Protein AF-A0A7W9GBB5-F1 (afdb_monomer_lite)

Foldseek 3Di:
DQFFALPAWDDDPPDIAHANAWDLWAWDAAAAQKIKIWTWRHRPFQDQWWATFIKIWMFLHNPDPPRIDGIDGQGHDARKRKDLWAWDDLRFKIKTKIWIAHPDDDDLVPQDDLPRTWIKIWMFTADPSGDGPPGIDMDTCSVAEQDQDDPPPPCNRVNSRWHWARYYWDQAPQSKTWTDIQQWIWIDHVPDPDIHIDGAPAAPSSQFGRWEWDQDPVRKIKIWTQGQAPDPPHHTPQAIWMWIGHSPGHIHHTDFLQAPVRDGHGALRARWYKDFQDDFLTKIKIKFADCPPNSNDQDDIKMFMDSRRSNHGPFMDTCVVVDDQARADSVRHGQPAKHFGGHKYWDQGSVQWIKMKTKMWHPPDDDGSIYITIDIDIGHVVVSNVPPDDDGGD

Organism: NCBI:txid882448

pLDDT: mean 91.22, std 8.96, range [57.81, 98.94]

Sequence (394 aa):
MLFDGGNEAYVSGTYRVDYHSFRAPAVIRTKGNTVIAFAEGRVGDNDDYGNIDLIYKTSRDSGKPGTWSGIKAVATGWPDAVGNPTAVFDGQTVYLFFNRMAAGWKSVGDFDSWDDREVWLASSATDANGLPTGGWTLTEKTDTLKPHKDPSDPLNRRWFNDSIGPGAGIKMTDGTLVIPAKWRNIYKRPGDTDWHYQELTNTGVTKTDEATILQRFSGDLYRNDRARFANAGDPPLLKRLVATGTLDGGFSGYADHLEPDGRVLPDPDCQASTLRFAGSPNRILFLGPHPGGDSRSRAPMRVWMSYDDGVGWPYTRLLGDFPAPQPKGRDGRPNVNGVEGGYSSMLQTADNQVGAAIEWGEQNSSGSDKNMSIIFRRFHPTWVANGRPEPPPG

Secondary structure (DSSP, 8-state):
--B-TTTEEEEETTEEEEESEEEEEEEEE-STT-EEEEEEEESSSSSSSSSEEEEEEEESSTT-TT-BPPPEEEE-S-SSEEEEEEEEE-SSEEEEEEEEE-TT---TT---STTSSEEEEEEEEB-TTS-B-S--EEEE-HHHHS----TT-TTGGGGTS--B-SEE-EE-TTS-EEEEETTEEEEE-TT-SS-EEEE--STTGGGEEEEEEEE-TTS-EEEEEEE-BSSTTSPB--BEEEEEEETTTEEPPPEE-B-TTS-B-B-SS---EEEEE-SSS-EEEEEEE--TTSTT---SEEEEEESSTTS---EEEESTTSPPPPPBPTTSSB-TTEEEEEEEEEEE-TTS-EEEEEEEEESSS-GGGS-EEEEEEEE-HHHHHTTPPPPP--

Structure (mmCIF, N/CA/C/O backbone):
data_AF-A0A7W9GBB5-F1
#
_entry.id   AF-A0A7W9GBB5-F1
#
loop_
_atom_site.group_PDB
_atom_site.id
_atom_site.type_symbol
_atom_site.label_atom_id
_atom_site.label_alt_id
_atom_site.label_comp_id
_atom_site.label_asym_id
_atom_site.label_entity_id
_atom_site.label_seq_id
_atom_site.pdbx_PDB_ins_code
_atom_site.Cartn_x
_atom_site.Cartn_y
_atom_site.Cartn_z
_atom_site.occupancy
_atom_site.B_iso_or_equiv
_atom_site.auth_seq_id
_atom_site.auth_comp_id
_atom_site.auth_asym_id
_atom_site.auth_atom_id
_atom_site.pdbx_PDB_model_num
ATOM 1 N N . MET A 1 1 ? -16.278 11.283 -1.830 1.00 87.62 1 MET A N 1
ATOM 2 C CA . MET A 1 1 ? -14.832 11.559 -1.802 1.00 87.62 1 MET A CA 1
ATOM 3 C C . MET A 1 1 ? -14.247 10.983 -0.531 1.00 87.62 1 MET A C 1
ATOM 5 O O . MET A 1 1 ? -14.964 10.980 0.466 1.00 87.62 1 MET A O 1
ATOM 9 N N . LEU A 1 2 ? -13.021 10.459 -0.574 1.00 95.19 2 LEU A N 1
ATOM 10 C CA . LEU A 1 2 ? -12.311 10.034 0.632 1.00 95.19 2 LEU A CA 1
ATOM 11 C C . LEU A 1 2 ? -11.339 11.127 1.088 1.00 95.19 2 LEU A C 1
ATOM 13 O O . LEU A 1 2 ? -11.443 11.548 2.234 1.00 95.19 2 LEU A O 1
ATOM 17 N N . PHE A 1 3 ? -10.503 11.646 0.189 1.00 95.38 3 PHE A N 1
ATOM 18 C CA . PHE A 1 3 ? -9.692 12.851 0.396 1.00 95.38 3 PHE A CA 1
ATOM 19 C C . PHE A 1 3 ? -9.856 13.790 -0.808 1.00 95.38 3 PHE A C 1
ATOM 21 O O . PHE A 1 3 ? -9.669 13.343 -1.940 1.00 95.38 3 PHE A O 1
ATOM 28 N N . ASP A 1 4 ? -10.245 15.043 -0.571 1.00 92.56 4 ASP A N 1
ATOM 29 C CA . ASP A 1 4 ? -10.540 16.052 -1.603 1.00 92.56 4 ASP A CA 1
ATOM 30 C C . ASP A 1 4 ? -9.409 17.099 -1.700 1.00 92.56 4 ASP A C 1
ATOM 32 O O . ASP A 1 4 ? -9.309 18.012 -0.876 1.00 92.56 4 ASP A O 1
ATOM 36 N N . GLY A 1 5 ? -8.505 16.915 -2.670 1.00 91.94 5 GLY A N 1
ATOM 37 C CA . GLY A 1 5 ? -7.299 17.734 -2.847 1.00 91.94 5 GLY A CA 1
ATOM 38 C C . GLY A 1 5 ? -7.621 19.199 -3.138 1.00 91.94 5 GLY A C 1
ATOM 39 O O . GLY A 1 5 ? -8.467 19.498 -3.974 1.00 91.94 5 GLY A O 1
ATOM 40 N N . GLY A 1 6 ? -6.951 20.117 -2.439 1.00 89.88 6 GLY A N 1
ATOM 41 C CA . GLY A 1 6 ? -7.187 21.559 -2.541 1.00 89.88 6 GLY A CA 1
ATOM 42 C C . GLY A 1 6 ? -8.391 22.060 -1.738 1.00 89.88 6 GLY A C 1
ATOM 43 O O . GLY A 1 6 ? -8.593 23.269 -1.654 1.00 89.88 6 GLY A O 1
ATOM 44 N N . ASN A 1 7 ? -9.169 21.158 -1.128 1.00 89.88 7 ASN A N 1
ATOM 45 C CA . ASN A 1 7 ? -10.420 21.483 -0.437 1.00 89.88 7 ASN A CA 1
ATOM 46 C C . ASN A 1 7 ? -10.458 21.013 1.026 1.00 89.88 7 ASN A C 1
ATOM 48 O O . ASN A 1 7 ? -11.440 21.265 1.730 1.00 89.88 7 ASN A O 1
ATOM 52 N N . GLU A 1 8 ? -9.420 20.324 1.503 1.00 93.12 8 GLU A N 1
ATOM 53 C CA . GLU A 1 8 ? -9.359 19.793 2.861 1.00 93.12 8 GLU A CA 1
ATOM 54 C C . GLU A 1 8 ? -8.112 20.241 3.621 1.00 93.12 8 GLU A C 1
ATOM 56 O O . GLU A 1 8 ? -7.036 20.442 3.059 1.00 93.12 8 GLU A O 1
ATOM 61 N N . ALA A 1 9 ? -8.274 20.338 4.940 1.00 95.31 9 ALA A N 1
ATOM 62 C CA . ALA A 1 9 ? -7.221 20.722 5.860 1.00 95.31 9 ALA A CA 1
ATOM 63 C C . ALA A 1 9 ? -7.202 19.807 7.083 1.00 95.31 9 ALA A C 1
ATOM 65 O O . ALA A 1 9 ? -8.252 19.386 7.583 1.00 95.31 9 ALA A O 1
ATOM 66 N N . TYR A 1 10 ? -6.005 19.560 7.607 1.00 96.62 10 TYR A N 1
ATOM 67 C CA . TYR A 1 10 ? -5.843 19.089 8.975 1.00 96.62 10 TYR A CA 1
ATOM 68 C C . TYR A 1 10 ? -5.934 20.282 9.932 1.00 96.62 10 TYR A C 1
ATOM 70 O O . TYR A 1 10 ? -5.338 21.331 9.687 1.00 96.62 10 TYR A O 1
ATOM 78 N N . VAL A 1 11 ? -6.693 20.130 11.022 1.00 95.19 11 VAL A N 1
ATOM 79 C CA . VAL A 1 11 ? -6.883 21.175 12.036 1.00 95.19 11 VAL A CA 1
ATOM 80 C C . VAL A 1 11 ? -6.736 20.569 13.429 1.00 95.19 11 VAL A C 1
ATOM 82 O O . VAL A 1 11 ? -7.447 19.627 13.779 1.00 95.19 11 VAL A O 1
ATOM 85 N N . SER A 1 12 ? -5.846 21.140 14.239 1.00 91.62 12 SER A N 1
ATOM 86 C CA . SER A 1 12 ? -5.646 20.780 15.645 1.00 91.62 12 SER A CA 1
ATOM 87 C C . SER A 1 12 ? -5.445 22.040 16.486 1.00 91.62 12 SER A C 1
ATOM 89 O O . SER A 1 12 ? -4.359 22.616 16.530 1.00 91.62 12 SER A O 1
ATOM 91 N N . GLY A 1 13 ? -6.505 22.491 17.162 1.00 91.94 13 GLY A N 1
ATOM 92 C CA . GLY A 1 13 ? -6.491 23.774 17.867 1.00 91.94 13 GLY A CA 1
ATOM 93 C C . GLY A 1 13 ? -6.303 24.934 16.885 1.00 91.94 13 GLY A C 1
ATOM 94 O O . GLY A 1 13 ? -7.105 25.099 15.970 1.00 91.94 13 GLY A O 1
ATOM 95 N N . THR A 1 14 ? -5.246 25.727 17.069 1.00 91.81 14 THR A N 1
ATOM 96 C CA . THR A 1 14 ? -4.864 26.820 16.156 1.00 91.81 14 THR A CA 1
ATOM 97 C C . THR A 1 14 ? -3.963 26.368 15.004 1.00 91.81 14 THR A C 1
ATOM 99 O O . THR A 1 14 ? -3.724 27.146 14.085 1.00 91.81 14 THR A O 1
ATOM 102 N N . TYR A 1 15 ? -3.459 25.130 15.037 1.00 91.56 15 TYR A N 1
ATOM 103 C CA . TYR A 1 15 ? -2.641 24.574 13.966 1.00 91.56 15 TYR A CA 1
ATOM 104 C C . TYR A 1 15 ? -3.532 24.135 12.802 1.00 91.56 15 TYR A C 1
ATOM 106 O O . TYR A 1 15 ? -4.460 23.344 12.995 1.00 91.56 15 TYR A O 1
ATOM 114 N N . ARG A 1 16 ? -3.246 24.647 11.602 1.00 94.75 16 ARG A N 1
ATOM 115 C CA . ARG A 1 16 ? -3.950 24.319 10.361 1.00 94.75 16 ARG A CA 1
ATOM 116 C C . ARG A 1 16 ? -2.941 24.076 9.246 1.00 94.75 16 ARG A C 1
ATOM 118 O O . ARG A 1 16 ? -2.046 24.894 9.053 1.00 94.75 16 ARG A O 1
ATOM 125 N N . VAL A 1 17 ? -3.145 22.996 8.500 1.00 96.44 17 VAL A N 1
ATOM 126 C CA . VAL A 1 17 ? -2.416 22.697 7.263 1.00 96.44 17 VAL A CA 1
ATOM 127 C C . VAL A 1 17 ? -3.436 22.401 6.178 1.00 96.44 17 VAL A C 1
ATOM 129 O O . VAL A 1 17 ? -4.209 21.451 6.299 1.00 96.44 17 VAL A O 1
ATOM 132 N N . ASP A 1 18 ? -3.462 23.241 5.149 1.00 95.62 18 ASP A N 1
ATOM 133 C CA . ASP A 1 18 ? -4.237 23.022 3.932 1.00 95.62 18 ASP A CA 1
ATOM 134 C C . ASP A 1 18 ? -3.402 22.179 2.964 1.00 95.62 18 ASP A C 1
ATOM 136 O O . ASP A 1 18 ? -2.220 22.456 2.761 1.00 95.62 18 ASP A O 1
ATOM 140 N N . TYR A 1 19 ? -4.007 21.147 2.377 1.00 95.75 19 TYR A N 1
ATOM 141 C CA . TYR A 1 19 ? -3.297 20.255 1.463 1.00 95.75 19 TYR A CA 1
ATOM 142 C C . TYR A 1 19 ? -3.715 20.510 0.025 1.00 95.75 19 TYR A C 1
ATOM 144 O O . TYR A 1 19 ? -4.893 20.410 -0.333 1.00 95.75 19 TYR A O 1
ATOM 152 N N . HIS A 1 20 ? -2.726 20.773 -0.821 1.00 94.19 20 HIS A N 1
ATOM 153 C CA . HIS A 1 20 ? -2.922 20.822 -2.257 1.00 94.19 20 HIS A CA 1
ATOM 154 C C . HIS A 1 20 ? -3.369 19.460 -2.804 1.00 94.19 20 HIS A C 1
ATOM 156 O O . HIS A 1 20 ? -4.324 19.380 -3.575 1.00 94.19 20 HIS A O 1
ATOM 162 N N . SER A 1 21 ? -2.706 18.374 -2.411 1.00 95.81 21 SER A N 1
ATOM 163 C CA . SER A 1 21 ? -2.940 17.054 -2.999 1.00 95.81 21 SER A CA 1
ATOM 164 C C . SER A 1 21 ? -2.924 15.942 -1.963 1.00 95.81 21 SER A C 1
ATOM 166 O O . SER A 1 21 ? -2.194 15.994 -0.980 1.00 95.81 21 SER A O 1
ATOM 168 N N . PHE A 1 22 ? -3.680 14.884 -2.246 1.00 97.50 22 PHE A N 1
ATOM 169 C CA . PHE A 1 22 ? -3.628 13.621 -1.524 1.00 97.50 22 PHE A CA 1
ATOM 170 C C . PHE A 1 22 ? -3.249 12.487 -2.467 1.00 97.50 22 PHE A C 1
ATOM 172 O O . PHE A 1 22 ? -3.853 12.340 -3.533 1.00 97.50 22 PHE A O 1
ATOM 179 N N . ARG A 1 23 ? -2.247 11.692 -2.087 1.00 98.31 23 ARG A N 1
ATOM 180 C CA . ARG A 1 23 ? -1.669 10.636 -2.935 1.00 98.31 23 ARG A CA 1
ATOM 181 C C . ARG A 1 23 ? -1.279 9.395 -2.136 1.00 98.31 23 ARG A C 1
ATOM 183 O O . ARG A 1 23 ? -1.381 9.386 -0.911 1.00 98.31 23 ARG A O 1
ATOM 190 N N . ALA A 1 24 ? -0.879 8.343 -2.854 1.00 98.31 24 ALA A N 1
ATOM 191 C CA . ALA A 1 24 ? -0.388 7.079 -2.294 1.00 98.31 24 ALA A CA 1
ATOM 192 C C . ALA A 1 24 ? -1.329 6.478 -1.220 1.00 98.31 24 ALA A C 1
ATOM 194 O O . ALA A 1 24 ? -0.971 6.398 -0.045 1.00 98.31 24 ALA A O 1
ATOM 195 N N . PRO A 1 25 ? -2.562 6.076 -1.588 1.00 98.75 25 PRO A N 1
ATOM 196 C CA . PRO A 1 25 ? -3.528 5.550 -0.633 1.00 98.75 25 PRO A CA 1
ATOM 197 C C . PRO A 1 25 ? -3.079 4.227 -0.004 1.00 98.75 25 PRO A C 1
ATOM 199 O O . PRO A 1 25 ? -2.593 3.328 -0.688 1.00 98.75 25 PRO A O 1
ATOM 202 N N . ALA A 1 26 ? -3.396 4.059 1.277 1.00 98.94 26 ALA A N 1
ATOM 203 C CA . ALA A 1 26 ? -3.329 2.786 1.986 1.00 98.94 26 ALA A CA 1
ATOM 204 C C . ALA A 1 26 ? -4.602 2.580 2.807 1.00 98.94 26 ALA A C 1
ATOM 206 O O . ALA A 1 26 ? -4.991 3.456 3.575 1.00 98.94 26 ALA A O 1
ATOM 207 N N . VAL A 1 27 ? -5.274 1.436 2.664 1.00 98.88 27 VAL A N 1
ATOM 208 C CA . VAL A 1 27 ? -6.495 1.139 3.425 1.00 98.88 27 VAL A CA 1
ATOM 209 C C . VAL A 1 27 ? -6.410 -0.206 4.123 1.00 98.88 27 VAL A C 1
ATOM 211 O O . VAL A 1 27 ? -6.011 -1.207 3.538 1.00 98.88 27 VAL A O 1
ATOM 214 N N . ILE A 1 28 ? -6.850 -0.236 5.378 1.00 98.75 28 ILE A N 1
ATOM 215 C CA . ILE A 1 28 ? -6.995 -1.466 6.159 1.00 98.75 28 ILE A CA 1
ATOM 216 C C . ILE A 1 28 ? -8.333 -1.477 6.890 1.00 98.75 28 ILE A C 1
ATOM 218 O O . ILE A 1 28 ? -8.885 -0.437 7.262 1.00 98.75 28 ILE A O 1
ATOM 222 N N . ARG A 1 29 ? -8.848 -2.683 7.125 1.00 98.25 29 ARG A N 1
ATOM 223 C CA . ARG A 1 29 ? -9.946 -2.914 8.064 1.00 98.25 29 ARG A CA 1
ATOM 224 C C . ARG A 1 29 ? -9.362 -3.355 9.399 1.00 98.25 29 ARG A C 1
ATOM 226 O O . ARG A 1 29 ? -8.477 -4.206 9.428 1.00 98.25 29 ARG A O 1
ATOM 233 N N . THR A 1 30 ? -9.891 -2.814 10.490 1.00 98.00 30 THR A N 1
ATOM 234 C CA . THR A 1 30 ? -9.560 -3.265 11.844 1.00 98.00 30 THR A CA 1
ATOM 235 C C . THR A 1 30 ? -10.703 -4.116 12.411 1.00 98.00 30 THR A C 1
ATOM 237 O O . THR A 1 30 ? -11.090 -5.120 11.805 1.00 98.00 30 THR A O 1
ATOM 240 N N . LYS A 1 31 ? -11.256 -3.765 13.577 1.00 96.19 31 LYS A N 1
ATOM 241 C CA . LYS A 1 31 ? -12.326 -4.527 14.233 1.00 96.19 31 LYS A CA 1
ATOM 242 C C . LYS A 1 31 ? -13.695 -4.107 13.701 1.00 96.19 31 LYS A C 1
ATOM 244 O O . LYS A 1 31 ? -13.956 -2.926 13.478 1.00 96.19 31 LYS A O 1
ATOM 249 N N . GLY A 1 32 ? -14.581 -5.088 13.527 1.00 94.38 32 GLY A N 1
ATOM 250 C CA . GLY A 1 32 ? -15.936 -4.860 13.026 1.00 94.38 32 GLY A CA 1
ATOM 251 C C . GLY A 1 32 ? -15.935 -4.061 11.721 1.00 94.38 32 GLY A C 1
ATOM 252 O O . GLY A 1 32 ? -15.189 -4.372 10.792 1.00 94.38 32 GLY A O 1
ATOM 253 N N . ASN A 1 33 ? -16.745 -3.006 11.687 1.00 96.69 33 ASN A N 1
ATOM 254 C CA . ASN A 1 33 ? -16.943 -2.150 10.517 1.00 96.69 33 ASN A CA 1
ATOM 255 C C . ASN A 1 33 ? -15.895 -1.029 10.385 1.00 96.69 33 ASN A C 1
ATOM 257 O O . ASN A 1 33 ? -16.047 -0.157 9.526 1.00 96.69 33 ASN A O 1
ATOM 261 N N . THR A 1 34 ? -14.860 -1.010 11.230 1.00 98.50 34 THR A N 1
ATOM 262 C CA . THR A 1 34 ? -13.877 0.073 11.231 1.00 98.50 34 THR A CA 1
ATOM 263 C C . THR A 1 34 ? -12.894 -0.060 10.073 1.00 98.50 34 THR A C 1
ATOM 265 O O . THR A 1 34 ? -12.211 -1.073 9.916 1.00 98.50 34 THR A O 1
ATOM 268 N N . VAL A 1 35 ? -12.807 1.002 9.278 1.00 98.75 35 VAL A N 1
ATOM 269 C CA . VAL A 1 35 ? -11.852 1.178 8.185 1.00 98.75 35 VAL A CA 1
ATOM 270 C C . VAL A 1 35 ? -10.962 2.371 8.496 1.00 98.75 35 VAL A C 1
ATOM 272 O O . VAL A 1 35 ? -11.447 3.417 8.935 1.00 98.75 35 VAL A O 1
ATOM 275 N N . ILE A 1 36 ? -9.668 2.221 8.230 1.00 98.81 36 ILE A N 1
ATOM 276 C CA . ILE A 1 36 ? -8.685 3.298 8.301 1.00 98.81 36 ILE A CA 1
ATOM 277 C C . ILE A 1 36 ? -8.106 3.490 6.905 1.00 98.81 36 ILE A C 1
ATOM 279 O O . ILE A 1 36 ? -7.684 2.523 6.272 1.00 98.81 36 ILE A O 1
ATOM 283 N N . ALA A 1 37 ? -8.111 4.732 6.435 1.00 98.88 37 ALA A N 1
ATOM 284 C CA . ALA A 1 37 ? -7.509 5.128 5.176 1.00 98.88 37 ALA A CA 1
ATOM 285 C C . ALA A 1 37 ? -6.396 6.134 5.436 1.00 98.88 37 ALA A C 1
ATOM 287 O O . ALA A 1 37 ? -6.662 7.194 5.996 1.00 98.88 37 ALA A O 1
ATOM 288 N N . PHE A 1 38 ? -5.184 5.800 5.021 1.00 98.94 38 PHE A N 1
ATOM 289 C CA . PHE A 1 38 ? -3.997 6.637 5.077 1.00 98.94 38 PHE A CA 1
ATOM 290 C C . PHE A 1 38 ? -3.709 7.234 3.702 1.00 98.94 38 PHE A C 1
ATOM 292 O O . PHE A 1 38 ? -4.071 6.648 2.676 1.00 98.94 38 PHE A O 1
ATOM 299 N N . ALA A 1 39 ? -3.054 8.387 3.700 1.00 98.81 39 ALA A N 1
ATOM 300 C CA . ALA A 1 39 ? -2.593 9.057 2.496 1.00 98.81 39 ALA A CA 1
ATOM 301 C C . ALA A 1 39 ? -1.402 9.962 2.816 1.00 98.81 39 ALA A C 1
ATOM 303 O O . ALA A 1 39 ? -1.232 10.413 3.952 1.00 98.81 39 ALA A O 1
ATOM 304 N N . GLU A 1 40 ? -0.631 10.270 1.784 1.00 98.69 40 GLU A N 1
ATOM 305 C CA . GLU A 1 40 ? 0.237 11.441 1.769 1.00 98.69 40 GLU A CA 1
ATOM 306 C C . GLU A 1 40 ? -0.622 12.697 1.632 1.00 98.69 40 GLU A C 1
ATOM 308 O O . GLU A 1 40 ? -1.410 12.798 0.691 1.00 98.69 40 GLU A O 1
ATOM 313 N N . GLY A 1 41 ? -0.474 13.643 2.555 1.00 98.25 41 GLY A N 1
ATOM 314 C CA . GLY A 1 41 ? -0.999 15.000 2.454 1.00 98.25 41 GLY A CA 1
ATOM 315 C C . GLY A 1 41 ? 0.095 15.928 1.942 1.00 98.25 41 GLY A C 1
ATOM 316 O O . GLY A 1 41 ? 0.949 16.367 2.706 1.00 98.25 41 GLY A O 1
ATOM 317 N N . ARG A 1 42 ? 0.075 16.227 0.645 1.00 97.25 42 ARG A N 1
ATOM 318 C CA . ARG A 1 42 ? 1.071 17.074 -0.020 1.00 97.25 42 ARG A CA 1
ATOM 319 C C . ARG A 1 42 ? 0.632 18.531 0.072 1.00 97.25 42 ARG A C 1
ATOM 321 O O . ARG A 1 42 ? -0.442 18.893 -0.417 1.00 97.25 42 ARG A O 1
ATOM 328 N N . VAL A 1 43 ? 1.425 19.350 0.764 1.00 95.62 43 VAL A N 1
ATOM 329 C CA . VAL A 1 43 ? 1.010 20.698 1.186 1.00 95.62 43 VAL A CA 1
ATOM 330 C C . VAL A 1 43 ? 0.996 21.677 0.015 1.00 95.62 43 VAL A C 1
ATOM 332 O O . VAL A 1 43 ? -0.012 22.344 -0.206 1.00 95.62 43 VAL A O 1
ATOM 335 N N . GLY A 1 44 ? 2.098 21.766 -0.734 1.00 93.25 44 GLY A N 1
ATOM 336 C CA . GLY A 1 44 ? 2.282 22.792 -1.767 1.00 93.25 44 GLY A CA 1
ATOM 337 C C . GLY A 1 44 ? 1.732 22.417 -3.143 1.00 93.25 44 GLY A C 1
ATOM 338 O O . GLY A 1 44 ? 1.129 23.256 -3.809 1.00 93.25 44 GLY A O 1
ATOM 339 N N . ASP A 1 45 ? 1.927 21.166 -3.552 1.00 93.56 45 ASP A N 1
ATOM 340 C CA . ASP A 1 45 ? 1.698 20.698 -4.919 1.00 93.56 45 ASP A CA 1
ATOM 341 C C . ASP A 1 45 ? 1.449 19.172 -4.952 1.00 93.56 45 ASP A C 1
ATOM 343 O O . ASP A 1 45 ? 1.054 18.570 -3.948 1.00 93.56 45 ASP A O 1
ATOM 347 N N . ASN A 1 46 ? 1.583 18.534 -6.120 1.00 93.19 46 ASN A N 1
ATOM 348 C CA . ASN A 1 46 ? 1.477 17.082 -6.276 1.00 93.19 46 ASN A CA 1
ATOM 349 C C . ASN A 1 46 ? 2.814 16.343 -6.447 1.00 93.19 46 ASN A C 1
ATOM 351 O O . ASN A 1 46 ? 2.761 15.166 -6.806 1.00 93.19 46 ASN A O 1
ATOM 355 N N . ASP A 1 47 ? 3.964 16.959 -6.173 1.00 93.56 47 ASP A N 1
ATOM 356 C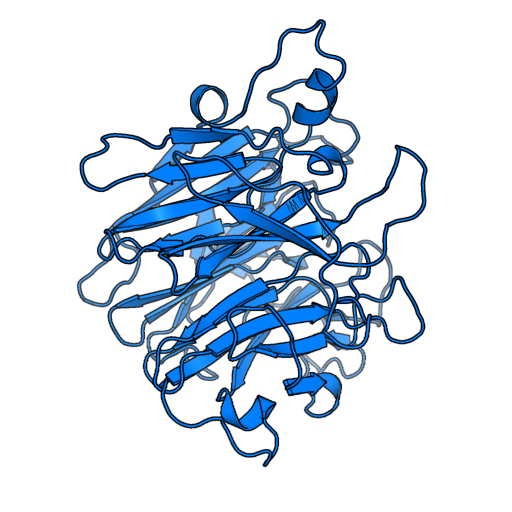 CA . ASP A 1 47 ? 5.289 16.352 -6.356 1.00 93.56 47 ASP A CA 1
ATOM 357 C C . ASP A 1 47 ? 5.626 15.334 -5.257 1.00 93.56 47 ASP A C 1
ATOM 359 O O . ASP A 1 47 ? 5.035 15.322 -4.180 1.00 93.56 47 ASP A O 1
ATOM 363 N N . ASP A 1 48 ? 6.552 14.412 -5.542 1.00 92.06 48 ASP A N 1
ATOM 364 C CA . ASP A 1 48 ? 6.969 13.335 -4.622 1.00 92.06 48 ASP A CA 1
ATOM 365 C C . ASP A 1 48 ? 7.985 13.812 -3.550 1.00 92.06 48 ASP A C 1
ATOM 367 O O . ASP A 1 48 ? 8.596 12.996 -2.860 1.00 92.06 48 ASP A O 1
ATOM 371 N N . TYR A 1 49 ? 8.190 15.126 -3.426 1.00 92.06 49 TYR A N 1
ATOM 372 C CA . TYR A 1 49 ? 9.127 15.783 -2.511 1.00 92.06 49 TYR A CA 1
ATOM 373 C C . TYR A 1 49 ? 8.513 17.058 -1.911 1.00 92.06 49 TYR A C 1
ATOM 375 O O . TYR A 1 49 ? 7.373 17.412 -2.195 1.00 92.06 49 TYR A O 1
ATOM 383 N N . GLY A 1 50 ? 9.277 17.766 -1.076 1.00 92.25 50 GLY A N 1
ATOM 384 C CA . GLY A 1 50 ? 8.792 18.939 -0.350 1.00 92.25 50 GLY A CA 1
ATOM 385 C C . GLY A 1 50 ? 8.052 18.552 0.928 1.00 92.25 50 GLY A C 1
ATOM 386 O O . GLY A 1 50 ? 8.291 17.485 1.482 1.00 92.25 50 GLY A O 1
ATOM 387 N N . ASN A 1 51 ? 7.179 19.436 1.411 1.00 95.31 51 ASN A N 1
ATOM 388 C CA . ASN A 1 51 ? 6.430 19.209 2.645 1.00 95.31 51 ASN A CA 1
ATOM 389 C C . ASN A 1 51 ? 5.253 18.250 2.389 1.00 95.31 51 ASN A C 1
ATOM 391 O O . ASN A 1 51 ? 4.248 18.636 1.774 1.00 95.31 51 ASN A O 1
ATOM 395 N N . ILE A 1 52 ? 5.403 17.009 2.856 1.00 97.44 52 ILE A N 1
ATOM 396 C CA . ILE A 1 52 ? 4.403 15.948 2.750 1.00 97.44 52 ILE A CA 1
ATOM 397 C C . ILE A 1 52 ? 4.172 15.355 4.136 1.00 97.44 52 ILE A C 1
ATOM 399 O O . ILE A 1 52 ? 5.047 14.699 4.700 1.00 97.44 52 ILE A O 1
ATOM 403 N N . ASP A 1 53 ? 2.959 15.539 4.646 1.00 97.94 53 ASP A N 1
ATOM 404 C CA . ASP A 1 53 ? 2.517 14.925 5.891 1.00 97.94 53 ASP A CA 1
ATOM 405 C C . ASP A 1 53 ? 1.973 13.515 5.642 1.00 97.94 53 ASP A C 1
ATOM 407 O O . ASP A 1 53 ? 1.374 13.220 4.603 1.00 97.94 53 ASP A O 1
ATOM 411 N N . LEU A 1 54 ? 2.059 12.664 6.662 1.00 98.38 54 LEU A N 1
ATOM 412 C CA . LEU A 1 54 ? 1.378 11.378 6.684 1.00 98.38 54 LEU A CA 1
ATOM 413 C C . LEU A 1 54 ? 0.092 11.476 7.507 1.00 98.38 54 LEU A C 1
ATOM 415 O O . LEU A 1 54 ? 0.120 11.692 8.724 1.00 98.38 54 LEU A O 1
ATOM 419 N N . ILE A 1 55 ? -1.049 11.289 6.847 1.00 98.56 55 ILE A N 1
ATOM 420 C CA . ILE A 1 55 ? -2.376 11.533 7.422 1.00 98.56 55 ILE A CA 1
ATOM 421 C C . ILE A 1 55 ? -3.309 10.332 7.278 1.00 98.56 55 ILE A C 1
ATOM 423 O O . ILE A 1 55 ? -3.030 9.377 6.554 1.00 98.56 55 ILE A O 1
ATOM 427 N N . TYR A 1 56 ? -4.452 10.380 7.965 1.00 98.75 56 TYR A N 1
ATOM 428 C CA . TYR A 1 56 ? -5.486 9.362 7.846 1.00 98.75 56 TYR A CA 1
ATOM 429 C C . TYR A 1 56 ? -6.905 9.863 8.135 1.00 98.75 56 TYR A C 1
ATOM 431 O O . TYR A 1 56 ? -7.127 10.867 8.812 1.00 98.75 56 TYR A O 1
ATOM 439 N N . LYS A 1 57 ? -7.889 9.098 7.659 1.00 98.69 57 LYS A N 1
ATOM 440 C CA . LYS A 1 57 ? -9.306 9.178 8.027 1.00 98.69 57 LYS A CA 1
ATOM 441 C C . LYS A 1 57 ? -9.804 7.819 8.491 1.00 98.69 57 LYS A C 1
ATOM 443 O O . LYS A 1 57 ? -9.275 6.774 8.118 1.00 98.69 57 LYS A O 1
ATOM 448 N N . THR A 1 58 ? -10.860 7.829 9.295 1.00 98.31 58 THR A N 1
ATOM 449 C CA . THR A 1 58 ? -11.494 6.610 9.810 1.00 98.31 58 THR A CA 1
ATOM 450 C C . THR A 1 58 ? -12.975 6.587 9.472 1.00 98.31 58 THR A C 1
ATOM 452 O O . THR A 1 58 ? -13.633 7.615 9.603 1.00 98.31 58 THR A O 1
ATOM 455 N N . SER A 1 59 ? -13.513 5.425 9.117 1.00 98.25 59 SER A N 1
ATOM 456 C CA . SER A 1 59 ? -14.955 5.163 9.038 1.00 98.25 59 SER A CA 1
ATOM 457 C C . SER A 1 59 ? -15.305 4.029 9.996 1.00 98.25 59 SER A C 1
ATOM 459 O O . SER A 1 59 ? -14.544 3.075 10.111 1.00 98.25 59 SER A O 1
ATOM 461 N N . ARG A 1 60 ? -16.450 4.122 10.679 1.00 97.00 60 ARG A N 1
ATOM 462 C CA . ARG A 1 60 ? -17.002 3.046 11.530 1.00 97.00 60 ARG A CA 1
ATOM 463 C C . ARG A 1 60 ? -18.131 2.262 10.849 1.00 97.00 60 ARG A C 1
ATOM 465 O O . ARG A 1 60 ? -18.816 1.485 11.504 1.00 97.00 60 ARG A O 1
ATOM 472 N N . ASP A 1 61 ? -18.355 2.489 9.558 1.00 96.75 61 ASP A N 1
ATOM 473 C CA . ASP A 1 61 ? -19.443 1.870 8.796 1.00 96.75 61 ASP A CA 1
ATOM 474 C C . ASP A 1 61 ? -18.947 1.405 7.420 1.00 96.75 61 ASP A C 1
ATOM 476 O O . ASP A 1 61 ? -19.468 1.773 6.365 1.00 96.75 61 ASP A O 1
ATOM 480 N N . SER A 1 62 ? -17.866 0.618 7.432 1.00 97.19 62 SER A N 1
ATOM 481 C CA . SER A 1 62 ? -17.320 -0.071 6.257 1.00 97.19 62 SER A CA 1
ATOM 482 C C . SER A 1 62 ? -16.964 0.859 5.086 1.00 97.19 62 SER A C 1
ATOM 484 O O . SER A 1 62 ? -17.025 0.454 3.922 1.00 97.19 62 SER A O 1
ATOM 486 N N . GLY A 1 63 ? -16.606 2.115 5.379 1.00 96.44 63 GLY A N 1
ATOM 487 C CA . GLY A 1 63 ? -16.234 3.117 4.378 1.00 96.44 63 GLY A CA 1
ATOM 488 C C . GLY A 1 63 ? -17.404 3.633 3.534 1.00 96.44 63 GLY A C 1
ATOM 489 O O . GLY A 1 63 ? -17.184 4.137 2.430 1.00 96.44 63 GLY A O 1
ATOM 490 N N . LYS A 1 64 ? -18.652 3.501 4.007 1.00 95.81 64 LYS A N 1
ATOM 491 C CA . LYS A 1 64 ? -19.831 4.033 3.306 1.00 95.81 64 LYS A CA 1
ATOM 492 C C . LYS A 1 64 ? -19.746 5.555 3.095 1.00 95.81 64 LYS A C 1
ATOM 494 O O . LYS A 1 64 ? -19.131 6.257 3.908 1.00 95.81 64 LYS A O 1
ATOM 499 N N . PRO A 1 65 ? -20.374 6.095 2.034 1.00 90.38 65 PRO A N 1
ATOM 500 C CA . PRO A 1 65 ? -20.422 7.538 1.799 1.00 90.38 65 PRO A CA 1
ATOM 501 C C . PRO A 1 65 ? -20.921 8.312 3.028 1.00 90.38 65 PRO A C 1
ATOM 503 O O . PRO A 1 65 ? -21.878 7.895 3.672 1.00 90.38 65 PRO A O 1
ATOM 506 N N . GLY A 1 66 ? -20.266 9.429 3.359 1.00 90.62 66 GLY A N 1
ATOM 507 C CA . GLY A 1 66 ? -20.648 10.289 4.490 1.00 90.62 66 GLY A CA 1
ATOM 508 C C . GLY A 1 66 ? -20.239 9.790 5.882 1.00 90.62 66 GLY A C 1
ATOM 509 O O . GLY A 1 66 ? -20.551 10.449 6.865 1.00 90.62 66 GLY A O 1
ATOM 510 N N . THR A 1 67 ? -19.531 8.659 5.988 1.00 95.44 67 THR A N 1
ATOM 511 C CA . THR A 1 67 ? -19.177 8.046 7.290 1.00 95.44 67 THR A CA 1
ATOM 512 C C . THR A 1 67 ? -17.723 8.263 7.713 1.00 95.44 67 THR A C 1
ATOM 514 O O . THR A 1 67 ? -17.303 7.796 8.773 1.00 95.44 67 THR A O 1
ATOM 517 N N . TRP A 1 68 ? -16.938 8.936 6.874 1.00 97.62 68 TRP A N 1
ATOM 518 C CA . TRP A 1 68 ? -15.532 9.223 7.132 1.00 97.62 68 TRP A CA 1
ATOM 519 C C . TRP A 1 68 ? -15.381 10.385 8.112 1.00 97.62 68 TRP A C 1
ATOM 521 O O . TRP A 1 68 ? -16.102 11.377 8.032 1.00 97.62 68 TRP A O 1
ATOM 531 N N . SER A 1 69 ? -14.419 10.273 9.025 1.00 97.44 69 SER A N 1
ATOM 532 C CA . SER A 1 69 ? -14.006 11.377 9.889 1.00 97.44 69 SER A CA 1
ATOM 533 C C . SER A 1 69 ? -13.353 12.513 9.093 1.00 97.44 69 SER A C 1
ATOM 535 O O . SER A 1 69 ? -12.967 12.339 7.936 1.00 97.44 69 SER A O 1
ATOM 537 N N . GLY A 1 70 ? -13.127 13.651 9.756 1.00 96.69 70 GLY A N 1
ATOM 538 C CA . GLY A 1 70 ? -12.121 14.618 9.306 1.00 96.69 70 GLY A CA 1
ATOM 539 C C . GLY A 1 70 ? -10.707 14.020 9.300 1.00 96.69 70 GLY A C 1
ATOM 540 O O . GLY A 1 70 ? -10.488 12.925 9.842 1.00 96.69 70 GLY A O 1
ATOM 541 N N . ILE A 1 71 ? -9.770 14.741 8.677 1.00 98.00 71 ILE A N 1
ATOM 542 C CA . ILE A 1 71 ? -8.350 14.372 8.617 1.00 98.00 71 ILE A CA 1
ATOM 543 C C . ILE A 1 71 ? -7.759 14.320 10.031 1.00 98.00 71 ILE A C 1
ATOM 545 O O . ILE A 1 71 ? -8.021 15.181 10.870 1.00 98.00 71 ILE A O 1
ATOM 549 N N . LYS A 1 72 ? -6.942 13.299 10.274 1.00 97.38 72 LYS A N 1
ATOM 550 C CA . LYS A 1 72 ? -6.100 13.114 11.456 1.00 97.38 72 LYS A CA 1
ATOM 551 C C . LYS A 1 72 ? -4.658 12.906 10.994 1.00 97.38 72 LYS A C 1
ATOM 553 O O . LYS A 1 72 ? -4.444 12.459 9.870 1.00 97.38 72 LYS A O 1
ATOM 558 N N . ALA A 1 73 ? -3.684 13.169 11.856 1.00 95.88 73 ALA A N 1
ATOM 559 C CA . ALA A 1 73 ? -2.274 13.040 11.502 1.00 95.88 73 ALA A CA 1
ATOM 560 C C . ALA A 1 73 ? -1.615 11.799 12.119 1.00 95.88 73 ALA A C 1
ATOM 562 O O . ALA A 1 73 ? -1.932 11.407 13.247 1.00 95.88 73 ALA A O 1
ATOM 563 N N . VAL A 1 74 ? -0.690 11.200 11.369 1.00 97.50 74 VAL A N 1
ATOM 564 C CA . VAL A 1 74 ? 0.292 10.229 11.869 1.00 97.50 74 VAL A CA 1
ATOM 565 C C . VAL A 1 74 ? 1.613 10.934 12.152 1.00 97.50 74 VAL A C 1
ATOM 567 O O . VAL A 1 74 ? 2.099 10.889 13.278 1.00 97.50 74 VAL A O 1
ATOM 570 N N . ALA A 1 75 ? 2.158 11.606 11.140 1.00 95.31 75 ALA A N 1
ATOM 571 C CA . ALA A 1 75 ? 3.389 12.381 11.211 1.00 95.31 75 ALA A CA 1
ATOM 572 C C . ALA A 1 75 ? 3.166 13.680 10.431 1.00 95.31 75 ALA A C 1
ATOM 574 O O . ALA A 1 75 ? 2.831 13.644 9.250 1.00 95.31 75 ALA A O 1
ATOM 575 N N . THR A 1 76 ? 3.266 14.810 11.127 1.00 90.94 76 THR A N 1
ATOM 576 C CA . THR A 1 76 ? 3.000 16.153 10.597 1.00 90.94 76 THR A CA 1
ATOM 577 C C . THR A 1 76 ? 3.888 17.176 11.296 1.00 90.94 76 THR A C 1
ATOM 579 O O . THR A 1 76 ? 4.388 16.914 12.394 1.00 90.94 76 THR A O 1
ATOM 582 N N . GLY A 1 77 ? 4.070 18.345 10.681 1.00 80.69 77 GLY A N 1
ATOM 583 C CA . GLY A 1 77 ? 4.813 19.461 11.269 1.00 80.69 77 GLY A CA 1
ATOM 584 C C . GLY A 1 77 ? 6.313 19.429 10.989 1.00 80.69 77 GLY A C 1
ATOM 585 O O . GLY A 1 77 ? 7.054 20.233 11.556 1.00 80.69 77 GLY A O 1
ATOM 586 N N . TRP A 1 78 ? 6.758 18.533 10.109 1.00 85.94 78 TRP A N 1
ATOM 587 C CA . TRP A 1 78 ? 8.112 18.527 9.564 1.00 85.94 78 TRP A CA 1
ATOM 588 C C . TRP A 1 78 ? 8.108 19.159 8.166 1.00 85.94 78 TRP A C 1
ATOM 590 O O . TRP A 1 78 ? 7.133 19.004 7.441 1.00 85.94 78 TRP A O 1
ATOM 600 N N . PRO A 1 79 ? 9.180 19.851 7.744 1.00 89.00 79 PRO A N 1
ATOM 601 C CA . PRO A 1 79 ? 9.329 20.309 6.357 1.00 89.00 79 PRO A CA 1
ATOM 602 C C . PRO A 1 79 ? 9.709 19.174 5.381 1.00 89.00 79 PRO A C 1
ATOM 604 O O . PRO A 1 79 ? 10.098 19.440 4.245 1.00 89.00 79 PRO A O 1
ATOM 607 N N . ASP A 1 80 ? 9.641 17.931 5.850 1.00 93.38 80 ASP A N 1
ATOM 608 C CA . ASP A 1 80 ? 10.108 16.716 5.196 1.00 93.38 80 ASP A CA 1
ATOM 609 C C . ASP A 1 80 ? 9.045 16.130 4.264 1.00 93.38 80 ASP A C 1
ATOM 611 O O . ASP A 1 80 ? 7.856 16.435 4.377 1.00 93.38 80 ASP A O 1
ATOM 615 N N . ALA A 1 81 ? 9.472 15.211 3.400 1.00 95.00 81 ALA A N 1
ATOM 616 C CA . ALA A 1 81 ? 8.559 14.352 2.666 1.00 95.00 81 ALA A CA 1
ATOM 617 C C . ALA A 1 81 ? 8.366 13.033 3.427 1.00 95.00 81 ALA A C 1
ATOM 619 O O . ALA A 1 81 ? 9.289 12.217 3.517 1.00 95.00 81 ALA A O 1
ATOM 620 N N . VAL A 1 82 ? 7.165 12.815 3.968 1.00 96.38 82 VAL A N 1
ATOM 621 C CA . VAL A 1 82 ? 6.784 11.589 4.677 1.00 96.38 82 VAL A CA 1
ATOM 622 C C . VAL A 1 82 ? 5.709 10.855 3.883 1.00 96.38 82 VAL A C 1
ATOM 624 O O . VAL A 1 82 ? 4.576 11.317 3.776 1.00 96.38 82 VAL A O 1
ATOM 627 N N . GLY A 1 83 ? 6.049 9.696 3.321 1.00 96.31 83 GLY A N 1
ATOM 628 C CA . GLY A 1 83 ? 5.181 9.028 2.351 1.00 96.31 83 GLY A CA 1
ATOM 629 C C . GLY A 1 83 ? 5.342 7.522 2.273 1.00 96.31 83 GLY A C 1
ATOM 630 O O . GLY A 1 83 ? 5.926 6.892 3.150 1.00 96.31 83 GLY A O 1
ATOM 631 N N . ASN A 1 84 ? 4.799 6.923 1.218 1.00 98.12 84 ASN A N 1
ATOM 632 C CA . ASN A 1 84 ? 4.754 5.473 1.035 1.00 98.12 84 ASN A CA 1
ATOM 633 C C . ASN A 1 84 ? 4.034 4.695 2.172 1.00 98.12 84 ASN A C 1
ATOM 635 O O . ASN A 1 84 ? 4.564 3.695 2.675 1.00 98.12 84 ASN A O 1
ATOM 639 N N . PRO A 1 85 ? 2.822 5.101 2.603 1.00 98.81 85 PRO A N 1
ATOM 640 C CA . PRO A 1 85 ? 2.131 4.415 3.689 1.00 98.81 85 PRO A CA 1
ATOM 641 C C . PRO A 1 85 ? 1.859 2.948 3.351 1.00 98.81 85 PRO A C 1
ATOM 643 O O . PRO A 1 85 ? 1.261 2.632 2.323 1.00 98.81 85 PRO A O 1
ATOM 646 N N . THR A 1 86 ? 2.261 2.044 4.243 1.00 98.94 86 THR A N 1
ATOM 647 C CA . THR A 1 86 ? 2.005 0.605 4.114 1.00 98.94 86 THR A CA 1
ATOM 648 C C . THR A 1 86 ? 1.539 0.035 5.442 1.00 98.94 86 THR A C 1
ATOM 650 O O . THR A 1 86 ? 2.324 -0.154 6.373 1.00 98.94 86 THR A O 1
ATOM 653 N N . ALA A 1 87 ? 0.232 -0.197 5.544 1.00 98.81 87 ALA A N 1
ATOM 654 C CA . ALA A 1 87 ? -0.418 -0.515 6.811 1.00 98.81 87 ALA A CA 1
ATOM 655 C C . ALA A 1 87 ? -0.670 -2.017 6.992 1.00 98.81 87 ALA A C 1
ATOM 657 O O . ALA A 1 87 ? -0.995 -2.726 6.040 1.00 98.81 87 ALA A O 1
ATOM 658 N N . VAL A 1 88 ? -0.605 -2.492 8.236 1.00 98.88 88 VAL A N 1
ATOM 659 C CA . VAL A 1 88 ? -1.084 -3.818 8.647 1.00 98.88 88 VAL A CA 1
ATOM 660 C C . VAL A 1 88 ? -1.696 -3.740 10.047 1.00 98.88 88 VAL A C 1
ATOM 662 O O . VAL A 1 88 ? -1.297 -2.924 10.877 1.00 98.88 88 VAL A O 1
ATOM 665 N N . PHE A 1 89 ? -2.684 -4.590 10.318 1.00 98.62 89 PHE A N 1
ATOM 666 C CA . PHE A 1 89 ? -3.328 -4.697 11.624 1.00 98.62 89 PHE A CA 1
ATOM 667 C C . PHE A 1 89 ? -3.147 -6.104 12.187 1.00 98.62 89 PHE A C 1
ATOM 669 O O . PHE A 1 89 ? -3.505 -7.085 11.534 1.00 98.62 89 PHE A O 1
ATOM 676 N N . ASP A 1 90 ? -2.626 -6.209 13.408 1.00 97.38 90 ASP A N 1
ATOM 677 C CA . ASP A 1 90 ? -2.371 -7.509 14.042 1.00 97.38 90 ASP A CA 1
ATOM 678 C C . ASP A 1 90 ? -3.587 -8.069 14.812 1.00 97.38 90 ASP A C 1
ATOM 680 O O . ASP A 1 90 ? -3.596 -9.241 15.199 1.00 97.38 90 ASP A O 1
ATOM 684 N N . GLY A 1 91 ? -4.642 -7.264 14.988 1.00 96.56 91 GLY A N 1
ATOM 685 C CA . GLY A 1 91 ? -5.807 -7.559 15.831 1.00 96.56 91 GLY A CA 1
ATOM 686 C C . GLY A 1 91 ? -5.959 -6.617 17.033 1.00 96.56 91 GLY A C 1
ATOM 687 O O . GLY A 1 91 ? -7.057 -6.492 17.583 1.00 96.56 91 GLY A O 1
ATOM 688 N N . GLN A 1 92 ? -4.891 -5.921 17.414 1.00 96.50 92 GLN A N 1
ATOM 689 C CA . GLN A 1 92 ? -4.820 -4.990 18.540 1.00 96.50 92 GLN A CA 1
ATOM 690 C C . GLN A 1 92 ? -4.089 -3.691 18.183 1.00 96.50 92 GLN A C 1
ATOM 692 O O . GLN A 1 92 ? -4.555 -2.617 18.564 1.00 96.50 92 GLN A O 1
ATOM 697 N N . THR A 1 93 ? -3.010 -3.774 17.414 1.00 98.12 93 THR A N 1
ATOM 698 C CA . THR A 1 93 ? -2.131 -2.671 17.030 1.00 98.12 93 THR A CA 1
ATOM 699 C C . THR A 1 93 ? -2.182 -2.463 15.525 1.00 98.12 93 THR A C 1
ATOM 701 O O . THR A 1 93 ? -2.128 -3.413 14.738 1.00 98.12 93 THR A O 1
ATOM 704 N N . VAL A 1 94 ? -2.287 -1.201 15.115 1.00 98.75 94 VAL A N 1
ATOM 705 C CA . VAL A 1 94 ? -2.040 -0.795 13.733 1.00 98.75 94 VAL A CA 1
ATOM 706 C C . VAL A 1 94 ? -0.566 -0.451 13.604 1.00 98.75 94 VAL A C 1
ATOM 708 O O . VAL A 1 94 ? -0.063 0.399 14.338 1.00 98.75 94 VAL A O 1
ATOM 711 N N . TYR A 1 95 ? 0.097 -1.096 12.654 1.00 98.88 95 TYR A N 1
ATOM 712 C CA . TYR A 1 95 ? 1.448 -0.769 12.226 1.00 98.88 95 TYR A CA 1
ATOM 713 C C . TYR A 1 95 ? 1.377 -0.113 10.852 1.00 98.88 95 TYR A C 1
ATOM 715 O O . TYR A 1 95 ? 0.665 -0.590 9.967 1.00 98.88 95 TYR A O 1
ATOM 723 N N . LEU A 1 96 ? 2.105 0.981 10.677 1.00 98.88 96 LEU A N 1
ATOM 724 C CA . LEU A 1 96 ? 2.188 1.724 9.431 1.00 98.88 96 LEU A CA 1
ATOM 725 C C . LEU A 1 96 ? 3.656 1.999 9.137 1.00 98.88 96 LEU A C 1
ATOM 727 O O . LEU A 1 96 ? 4.280 2.831 9.792 1.00 98.88 96 LEU A O 1
ATOM 731 N N . PHE A 1 97 ? 4.199 1.287 8.158 1.00 98.88 97 PHE A N 1
ATOM 732 C CA . PHE A 1 97 ? 5.520 1.596 7.633 1.00 98.88 97 PHE A CA 1
ATOM 733 C C . PHE A 1 97 ? 5.426 2.721 6.613 1.00 98.88 97 PHE A C 1
ATOM 735 O O . PHE A 1 97 ? 4.428 2.830 5.897 1.00 98.88 97 PHE A O 1
ATOM 742 N N . PHE A 1 98 ? 6.461 3.546 6.560 1.00 98.62 98 PHE A N 1
ATOM 743 C CA . PHE A 1 98 ? 6.556 4.669 5.639 1.00 98.62 98 PHE A CA 1
ATOM 744 C C . PHE A 1 98 ? 8.024 5.016 5.379 1.00 98.62 98 PHE A C 1
ATOM 746 O O . PHE A 1 98 ? 8.922 4.588 6.110 1.00 98.62 98 PHE A O 1
ATOM 753 N N . ASN A 1 99 ? 8.266 5.786 4.325 1.00 97.50 99 ASN A N 1
ATOM 754 C CA . ASN A 1 99 ? 9.563 6.386 4.061 1.00 97.50 99 ASN A CA 1
ATOM 755 C C . ASN A 1 99 ? 9.563 7.850 4.498 1.00 97.50 99 ASN A C 1
ATOM 757 O O . ASN A 1 99 ? 8.556 8.546 4.349 1.00 97.50 99 ASN A O 1
ATOM 761 N N . ARG A 1 100 ? 10.707 8.317 4.996 1.00 95.81 100 ARG A N 1
ATOM 762 C CA . ARG A 1 100 ? 10.961 9.734 5.268 1.00 95.81 100 ARG A CA 1
ATOM 763 C C . ARG A 1 100 ? 12.151 10.194 4.438 1.00 95.81 100 ARG A C 1
ATOM 765 O O . ARG A 1 100 ? 13.124 9.464 4.281 1.00 95.81 100 ARG A O 1
ATOM 772 N N . MET A 1 101 ? 12.046 11.407 3.921 1.00 93.25 101 MET A N 1
ATOM 773 C CA . MET A 1 101 ? 13.112 12.117 3.233 1.00 93.25 101 MET A CA 1
ATOM 774 C C . MET A 1 101 ? 13.169 13.536 3.800 1.00 93.25 101 MET A C 1
ATOM 776 O O . MET A 1 101 ? 12.143 14.215 3.855 1.00 93.25 101 MET A O 1
ATOM 780 N N . ALA A 1 102 ? 14.351 13.976 4.232 1.00 91.50 102 ALA A N 1
ATOM 781 C CA . ALA A 1 102 ? 14.529 15.295 4.837 1.00 91.50 102 ALA A CA 1
ATOM 782 C C . ALA A 1 102 ? 14.129 16.445 3.888 1.00 91.50 102 ALA A C 1
ATOM 784 O O . ALA A 1 102 ? 14.092 16.299 2.667 1.00 91.50 102 ALA A O 1
ATOM 785 N N . ALA A 1 103 ? 13.844 17.623 4.430 1.00 88.81 103 ALA A N 1
ATOM 786 C CA . ALA A 1 103 ? 13.609 18.805 3.607 1.00 88.81 103 ALA A CA 1
ATOM 787 C C . ALA A 1 103 ? 14.798 19.139 2.681 1.00 88.81 103 ALA A C 1
ATOM 789 O O . ALA A 1 103 ? 15.961 18.983 3.048 1.00 88.81 103 ALA A O 1
ATOM 790 N N . GLY A 1 104 ? 14.503 19.695 1.501 1.00 83.69 104 GLY A N 1
ATOM 791 C CA . GLY A 1 104 ? 15.506 20.246 0.576 1.00 83.69 104 GLY A CA 1
ATOM 792 C C . GLY A 1 104 ? 15.810 19.385 -0.652 1.00 83.69 104 GLY A C 1
ATOM 793 O O . GLY A 1 104 ? 16.361 19.904 -1.625 1.00 83.69 104 GLY A O 1
ATOM 794 N N . TRP A 1 105 ? 15.391 18.119 -0.658 1.00 84.31 105 TRP A N 1
ATOM 795 C CA . TRP A 1 105 ? 15.460 17.269 -1.845 1.00 84.31 105 TRP A CA 1
ATOM 796 C C . TRP A 1 105 ? 14.486 17.733 -2.930 1.00 84.31 105 TRP A C 1
ATOM 798 O O . TRP A 1 105 ? 13.361 18.149 -2.647 1.00 84.31 105 TRP A O 1
ATOM 808 N N . LYS A 1 106 ? 14.934 17.646 -4.186 1.00 75.75 106 LYS A N 1
ATOM 809 C CA . LYS A 1 106 ? 14.179 18.078 -5.376 1.00 75.75 106 LYS A CA 1
ATOM 810 C C . LYS A 1 106 ? 13.773 16.923 -6.290 1.00 75.75 106 LYS A C 1
ATOM 812 O O . LYS A 1 106 ? 13.102 17.143 -7.290 1.00 75.75 106 LYS A O 1
ATOM 817 N N . SER A 1 107 ? 14.220 15.708 -5.983 1.00 77.62 107 SER A N 1
ATOM 818 C CA . SER A 1 107 ? 13.902 14.491 -6.723 1.00 77.62 107 SER A CA 1
ATOM 819 C C . SER A 1 107 ? 14.336 13.270 -5.918 1.00 77.62 107 SER A C 1
ATOM 821 O O . SER A 1 107 ? 15.425 13.249 -5.350 1.00 77.62 107 SER A O 1
ATOM 823 N N . VAL A 1 108 ? 13.531 12.205 -5.955 1.00 69.75 108 VAL A N 1
ATOM 824 C CA . VAL A 1 108 ? 13.889 10.885 -5.397 1.00 69.75 108 VAL A CA 1
ATOM 825 C C . VAL A 1 108 ? 15.037 10.192 -6.154 1.00 69.75 108 VAL A C 1
ATOM 827 O O . VAL A 1 108 ? 15.483 9.113 -5.769 1.00 69.75 108 VAL A O 1
ATOM 830 N N . GLY A 1 109 ? 15.470 10.755 -7.286 1.00 72.38 109 GLY A N 1
ATOM 831 C CA . GLY A 1 109 ? 16.608 10.271 -8.071 1.00 72.38 109 GLY A CA 1
ATOM 832 C C . GLY A 1 109 ? 17.953 10.871 -7.662 1.00 72.38 109 GLY A C 1
ATOM 833 O O . GLY A 1 109 ? 18.977 10.369 -8.119 1.00 72.38 109 GLY A O 1
ATOM 834 N N . ASP A 1 110 ? 17.948 11.905 -6.818 1.00 79.44 110 ASP A N 1
ATOM 835 C CA . ASP A 1 110 ? 19.150 12.675 -6.481 1.00 79.44 110 ASP A CA 1
ATOM 836 C C . ASP A 1 110 ? 19.881 12.133 -5.243 1.00 79.44 110 ASP A C 1
ATOM 838 O O . ASP A 1 110 ? 20.954 12.632 -4.921 1.00 79.44 110 ASP A O 1
ATOM 842 N N . PHE A 1 111 ? 19.332 11.108 -4.578 1.00 86.31 111 PHE A N 1
ATOM 843 C CA . PHE A 1 111 ? 19.935 10.505 -3.389 1.00 86.31 111 PHE A CA 1
ATOM 844 C C . PHE A 1 111 ? 21.352 10.002 -3.661 1.00 86.31 111 PHE A C 1
ATOM 846 O O . PHE A 1 111 ? 21.598 9.241 -4.609 1.00 86.31 111 PHE A O 1
ATOM 853 N N . ASP A 1 112 ? 22.277 10.393 -2.795 1.00 86.25 112 ASP A N 1
ATOM 854 C CA . ASP A 1 112 ? 23.694 10.058 -2.876 1.00 86.25 112 ASP A CA 1
ATOM 855 C C . ASP A 1 112 ? 24.228 9.371 -1.612 1.00 86.25 112 ASP A C 1
ATOM 857 O O . ASP A 1 112 ? 25.362 8.879 -1.636 1.00 86.25 112 ASP A O 1
ATOM 861 N N . SER A 1 113 ? 23.384 9.213 -0.587 1.00 89.25 113 SER A N 1
ATOM 862 C CA . SER A 1 113 ? 23.639 8.425 0.614 1.00 89.25 113 SER A CA 1
ATOM 863 C C . SER A 1 113 ? 22.600 7.319 0.842 1.00 89.25 113 SER A C 1
ATOM 865 O O . SER A 1 113 ? 21.462 7.344 0.365 1.00 89.25 113 SER A O 1
ATOM 867 N N . TRP A 1 114 ? 23.008 6.295 1.595 1.00 91.00 114 TRP A N 1
ATOM 868 C CA . TRP A 1 114 ? 22.164 5.152 1.945 1.00 91.00 114 TRP A CA 1
ATOM 869 C C . TRP A 1 114 ? 21.011 5.527 2.885 1.00 91.00 114 TRP A C 1
ATOM 871 O O . TRP A 1 114 ? 19.969 4.880 2.844 1.00 91.00 114 TRP A O 1
ATOM 881 N N . ASP A 1 115 ? 21.148 6.573 3.685 1.00 90.94 115 ASP A N 1
ATOM 882 C CA . ASP A 1 115 ? 20.167 7.038 4.665 1.00 90.94 115 ASP A CA 1
ATOM 883 C C . ASP A 1 115 ? 19.288 8.202 4.173 1.00 90.94 115 ASP A C 1
ATOM 885 O O . ASP A 1 115 ? 18.361 8.583 4.875 1.00 90.94 115 ASP A O 1
ATOM 889 N N . ASP A 1 116 ? 19.462 8.701 2.942 1.00 92.56 116 ASP A N 1
ATOM 890 C CA . ASP A 1 116 ? 18.662 9.831 2.424 1.00 92.56 116 ASP A CA 1
ATOM 891 C C . ASP A 1 116 ? 17.155 9.536 2.324 1.00 92.56 116 ASP A C 1
ATOM 893 O O . ASP A 1 116 ? 16.313 10.435 2.438 1.00 92.56 116 ASP A O 1
ATOM 897 N N . ARG A 1 117 ? 16.808 8.262 2.097 1.00 93.88 117 ARG A N 1
ATOM 898 C CA . ARG A 1 117 ? 15.431 7.756 2.139 1.00 93.88 117 ARG A CA 1
ATOM 899 C C . ARG A 1 117 ? 15.303 6.712 3.237 1.00 93.88 117 ARG A C 1
ATOM 901 O O . ARG A 1 117 ? 15.536 5.517 3.020 1.00 93.88 117 ARG A O 1
ATOM 908 N N . GLU A 1 118 ? 14.940 7.203 4.411 1.00 96.06 118 GLU A N 1
ATOM 909 C CA . GLU A 1 118 ? 14.842 6.464 5.665 1.00 96.06 118 GLU A CA 1
ATOM 910 C C . GLU A 1 118 ? 13.626 5.526 5.674 1.00 96.06 118 GLU A C 1
ATOM 912 O O . GLU A 1 118 ? 12.636 5.728 4.955 1.00 96.06 118 GLU A O 1
ATOM 917 N N . VAL A 1 119 ? 13.679 4.507 6.533 1.00 98.31 119 VAL A N 1
ATOM 918 C CA . VAL A 1 119 ? 12.567 3.588 6.811 1.00 98.31 119 VAL A CA 1
ATOM 919 C C . VAL A 1 119 ? 12.049 3.862 8.210 1.00 98.31 119 VAL A C 1
ATOM 921 O O . VAL A 1 119 ? 12.801 3.781 9.175 1.00 98.31 119 VAL A O 1
ATOM 924 N N . TRP A 1 120 ? 10.753 4.123 8.337 1.00 98.56 120 TRP A N 1
ATOM 925 C CA . TRP A 1 120 ? 10.118 4.397 9.621 1.00 98.56 120 TRP A CA 1
ATOM 926 C C . TRP A 1 120 ? 8.908 3.504 9.860 1.00 98.56 120 TRP A C 1
ATOM 928 O O . TRP A 1 120 ? 8.245 3.033 8.933 1.00 98.56 120 TRP A O 1
ATOM 938 N N . LEU A 1 121 ? 8.610 3.306 11.140 1.00 98.81 121 LEU A N 1
ATOM 939 C CA . LEU A 1 121 ? 7.435 2.611 11.636 1.00 98.81 121 LEU A CA 1
ATOM 940 C C . LEU A 1 121 ? 6.637 3.543 12.547 1.00 98.81 121 LEU A C 1
ATOM 942 O O . LEU A 1 121 ? 7.141 3.994 13.572 1.00 98.81 121 LEU A O 1
ATOM 946 N N . ALA A 1 122 ? 5.370 3.768 12.215 1.00 98.69 122 ALA A N 1
ATOM 947 C CA . ALA A 1 122 ? 4.372 4.282 13.139 1.00 98.69 122 ALA A CA 1
ATOM 948 C C . ALA A 1 122 ? 3.562 3.118 13.723 1.00 98.69 122 ALA A C 1
ATOM 950 O O . ALA A 1 122 ? 3.134 2.216 12.999 1.00 98.69 122 ALA A O 1
ATOM 951 N N . SER A 1 123 ? 3.309 3.142 15.028 1.00 98.44 123 SER A N 1
ATOM 952 C CA . SER A 1 123 ? 2.433 2.168 15.685 1.00 98.44 123 SER A CA 1
ATOM 953 C C . SER A 1 123 ? 1.417 2.842 16.599 1.00 98.44 123 SER A C 1
ATOM 955 O O . SER A 1 123 ? 1.707 3.862 17.226 1.00 98.44 123 SER A O 1
ATOM 957 N N . SER A 1 124 ? 0.207 2.289 16.646 1.00 98.56 124 SER A N 1
ATOM 958 C CA . SER A 1 124 ? -0.855 2.761 17.534 1.00 98.56 124 SER A CA 1
ATOM 959 C C . SER A 1 124 ? -1.723 1.597 18.000 1.00 98.56 124 SER A C 1
ATOM 961 O O . SER A 1 124 ? -2.219 0.805 17.190 1.00 98.56 124 SER A O 1
ATOM 963 N N . ALA A 1 125 ? -1.914 1.493 19.316 1.00 98.06 125 ALA A N 1
ATOM 964 C CA . ALA A 1 125 ? -2.876 0.569 19.903 1.00 98.06 125 ALA A CA 1
ATOM 965 C C . ALA A 1 125 ? -4.301 0.989 19.531 1.00 98.06 125 ALA A C 1
ATOM 967 O O . ALA A 1 125 ? -4.593 2.177 19.370 1.00 98.06 125 ALA A O 1
ATOM 968 N N . THR A 1 126 ? -5.209 0.021 19.430 1.00 97.94 126 THR A N 1
ATOM 969 C CA . THR A 1 126 ? -6.607 0.294 19.088 1.00 97.94 126 THR A CA 1
ATOM 970 C C . THR A 1 126 ? -7.570 0.115 20.252 1.00 97.94 126 THR A C 1
ATOM 972 O O . THR A 1 126 ? -7.381 -0.746 21.111 1.00 97.94 126 THR A O 1
ATOM 975 N N . ASP A 1 127 ? -8.653 0.895 20.247 1.00 96.69 127 ASP A N 1
ATOM 976 C CA . ASP A 1 127 ? -9.770 0.702 21.169 1.00 96.69 127 ASP A CA 1
ATOM 977 C C . ASP A 1 127 ? -10.540 -0.612 20.891 1.00 96.69 127 ASP A C 1
ATOM 979 O O . ASP A 1 127 ? -10.213 -1.427 20.013 1.00 96.69 127 ASP A O 1
ATOM 983 N N . ALA A 1 128 ? -11.615 -0.833 21.652 1.00 95.75 128 ALA A N 1
ATOM 984 C CA . ALA A 1 128 ? -12.500 -1.982 21.464 1.00 95.75 128 ALA A CA 1
ATOM 985 C C . ALA A 1 128 ? -13.130 -2.039 20.056 1.00 95.75 128 ALA A C 1
ATOM 987 O O . ALA A 1 128 ? -13.429 -3.126 19.566 1.00 95.75 128 ALA A O 1
ATOM 988 N N . ASN A 1 129 ? -13.270 -0.893 19.383 1.00 95.12 129 ASN A N 1
ATOM 989 C CA . ASN A 1 129 ? -13.832 -0.770 18.039 1.00 95.12 129 ASN A CA 1
ATOM 990 C C . ASN A 1 129 ? -12.759 -0.778 16.939 1.00 95.12 129 ASN A C 1
ATOM 992 O O . ASN A 1 129 ? -13.097 -0.666 15.761 1.00 95.12 129 ASN A O 1
ATOM 996 N N . GLY A 1 130 ? -11.476 -0.917 17.284 1.00 96.06 130 GLY A N 1
ATOM 997 C CA . GLY A 1 130 ? -10.383 -0.959 16.319 1.00 96.06 130 GLY A CA 1
ATOM 998 C C . GLY A 1 130 ? -9.914 0.415 15.829 1.00 96.06 130 GLY A C 1
ATOM 999 O O . GLY A 1 130 ? -9.265 0.484 14.787 1.00 96.06 130 GLY A O 1
ATOM 1000 N N . LEU A 1 131 ? -10.236 1.509 16.523 1.00 97.19 131 LEU A N 1
ATOM 1001 C CA . LEU A 1 131 ? -9.691 2.829 16.199 1.00 97.19 131 LEU A CA 1
ATOM 1002 C C . LEU A 1 131 ? -8.345 3.069 16.883 1.00 97.19 131 LEU A C 1
ATOM 1004 O O . LEU A 1 131 ? -8.243 2.739 18.061 1.00 97.19 131 LEU A O 1
ATOM 1008 N N . PRO A 1 132 ? -7.367 3.712 16.216 1.00 96.75 132 PRO A N 1
ATOM 1009 C CA . PRO A 1 132 ? -6.122 4.149 16.849 1.00 96.75 132 PRO A CA 1
ATOM 1010 C C . PRO A 1 132 ? -6.383 5.024 18.084 1.00 96.75 132 PRO A C 1
ATOM 1012 O O . PRO A 1 132 ? -7.251 5.902 18.058 1.00 96.75 132 PRO A O 1
ATOM 1015 N N . THR A 1 133 ? -5.627 4.794 19.156 1.00 93.19 133 THR A N 1
ATOM 1016 C CA . THR A 1 133 ? -5.731 5.494 20.446 1.00 93.19 133 THR A CA 1
ATOM 1017 C C . THR A 1 133 ? -4.363 5.957 20.928 1.00 93.19 133 THR A C 1
ATOM 1019 O O . THR A 1 133 ? -3.348 5.355 20.600 1.00 93.19 133 THR A O 1
ATOM 1022 N N . GLY A 1 134 ? -4.325 7.036 21.717 1.00 81.50 134 GLY A N 1
ATOM 1023 C CA . GLY A 1 134 ? -3.085 7.490 22.362 1.00 81.50 134 GLY A CA 1
ATOM 1024 C C . GLY A 1 134 ? -2.052 8.138 21.431 1.00 81.50 134 GLY A C 1
ATOM 1025 O O . GLY A 1 134 ? -0.943 8.410 21.874 1.00 81.50 134 GLY A O 1
ATOM 1026 N N . GLY A 1 135 ? -2.408 8.413 20.171 1.00 90.69 135 GLY A N 1
ATOM 1027 C CA . GLY A 1 135 ? -1.483 8.943 19.165 1.00 90.69 135 GLY A CA 1
ATOM 1028 C C . GLY A 1 135 ? -0.688 7.843 18.458 1.00 90.69 135 GLY A C 1
ATOM 1029 O O . GLY A 1 135 ? -1.085 6.676 18.465 1.00 90.69 135 GLY A O 1
ATOM 1030 N N . TRP A 1 136 ? 0.410 8.238 17.815 1.00 97.69 136 TRP A N 1
ATOM 1031 C CA . TRP A 1 136 ? 1.297 7.346 17.070 1.00 97.69 136 TRP A CA 1
ATOM 1032 C C . TRP A 1 136 ? 2.701 7.387 17.662 1.00 97.69 136 TRP A C 1
ATOM 1034 O O . TRP A 1 136 ? 3.276 8.459 17.837 1.00 97.69 136 TRP A O 1
ATOM 1044 N N . THR A 1 137 ? 3.264 6.216 17.943 1.00 97.94 137 THR A N 1
ATOM 1045 C CA . THR A 1 137 ? 4.680 6.077 18.283 1.00 97.94 137 THR A CA 1
ATOM 1046 C C . THR A 1 137 ? 5.467 5.886 16.999 1.00 97.94 137 THR A C 1
ATOM 1048 O O . THR A 1 137 ? 5.234 4.907 16.289 1.00 97.94 137 THR A O 1
ATOM 1051 N N . LEU A 1 138 ? 6.379 6.816 16.709 1.00 98.00 138 LEU A N 1
ATOM 1052 C CA . LEU A 1 138 ? 7.265 6.764 15.549 1.00 98.00 138 LEU A CA 1
ATOM 1053 C C . LEU A 1 138 ? 8.611 6.154 15.952 1.00 98.00 138 LEU A C 1
ATOM 1055 O O . LEU A 1 138 ? 9.166 6.488 16.998 1.00 98.00 138 LEU A O 1
ATOM 1059 N N . THR A 1 139 ? 9.137 5.253 15.133 1.00 98.06 139 THR A N 1
ATOM 1060 C CA . THR A 1 139 ? 10.447 4.627 15.328 1.00 98.06 139 THR A CA 1
ATOM 1061 C C . THR A 1 139 ? 11.166 4.557 13.993 1.00 98.06 139 THR A C 1
ATOM 1063 O O . THR A 1 139 ? 10.633 4.009 13.029 1.00 98.06 139 THR A O 1
ATOM 1066 N N . GLU A 1 140 ? 12.368 5.112 13.950 1.00 97.88 140 GLU A N 1
ATOM 1067 C CA . GLU A 1 140 ? 13.269 5.024 12.807 1.00 97.88 140 GLU A CA 1
ATOM 1068 C C . GLU A 1 140 ? 13.881 3.615 12.770 1.00 97.88 140 GLU A C 1
ATOM 1070 O O . GLU A 1 140 ? 14.216 3.031 13.805 1.00 97.88 140 GLU A O 1
ATOM 1075 N N . LYS A 1 141 ? 13.894 3.000 11.590 1.00 98.12 141 LYS A N 1
ATOM 1076 C CA . LYS A 1 141 ? 14.192 1.577 11.388 1.00 98.12 141 LYS A CA 1
ATOM 1077 C C . LYS A 1 141 ? 15.189 1.348 10.254 1.00 98.12 141 LYS A C 1
ATOM 1079 O O . LYS A 1 141 ? 15.362 0.200 9.844 1.00 98.12 141 LYS A O 1
ATOM 1084 N N . THR A 1 142 ? 15.848 2.388 9.745 1.00 97.31 142 THR A N 1
ATOM 1085 C CA . THR A 1 142 ? 16.723 2.278 8.569 1.00 97.31 142 THR A CA 1
ATOM 1086 C C . THR A 1 142 ? 17.856 1.287 8.837 1.00 97.31 142 THR A C 1
ATOM 1088 O O . THR A 1 142 ? 17.968 0.296 8.119 1.00 97.31 142 THR A O 1
ATOM 1091 N N . ASP A 1 143 ? 18.568 1.436 9.956 1.00 96.44 143 ASP A N 1
ATOM 1092 C CA . ASP A 1 143 ? 19.688 0.565 10.370 1.00 96.44 143 ASP A CA 1
ATOM 1093 C C . ASP A 1 143 ? 19.337 -0.915 10.541 1.00 96.44 143 ASP A C 1
ATOM 1095 O O . ASP A 1 143 ? 20.203 -1.783 10.434 1.00 96.44 143 ASP A O 1
ATOM 1099 N N . THR A 1 144 ? 18.071 -1.228 10.813 1.00 97.00 144 THR A N 1
ATOM 1100 C CA . THR A 1 144 ? 17.643 -2.602 11.119 1.00 97.00 144 THR A CA 1
ATOM 1101 C C . THR A 1 144 ? 16.861 -3.253 9.986 1.00 97.00 144 THR A C 1
ATOM 1103 O O . THR A 1 144 ? 16.885 -4.477 9.857 1.00 97.00 144 THR A O 1
ATOM 1106 N N . LEU A 1 145 ? 16.178 -2.462 9.151 1.00 97.69 145 LEU A N 1
ATOM 1107 C CA . LEU A 1 145 ? 15.233 -2.954 8.146 1.00 97.69 145 LEU A CA 1
ATOM 1108 C C . LEU A 1 145 ? 15.547 -2.518 6.715 1.00 97.69 145 LEU A C 1
ATOM 1110 O O . LEU A 1 145 ? 14.805 -2.910 5.813 1.00 97.69 145 LEU A O 1
ATOM 1114 N N . LYS A 1 146 ? 16.601 -1.736 6.469 1.00 95.50 146 LYS A N 1
ATOM 1115 C CA . LYS A 1 146 ? 17.097 -1.424 5.123 1.00 95.50 146 LYS A CA 1
ATOM 1116 C C . LYS A 1 146 ? 18.439 -2.137 4.914 1.00 95.50 146 LYS A C 1
ATOM 1118 O O . LYS A 1 146 ? 19.348 -1.957 5.716 1.00 95.50 146 LYS A O 1
ATOM 1123 N N . PRO A 1 147 ? 18.604 -2.967 3.871 1.00 92.31 147 PRO A N 1
ATOM 1124 C CA . PRO A 1 147 ? 19.893 -3.590 3.592 1.00 92.31 147 PRO A CA 1
ATOM 1125 C C . PRO A 1 147 ? 20.979 -2.537 3.351 1.00 92.31 147 PRO A C 1
ATOM 1127 O O . PRO A 1 147 ? 20.838 -1.687 2.472 1.00 92.31 147 PRO A O 1
ATOM 1130 N N . HIS A 1 148 ? 22.063 -2.606 4.122 1.00 88.81 148 HIS A N 1
ATOM 1131 C CA . HIS A 1 148 ? 23.273 -1.815 3.909 1.00 88.81 148 HIS A CA 1
ATOM 1132 C C . HIS A 1 148 ? 24.313 -2.723 3.254 1.00 88.81 148 HIS A C 1
ATOM 1134 O O . HIS A 1 148 ? 24.756 -3.708 3.850 1.00 88.81 148 HIS A O 1
ATOM 1140 N N . LYS A 1 149 ? 24.627 -2.458 1.985 1.00 83.31 149 LYS A N 1
ATOM 1141 C CA . LYS A 1 149 ? 25.564 -3.280 1.219 1.00 83.31 149 LYS A CA 1
ATOM 1142 C C . LYS A 1 149 ? 26.980 -2.743 1.341 1.00 83.31 149 LYS A C 1
ATOM 1144 O O . LYS A 1 149 ? 27.196 -1.561 1.595 1.00 83.31 149 LYS A O 1
ATOM 1149 N N . ASP A 1 150 ? 27.939 -3.641 1.140 1.00 79.62 150 ASP A N 1
ATOM 1150 C CA . ASP A 1 150 ? 29.344 -3.271 1.013 1.00 79.62 150 ASP A CA 1
ATOM 1151 C C . ASP A 1 150 ? 29.487 -2.184 -0.075 1.00 79.62 150 ASP A C 1
ATOM 1153 O O . ASP A 1 150 ? 28.874 -2.317 -1.138 1.00 79.62 150 ASP A O 1
ATOM 1157 N N . PRO A 1 151 ? 30.276 -1.117 0.141 1.00 81.00 151 PRO A N 1
ATOM 1158 C CA . PRO A 1 151 ? 30.513 -0.088 -0.872 1.00 81.00 151 PRO A CA 1
ATOM 1159 C C . PRO A 1 151 ? 31.013 -0.611 -2.230 1.00 81.00 151 PRO A C 1
ATOM 1161 O O . PRO A 1 151 ? 30.832 0.067 -3.240 1.00 81.00 151 PRO A O 1
ATOM 1164 N N . SER A 1 152 ? 31.628 -1.796 -2.268 1.00 82.19 152 SER A N 1
ATOM 1165 C CA . SER A 1 152 ? 32.062 -2.492 -3.485 1.00 82.19 152 SER A CA 1
ATOM 1166 C C . SER A 1 152 ? 30.947 -3.255 -4.211 1.00 82.19 152 SER A C 1
ATOM 1168 O O . SER A 1 152 ? 31.141 -3.644 -5.365 1.00 82.19 152 SER A O 1
ATOM 1170 N N . ASP A 1 153 ? 29.776 -3.448 -3.591 1.00 82.81 153 ASP A N 1
ATOM 1171 C CA . ASP A 1 153 ? 28.616 -4.052 -4.245 1.00 82.81 153 ASP A CA 1
ATOM 1172 C C . ASP A 1 153 ? 28.109 -3.104 -5.352 1.00 82.81 153 ASP A C 1
ATOM 1174 O O . ASP A 1 153 ? 27.693 -1.973 -5.066 1.00 82.81 153 ASP A O 1
ATOM 1178 N N . PRO A 1 154 ? 28.082 -3.538 -6.628 1.00 77.62 154 PRO A N 1
ATOM 1179 C CA . PRO A 1 154 ? 27.601 -2.711 -7.734 1.00 77.62 154 PRO A CA 1
ATOM 1180 C C . PRO A 1 154 ? 26.122 -2.309 -7.598 1.00 77.62 154 PRO A C 1
ATOM 1182 O O . PRO A 1 154 ? 25.654 -1.415 -8.311 1.00 77.62 154 PRO A O 1
ATOM 1185 N N . LEU A 1 155 ? 25.367 -2.952 -6.703 1.00 77.88 155 LEU A N 1
ATOM 1186 C CA . LEU A 1 155 ? 23.986 -2.617 -6.378 1.00 77.88 155 LEU A CA 1
ATOM 1187 C C . LEU A 1 155 ? 23.851 -1.686 -5.166 1.00 77.88 155 LEU A C 1
ATOM 1189 O O . LEU A 1 155 ? 22.742 -1.199 -4.949 1.00 77.88 155 LEU A O 1
ATOM 1193 N N . ASN A 1 156 ? 24.922 -1.382 -4.418 1.00 82.81 156 ASN A N 1
ATOM 1194 C CA . ASN A 1 156 ? 24.844 -0.589 -3.182 1.00 82.81 156 ASN A CA 1
ATOM 1195 C C . ASN A 1 156 ? 24.137 0.756 -3.402 1.00 82.81 156 ASN A C 1
ATOM 1197 O O . ASN A 1 156 ? 23.162 1.079 -2.728 1.00 82.81 156 ASN A O 1
ATOM 1201 N N . ARG A 1 157 ? 24.526 1.488 -4.454 1.00 83.50 157 ARG A N 1
ATOM 1202 C CA . ARG A 1 157 ? 23.894 2.772 -4.812 1.00 83.50 157 ARG A CA 1
ATOM 1203 C C . ARG A 1 157 ? 22.400 2.664 -5.110 1.00 83.50 157 ARG A C 1
ATOM 1205 O O . ARG A 1 157 ? 21.678 3.648 -5.009 1.00 83.50 157 ARG A O 1
ATOM 1212 N N . ARG A 1 158 ? 21.903 1.485 -5.496 1.00 84.06 158 ARG A N 1
ATOM 1213 C CA . ARG A 1 158 ? 20.475 1.303 -5.784 1.00 84.06 158 ARG A CA 1
ATOM 1214 C C . ARG A 1 158 ? 19.616 1.199 -4.522 1.00 84.06 158 ARG A C 1
ATOM 1216 O O . ARG A 1 158 ? 18.394 1.302 -4.648 1.00 84.06 158 ARG A O 1
ATOM 1223 N N . TRP A 1 159 ? 20.239 1.022 -3.356 1.00 88.62 159 TRP A N 1
ATOM 1224 C CA . TRP A 1 159 ? 19.592 1.097 -2.048 1.00 88.62 159 TRP A CA 1
ATOM 1225 C C . TRP A 1 159 ? 19.481 2.525 -1.512 1.00 88.62 159 TRP A C 1
ATOM 1227 O O . TRP A 1 159 ? 18.747 2.724 -0.555 1.00 88.62 159 TRP A O 1
ATOM 1237 N N . PHE A 1 160 ? 20.125 3.526 -2.124 1.00 89.50 160 PHE A N 1
ATOM 1238 C CA . PHE A 1 160 ? 19.985 4.926 -1.689 1.00 89.50 160 PHE A CA 1
ATOM 1239 C C . PHE A 1 160 ? 18.515 5.352 -1.764 1.00 89.50 160 PHE A C 1
ATOM 1241 O O . PHE A 1 160 ? 17.923 5.790 -0.779 1.00 89.50 160 PHE A O 1
ATOM 1248 N N . ASN A 1 161 ? 17.869 5.026 -2.886 1.00 89.12 161 ASN A N 1
ATOM 1249 C CA . ASN A 1 161 ? 16.419 5.068 -3.004 1.00 89.12 161 ASN A CA 1
ATOM 1250 C C . ASN A 1 161 ? 15.773 3.774 -2.461 1.00 89.12 161 ASN A C 1
ATOM 1252 O O . ASN A 1 161 ? 16.105 2.675 -2.917 1.00 89.12 161 ASN A O 1
ATOM 1256 N N . ASP A 1 162 ? 14.795 3.901 -1.565 1.00 93.25 162 ASP A N 1
ATOM 1257 C CA . ASP A 1 162 ? 13.999 2.794 -1.015 1.00 93.25 162 ASP A CA 1
ATOM 1258 C C . ASP A 1 162 ? 12.496 3.058 -1.166 1.00 93.25 162 ASP A C 1
ATOM 1260 O O . ASP A 1 162 ? 12.074 4.193 -1.361 1.00 93.25 162 ASP A O 1
ATOM 1264 N N . SER A 1 163 ? 11.667 2.019 -1.112 1.00 94.94 163 SER A N 1
ATOM 1265 C CA . SER A 1 163 ? 10.207 2.161 -1.159 1.00 94.94 163 SER A CA 1
ATOM 1266 C C . SER A 1 163 ? 9.533 1.040 -0.379 1.00 94.94 163 SER A C 1
ATOM 1268 O O . SER A 1 163 ? 9.699 -0.138 -0.701 1.00 94.94 163 SER A O 1
ATOM 1270 N N . ILE A 1 164 ? 8.756 1.399 0.644 1.00 97.94 164 ILE A N 1
ATOM 1271 C CA . ILE A 1 164 ? 7.860 0.462 1.332 1.00 97.94 164 ILE A CA 1
ATOM 1272 C C . ILE A 1 164 ? 6.494 0.483 0.637 1.00 97.94 164 ILE A C 1
ATOM 1274 O O . ILE A 1 164 ? 5.969 1.561 0.362 1.00 97.94 164 ILE A O 1
ATOM 1278 N N . GLY A 1 165 ? 5.939 -0.691 0.316 1.00 98.12 165 GLY A N 1
ATOM 1279 C CA . GLY A 1 165 ? 4.688 -0.835 -0.439 1.00 98.12 165 GLY A CA 1
ATOM 1280 C C . GLY A 1 165 ? 4.658 0.063 -1.686 1.00 98.12 165 GLY A C 1
ATOM 1281 O O . GLY A 1 165 ? 5.447 -0.200 -2.599 1.00 98.12 165 GLY A O 1
ATOM 1282 N N . PRO A 1 166 ? 3.809 1.118 -1.734 1.00 98.44 166 PRO A N 1
ATOM 1283 C CA . PRO A 1 166 ? 2.807 1.507 -0.731 1.00 98.44 166 PRO A CA 1
ATOM 1284 C C . PRO A 1 166 ? 1.502 0.708 -0.836 1.00 98.44 166 PRO A C 1
ATOM 1286 O O . PRO A 1 166 ? 1.235 0.038 -1.836 1.00 98.44 166 PRO A O 1
ATOM 1289 N N . GLY A 1 167 ? 0.659 0.803 0.195 1.00 98.69 167 GLY A N 1
ATOM 1290 C CA . GLY A 1 167 ? -0.651 0.158 0.252 1.00 98.69 167 GLY A CA 1
ATOM 1291 C C . GLY A 1 167 ? -0.852 -0.614 1.552 1.00 98.69 167 GLY A C 1
ATOM 1292 O O . GLY A 1 167 ? -1.047 -0.028 2.615 1.00 98.69 167 GLY A O 1
ATOM 1293 N N . ALA A 1 168 ? -0.850 -1.942 1.483 1.00 98.56 168 ALA A N 1
ATOM 1294 C CA . ALA A 1 168 ? -1.106 -2.785 2.646 1.00 98.56 168 ALA A CA 1
ATOM 1295 C C . ALA A 1 168 ? -0.104 -3.937 2.743 1.00 98.56 168 ALA A C 1
ATOM 1297 O O . ALA A 1 168 ? 0.287 -4.532 1.738 1.00 98.56 168 ALA A O 1
ATOM 1298 N N . GLY A 1 169 ? 0.280 -4.251 3.977 1.00 98.75 169 GLY A N 1
ATOM 1299 C CA . GLY A 1 169 ? 0.816 -5.556 4.329 1.00 98.75 169 GLY A CA 1
ATOM 1300 C C . GLY A 1 169 ? -0.304 -6.548 4.635 1.00 98.75 169 GLY A C 1
ATOM 1301 O O . GLY A 1 169 ? -1.493 -6.233 4.557 1.00 98.75 169 GLY A O 1
ATOM 1302 N N . ILE A 1 170 ? 0.079 -7.756 5.030 1.00 98.69 170 ILE A N 1
ATOM 1303 C CA . ILE A 1 170 ? -0.851 -8.837 5.357 1.00 98.69 170 ILE A CA 1
ATOM 1304 C C . ILE A 1 170 ? -0.559 -9.417 6.735 1.00 98.69 170 ILE A C 1
ATOM 1306 O O . ILE A 1 170 ? 0.581 -9.431 7.194 1.00 98.69 170 ILE A O 1
ATOM 1310 N N . LYS A 1 171 ? -1.604 -9.954 7.362 1.00 98.25 171 LYS A N 1
ATOM 1311 C CA . LYS A 1 171 ? -1.480 -10.933 8.438 1.00 98.25 171 LYS A CA 1
ATOM 1312 C C . LYS A 1 171 ? -1.773 -12.308 7.849 1.00 98.25 171 LYS A C 1
ATOM 1314 O O . LYS A 1 171 ? -2.874 -12.536 7.349 1.00 98.25 171 LYS A O 1
ATOM 1319 N N . MET A 1 172 ? -0.787 -13.189 7.887 1.00 97.94 172 MET A N 1
ATOM 1320 C CA . MET A 1 172 ? -0.898 -14.573 7.444 1.00 97.94 172 MET A CA 1
ATOM 1321 C C . MET A 1 172 ? -1.757 -15.398 8.412 1.00 97.94 172 MET A C 1
ATOM 1323 O O . MET A 1 172 ? -2.013 -14.999 9.552 1.00 97.94 172 MET A O 1
ATOM 1327 N N . THR A 1 173 ? -2.198 -16.572 7.961 1.00 96.00 173 THR A N 1
ATOM 1328 C CA . THR A 1 173 ? -3.013 -17.514 8.749 1.00 96.00 173 THR A CA 1
ATOM 1329 C C . THR A 1 173 ? -2.345 -17.983 10.041 1.00 96.00 173 THR A C 1
ATOM 1331 O O . THR A 1 173 ? -3.041 -18.253 11.014 1.00 96.00 173 THR A O 1
ATOM 1334 N N . ASP A 1 174 ? -1.014 -18.070 10.065 1.00 96.88 174 ASP A N 1
ATOM 1335 C CA . ASP A 1 174 ? -0.218 -18.427 11.247 1.00 96.88 174 ASP A CA 1
ATOM 1336 C C . ASP A 1 174 ? -0.019 -17.245 12.219 1.00 96.88 174 ASP A C 1
ATOM 1338 O O . ASP A 1 174 ? 0.533 -17.414 13.301 1.00 96.88 174 ASP A O 1
ATOM 1342 N N . GLY A 1 175 ? -0.491 -16.049 11.853 1.00 98.25 175 GLY A N 1
ATOM 1343 C CA . GLY A 1 175 ? -0.344 -14.819 12.623 1.00 98.25 175 GLY A CA 1
ATOM 1344 C C . GLY A 1 175 ? 0.863 -13.962 12.242 1.00 98.25 175 GLY A C 1
ATOM 1345 O O . GLY A 1 175 ? 0.963 -12.848 12.758 1.00 98.25 175 GLY A O 1
ATOM 1346 N N . THR A 1 176 ? 1.730 -14.422 11.338 1.00 98.75 176 THR A N 1
ATOM 1347 C CA . THR A 1 176 ? 2.880 -13.654 10.849 1.00 98.75 176 THR A CA 1
ATOM 1348 C C . THR A 1 176 ? 2.415 -12.408 10.098 1.00 98.75 176 THR A C 1
ATOM 1350 O O . THR A 1 176 ? 1.547 -12.473 9.227 1.00 98.75 176 THR A O 1
ATOM 1353 N N . LEU A 1 177 ? 2.991 -11.253 10.424 1.00 98.88 177 LEU A N 1
ATOM 1354 C CA . LEU A 1 177 ? 2.778 -10.008 9.689 1.00 98.88 177 LEU A CA 1
ATOM 1355 C C . LEU A 1 177 ? 3.839 -9.878 8.605 1.00 98.88 177 LEU A C 1
ATOM 1357 O O . LEU A 1 177 ? 5.015 -10.097 8.888 1.00 98.88 177 LEU A O 1
ATOM 1361 N N . VAL A 1 178 ? 3.448 -9.486 7.393 1.00 98.94 178 VAL A N 1
ATOM 1362 C CA . VAL A 1 178 ? 4.376 -9.280 6.274 1.00 98.94 178 VAL A CA 1
ATOM 1363 C C . VAL A 1 178 ? 4.054 -7.981 5.547 1.00 98.94 178 VAL A C 1
ATOM 1365 O O . VAL A 1 178 ? 2.910 -7.730 5.171 1.00 98.94 178 VAL A O 1
ATOM 1368 N N . ILE A 1 179 ? 5.077 -7.165 5.333 1.00 98.88 179 ILE A N 1
ATOM 1369 C CA . ILE A 1 179 ? 5.040 -5.876 4.652 1.00 98.88 179 ILE A CA 1
ATOM 1370 C C . ILE A 1 179 ? 5.896 -5.989 3.382 1.00 98.88 179 ILE A C 1
ATOM 1372 O O . ILE A 1 179 ? 7.094 -6.286 3.478 1.00 98.88 179 ILE A O 1
ATOM 1376 N N . PRO A 1 180 ? 5.322 -5.765 2.189 1.00 98.75 180 PRO A N 1
ATOM 1377 C CA . PRO A 1 180 ? 6.103 -5.730 0.965 1.00 98.75 180 PRO A CA 1
ATOM 1378 C C . PRO A 1 180 ? 6.930 -4.445 0.915 1.00 98.75 180 PRO A C 1
ATOM 1380 O O . PRO A 1 180 ? 6.429 -3.355 1.182 1.00 98.75 180 PRO A O 1
ATOM 1383 N N . ALA A 1 181 ? 8.194 -4.569 0.537 1.00 98.38 181 ALA A N 1
ATOM 1384 C CA . ALA A 1 181 ? 9.066 -3.440 0.258 1.00 98.38 181 ALA A CA 1
ATOM 1385 C C . ALA A 1 181 ? 9.917 -3.738 -0.977 1.00 98.38 181 ALA A C 1
ATOM 1387 O O . ALA A 1 181 ? 10.008 -4.886 -1.440 1.00 98.38 181 ALA A O 1
ATOM 1388 N N . LYS A 1 182 ? 10.566 -2.701 -1.502 1.00 96.12 182 LYS A N 1
ATOM 1389 C CA . LYS A 1 182 ? 11.546 -2.828 -2.573 1.00 96.12 182 LYS A CA 1
ATOM 1390 C C . LYS A 1 182 ? 12.575 -3.894 -2.192 1.00 96.12 182 LYS A C 1
ATOM 1392 O O . LYS A 1 182 ? 13.265 -3.788 -1.175 1.00 96.12 182 LYS A O 1
ATOM 1397 N N . TRP A 1 183 ? 12.597 -4.956 -2.997 1.00 95.88 183 TRP A N 1
ATOM 1398 C CA . TRP A 1 183 ? 13.552 -6.073 -2.955 1.00 95.88 183 TRP A CA 1
ATOM 1399 C C . TRP A 1 183 ? 13.660 -6.812 -1.617 1.00 95.88 183 TRP A C 1
ATOM 1401 O O . TRP A 1 183 ? 14.644 -7.503 -1.363 1.00 95.88 183 TRP A O 1
ATOM 1411 N N . ARG A 1 184 ? 12.652 -6.696 -0.748 1.00 97.44 184 ARG A N 1
ATOM 1412 C CA . ARG A 1 184 ? 12.591 -7.443 0.512 1.00 97.44 184 ARG A CA 1
ATOM 1413 C C . ARG A 1 184 ? 11.165 -7.608 1.010 1.00 97.44 184 ARG A C 1
ATOM 1415 O O . ARG A 1 184 ? 10.265 -6.866 0.614 1.00 97.44 184 ARG A O 1
ATOM 1422 N N . ASN A 1 185 ? 10.971 -8.559 1.908 1.00 98.62 185 ASN A N 1
ATOM 1423 C CA . ASN A 1 185 ? 9.790 -8.636 2.759 1.00 98.62 185 ASN A CA 1
ATOM 1424 C C . ASN A 1 185 ? 10.208 -8.233 4.171 1.00 98.62 185 ASN A C 1
ATOM 1426 O O . ASN A 1 185 ? 11.128 -8.837 4.713 1.00 98.62 185 ASN A O 1
ATOM 1430 N N . ILE A 1 186 ? 9.548 -7.247 4.773 1.00 98.81 186 ILE A N 1
ATOM 1431 C CA . ILE A 1 186 ? 9.689 -6.966 6.208 1.00 98.81 186 ILE A CA 1
ATOM 1432 C C . ILE A 1 186 ? 8.628 -7.794 6.930 1.00 98.81 186 ILE A C 1
ATOM 1434 O O . ILE A 1 186 ? 7.479 -7.816 6.496 1.00 98.81 186 ILE A O 1
ATOM 1438 N N . TYR A 1 187 ? 8.975 -8.502 7.998 1.00 98.88 187 TYR A N 1
ATOM 1439 C CA . TYR A 1 187 ? 8.040 -9.400 8.667 1.00 98.88 187 TYR A CA 1
ATOM 1440 C C . TYR A 1 187 ? 8.226 -9.441 10.182 1.00 98.88 187 TYR A C 1
ATOM 1442 O O . TYR A 1 187 ? 9.275 -9.077 10.710 1.00 98.88 187 TYR A O 1
ATOM 1450 N N . LYS A 1 188 ? 7.180 -9.892 10.873 1.00 98.75 188 LYS A N 1
ATOM 1451 C CA . LYS A 1 188 ? 7.185 -10.151 12.313 1.00 98.75 188 LYS A CA 1
ATOM 1452 C C . LYS A 1 188 ? 6.345 -11.386 12.607 1.00 98.75 188 LYS A C 1
ATOM 1454 O O . LYS A 1 188 ? 5.147 -11.395 12.310 1.00 98.75 188 LYS A O 1
ATOM 1459 N N . ARG A 1 189 ? 6.958 -12.430 13.160 1.00 98.50 189 ARG A N 1
ATOM 1460 C CA . ARG A 1 189 ? 6.274 -13.670 13.545 1.00 98.50 189 ARG A CA 1
ATOM 1461 C C . ARG A 1 189 ? 5.649 -13.541 14.937 1.00 98.50 189 ARG A C 1
ATOM 1463 O O . ARG A 1 189 ? 6.069 -12.697 15.736 1.00 98.50 189 ARG A O 1
ATOM 1470 N N . PRO A 1 190 ? 4.647 -14.373 15.270 1.00 98.00 190 PRO A N 1
ATOM 1471 C CA . PRO A 1 190 ? 4.157 -14.468 16.639 1.00 98.00 190 PRO A CA 1
ATOM 1472 C C . PRO A 1 190 ? 5.297 -14.797 17.613 1.00 98.00 190 PRO A C 1
ATOM 1474 O O . PRO A 1 190 ? 5.980 -15.803 17.454 1.00 98.00 190 PRO A O 1
ATOM 1477 N N . GLY A 1 191 ? 5.480 -13.956 18.631 1.00 96.44 191 GLY A N 1
ATOM 1478 C CA . GLY A 1 191 ? 6.541 -14.105 19.633 1.00 96.44 191 GLY A CA 1
ATOM 1479 C C . GLY A 1 191 ? 7.803 -13.280 19.366 1.00 96.44 191 GLY A C 1
ATOM 1480 O O . GLY A 1 191 ? 8.568 -13.068 20.305 1.00 96.44 191 GLY A O 1
ATOM 1481 N N . ASP A 1 192 ? 7.989 -12.748 18.153 1.00 97.94 192 ASP A N 1
ATOM 1482 C CA . ASP A 1 192 ? 9.113 -11.856 17.860 1.00 97.94 192 ASP A CA 1
ATOM 1483 C C . ASP A 1 192 ? 8.976 -10.542 18.646 1.00 97.94 192 ASP A C 1
ATOM 1485 O O . ASP A 1 192 ? 7.896 -9.939 18.741 1.00 97.94 192 ASP A O 1
ATOM 1489 N N . THR A 1 193 ? 10.089 -10.062 19.198 1.00 96.00 193 THR A N 1
ATOM 1490 C CA . THR A 1 193 ? 10.137 -8.784 19.921 1.00 96.00 193 THR A CA 1
ATOM 1491 C C . THR A 1 193 ? 10.236 -7.591 18.973 1.00 96.00 193 THR A C 1
ATOM 1493 O O . THR A 1 193 ? 9.676 -6.535 19.274 1.00 96.00 193 THR A O 1
ATOM 1496 N N . ASP A 1 194 ? 10.853 -7.765 17.803 1.00 97.31 194 ASP A N 1
ATOM 1497 C CA . ASP A 1 194 ? 11.006 -6.732 16.776 1.00 97.31 194 ASP A CA 1
ATOM 1498 C C . ASP A 1 194 ? 10.715 -7.274 15.365 1.00 97.31 194 ASP A C 1
ATOM 1500 O O . ASP A 1 194 ? 10.336 -8.430 15.191 1.00 97.31 194 ASP A O 1
ATOM 1504 N N . TRP A 1 195 ? 10.816 -6.406 14.364 1.00 98.69 195 TRP A N 1
ATOM 1505 C CA . TRP A 1 195 ? 10.677 -6.746 12.954 1.00 98.69 195 TRP A CA 1
ATOM 1506 C C . TRP A 1 195 ? 11.992 -7.259 12.367 1.00 98.69 195 TRP A C 1
ATOM 1508 O O . TRP A 1 195 ? 13.081 -6.843 12.757 1.00 98.69 195 TRP A O 1
ATOM 1518 N N . HIS A 1 196 ? 11.865 -8.115 11.363 1.00 98.38 196 HIS A N 1
ATOM 1519 C CA . HIS A 1 196 ? 12.957 -8.677 10.580 1.00 98.38 196 HIS A CA 1
ATOM 1520 C C . HIS A 1 196 ? 12.737 -8.376 9.097 1.00 98.38 196 HIS A C 1
ATOM 1522 O O . HIS A 1 196 ? 11.650 -7.955 8.695 1.00 98.38 196 HIS A O 1
ATOM 1528 N N . TYR A 1 197 ? 13.743 -8.625 8.258 1.00 98.00 197 TYR A N 1
ATOM 1529 C CA . TYR A 1 197 ? 13.553 -8.624 6.813 1.00 98.00 197 TYR A CA 1
ATOM 1530 C C . TYR A 1 197 ? 14.143 -9.870 6.155 1.00 98.00 197 TYR A C 1
ATOM 1532 O O . TYR A 1 197 ? 15.147 -10.420 6.599 1.00 98.00 197 TYR A O 1
ATOM 1540 N N . GLN A 1 198 ? 13.505 -10.290 5.066 1.00 97.56 198 GLN A N 1
ATOM 1541 C CA . GLN A 1 198 ? 14.015 -11.261 4.110 1.00 97.56 198 GLN A CA 1
ATOM 1542 C C . GLN A 1 198 ? 14.370 -10.507 2.831 1.00 97.56 198 GLN A C 1
ATOM 1544 O O . GLN A 1 198 ? 13.482 -9.993 2.148 1.00 97.56 198 GLN A O 1
ATOM 1549 N N . GLU A 1 199 ? 15.655 -10.438 2.503 1.00 95.12 199 GLU A N 1
ATOM 1550 C CA . GLU A 1 199 ? 16.094 -9.888 1.224 1.00 95.12 199 GLU A CA 1
ATOM 1551 C C . GLU A 1 199 ? 15.729 -10.826 0.067 1.00 95.12 199 GLU A C 1
ATOM 1553 O O . GLU A 1 199 ? 15.858 -12.047 0.164 1.00 95.12 199 GLU A O 1
ATOM 1558 N N . LEU A 1 200 ? 15.284 -10.240 -1.041 1.00 95.25 200 LEU A N 1
ATOM 1559 C CA . LEU A 1 200 ? 14.972 -10.936 -2.279 1.00 95.25 200 LEU A CA 1
ATOM 1560 C C . LEU A 1 200 ? 16.142 -10.769 -3.250 1.00 95.25 200 LEU A C 1
ATOM 1562 O O . LEU A 1 200 ? 16.374 -9.691 -3.788 1.00 95.25 200 LEU A O 1
ATOM 1566 N N . THR A 1 201 ? 16.883 -11.852 -3.471 1.00 90.94 201 THR A N 1
ATOM 1567 C CA . THR A 1 201 ? 18.069 -11.898 -4.351 1.00 90.94 201 THR A CA 1
ATOM 1568 C C . THR A 1 201 ? 17.825 -12.697 -5.634 1.00 90.94 201 THR A C 1
ATOM 1570 O O . THR A 1 201 ? 18.738 -12.962 -6.415 1.00 90.94 201 THR A O 1
ATOM 1573 N N . ASN A 1 202 ? 16.577 -13.095 -5.862 1.00 92.12 202 ASN A N 1
ATOM 1574 C CA . ASN A 1 202 ? 16.141 -13.894 -6.995 1.00 92.12 202 ASN A CA 1
ATOM 1575 C C . ASN A 1 202 ? 16.235 -13.117 -8.322 1.00 92.12 202 ASN A C 1
ATOM 1577 O O . ASN A 1 202 ? 16.158 -11.887 -8.381 1.00 92.12 202 ASN A O 1
ATOM 1581 N N . THR A 1 203 ? 16.393 -13.849 -9.426 1.00 90.62 203 THR A N 1
ATOM 1582 C CA . THR A 1 203 ? 16.538 -13.265 -10.766 1.00 90.62 203 THR A CA 1
ATOM 1583 C C . THR A 1 203 ? 15.390 -12.306 -11.092 1.00 90.62 203 THR A C 1
ATOM 1585 O O . THR A 1 203 ? 14.228 -12.620 -10.857 1.00 90.62 203 THR A O 1
ATOM 1588 N N . GLY A 1 204 ? 15.710 -11.140 -11.661 1.00 90.44 204 GLY A N 1
ATOM 1589 C CA . GLY A 1 204 ? 14.722 -10.148 -12.102 1.00 90.44 204 GLY A CA 1
ATOM 1590 C C . GLY A 1 204 ? 14.270 -9.149 -11.033 1.00 90.44 204 GLY A C 1
ATOM 1591 O O . GLY A 1 204 ? 13.695 -8.128 -11.401 1.00 90.44 204 GLY A O 1
ATOM 1592 N N . VAL A 1 205 ? 14.595 -9.364 -9.751 1.00 91.56 205 VAL A N 1
ATOM 1593 C CA . VAL A 1 205 ? 14.189 -8.470 -8.649 1.00 91.56 205 VAL A CA 1
ATOM 1594 C C . VAL A 1 205 ? 14.625 -7.018 -8.864 1.00 91.56 205 VAL A C 1
ATOM 1596 O O . VAL A 1 205 ? 13.847 -6.098 -8.644 1.00 91.56 205 VAL A O 1
ATOM 1599 N N . THR A 1 206 ? 15.815 -6.786 -9.420 1.00 90.88 206 THR A N 1
ATOM 1600 C CA . THR A 1 206 ? 16.359 -5.438 -9.657 1.00 90.88 206 THR A CA 1
ATOM 1601 C C . THR A 1 206 ? 15.612 -4.630 -10.724 1.00 90.88 206 THR A C 1
ATOM 1603 O O . THR A 1 206 ? 15.910 -3.450 -10.905 1.00 90.88 206 THR A O 1
ATOM 1606 N N . LYS A 1 207 ? 14.648 -5.251 -11.418 1.00 92.81 207 LYS A N 1
ATOM 1607 C CA . LYS A 1 207 ? 13.722 -4.614 -12.368 1.00 92.81 207 LYS A CA 1
ATOM 1608 C C . LYS A 1 207 ? 12.405 -4.192 -11.707 1.00 92.81 207 LYS A C 1
ATOM 1610 O O . LYS A 1 207 ? 11.522 -3.689 -12.396 1.00 92.81 207 LYS A O 1
ATOM 1615 N N . THR A 1 208 ? 12.249 -4.431 -10.406 1.00 93.94 208 THR A N 1
ATOM 1616 C CA . THR A 1 208 ? 11.035 -4.133 -9.633 1.00 93.94 208 THR A CA 1
ATOM 1617 C C . THR A 1 208 ? 11.256 -2.980 -8.664 1.00 93.94 208 THR A C 1
ATOM 1619 O O . THR A 1 208 ? 12.402 -2.643 -8.356 1.00 93.94 208 THR A O 1
ATOM 1622 N N . ASP A 1 209 ? 10.167 -2.376 -8.196 1.00 93.19 209 ASP A N 1
ATOM 1623 C CA . ASP A 1 209 ? 10.199 -1.338 -7.164 1.00 93.19 209 ASP A CA 1
ATOM 1624 C C . ASP A 1 209 ? 9.022 -1.506 -6.186 1.00 93.19 209 ASP A C 1
ATOM 1626 O O . ASP A 1 209 ? 9.035 -2.430 -5.373 1.00 93.19 209 ASP A O 1
ATOM 1630 N N . GLU A 1 210 ? 7.988 -0.666 -6.285 1.00 97.00 210 GLU A N 1
ATOM 1631 C CA . GLU A 1 210 ? 6.789 -0.712 -5.439 1.00 97.00 210 GLU A CA 1
ATOM 1632 C C . GLU A 1 210 ? 6.057 -2.057 -5.526 1.00 97.00 210 GLU A C 1
ATOM 1634 O O . GLU A 1 210 ? 5.733 -2.559 -6.610 1.00 97.00 210 GLU A O 1
ATOM 1639 N N . ALA A 1 211 ? 5.772 -2.633 -4.364 1.00 96.81 211 ALA A N 1
ATOM 1640 C CA . ALA A 1 211 ? 5.458 -4.045 -4.233 1.00 96.81 211 ALA A CA 1
ATOM 1641 C C . ALA A 1 211 ? 4.123 -4.293 -3.530 1.00 96.81 211 ALA A C 1
ATOM 1643 O O . ALA A 1 211 ? 3.707 -3.543 -2.648 1.00 96.81 211 ALA A O 1
ATOM 1644 N N . THR A 1 212 ? 3.481 -5.405 -3.887 1.00 98.44 212 THR A N 1
ATOM 1645 C CA . THR A 1 212 ? 2.297 -5.920 -3.184 1.00 98.44 212 THR A CA 1
ATOM 1646 C C . THR A 1 212 ? 2.529 -7.361 -2.767 1.00 98.44 212 THR A C 1
ATOM 1648 O O . THR A 1 212 ? 3.351 -8.054 -3.369 1.00 98.44 212 THR A O 1
ATOM 1651 N N . ILE A 1 213 ? 1.803 -7.825 -1.750 1.00 98.38 213 ILE A N 1
ATOM 1652 C CA . ILE A 1 213 ? 1.918 -9.203 -1.281 1.00 98.38 213 ILE A CA 1
ATOM 1653 C C . ILE A 1 213 ? 0.571 -9.769 -0.837 1.00 98.38 213 ILE A C 1
ATOM 1655 O O . ILE A 1 213 ? -0.252 -9.065 -0.257 1.00 98.38 213 ILE A O 1
ATOM 1659 N N . LEU A 1 214 ? 0.369 -11.062 -1.074 1.00 96.31 214 LEU A N 1
ATOM 1660 C CA . LEU A 1 214 ? -0.729 -11.844 -0.507 1.00 96.31 214 LEU A CA 1
ATOM 1661 C C . LEU A 1 214 ? -0.247 -13.239 -0.107 1.00 96.31 214 LEU A C 1
ATOM 1663 O O . LEU A 1 214 ? 0.757 -13.727 -0.622 1.00 96.31 214 LEU A O 1
ATOM 1667 N N . GLN A 1 215 ? -0.991 -13.894 0.781 1.00 96.62 215 GLN A N 1
ATOM 1668 C CA . GLN A 1 215 ? -0.826 -15.319 1.068 1.00 96.62 215 GLN A CA 1
ATOM 1669 C C . GLN A 1 215 ? -1.706 -16.137 0.113 1.00 96.62 215 GLN A C 1
ATOM 1671 O O . GLN A 1 215 ? -2.884 -15.823 -0.068 1.00 96.62 215 GLN A O 1
ATOM 1676 N N . ARG A 1 216 ? -1.157 -17.174 -0.512 1.00 93.69 216 ARG A N 1
ATOM 1677 C CA . ARG A 1 216 ? -1.872 -18.157 -1.343 1.00 93.69 216 ARG A CA 1
ATOM 1678 C C . ARG A 1 216 ? -2.473 -19.271 -0.471 1.00 93.69 216 ARG A C 1
ATOM 1680 O O . ARG A 1 216 ? -2.091 -19.420 0.687 1.00 93.69 216 ARG A O 1
ATOM 1687 N N . PHE A 1 217 ? -3.392 -20.079 -0.998 1.00 89.12 217 PHE A N 1
ATOM 1688 C CA . PHE A 1 217 ? -3.973 -21.229 -0.287 1.00 89.12 217 PHE A CA 1
ATOM 1689 C C . PHE A 1 217 ? -2.929 -22.243 0.143 1.00 89.12 217 PHE A C 1
ATOM 1691 O O . PHE A 1 217 ? -3.079 -22.862 1.190 1.00 89.12 217 PHE A O 1
ATOM 1698 N N . SER A 1 218 ? -1.874 -22.400 -0.659 1.00 90.12 218 SER A N 1
ATOM 1699 C CA . SER A 1 218 ? -0.783 -23.316 -0.332 1.00 90.12 218 SER A CA 1
ATOM 1700 C C . SER A 1 218 ? 0.007 -22.868 0.911 1.00 90.12 218 SER A C 1
ATOM 1702 O O . SER A 1 218 ? 0.778 -23.642 1.470 1.00 90.12 218 SER A O 1
ATOM 1704 N N . GLY A 1 219 ? -0.215 -21.630 1.369 1.00 93.31 219 GLY A N 1
ATOM 1705 C CA . GLY A 1 219 ? 0.470 -21.005 2.494 1.00 93.31 219 GLY A CA 1
ATOM 1706 C C . GLY A 1 219 ? 1.672 -20.163 2.073 1.00 93.31 219 GLY A C 1
ATOM 1707 O O . GLY A 1 219 ? 2.114 -19.329 2.862 1.00 93.31 219 GLY A O 1
ATOM 1708 N N . ASP A 1 220 ? 2.157 -20.330 0.839 1.00 96.06 220 ASP A N 1
ATOM 1709 C CA . ASP A 1 220 ? 3.206 -19.498 0.256 1.00 96.06 220 ASP A CA 1
ATOM 1710 C C . ASP A 1 220 ? 2.728 -18.063 -0.025 1.00 96.06 220 ASP A C 1
ATOM 1712 O O . ASP A 1 220 ? 1.539 -17.731 -0.010 1.00 96.06 220 ASP A O 1
ATOM 1716 N N . LEU A 1 221 ? 3.690 -17.177 -0.233 1.00 98.00 221 LEU A N 1
ATOM 1717 C CA . LEU A 1 221 ? 3.490 -15.765 -0.508 1.00 98.00 221 LEU A CA 1
ATOM 1718 C C . LEU A 1 221 ? 3.575 -15.510 -2.009 1.00 98.00 221 LEU A C 1
ATOM 1720 O O . LEU A 1 221 ? 4.399 -16.098 -2.705 1.00 98.00 221 LEU A O 1
ATOM 1724 N N . TYR A 1 222 ? 2.755 -14.583 -2.487 1.00 96.94 222 TYR A N 1
ATOM 1725 C CA . TYR A 1 222 ? 2.739 -14.103 -3.863 1.00 96.94 222 TYR A CA 1
ATOM 1726 C C . TYR A 1 222 ? 3.065 -12.614 -3.886 1.00 96.94 222 TYR A C 1
ATOM 1728 O O . TYR A 1 222 ? 2.323 -11.808 -3.321 1.00 96.94 222 TYR A O 1
ATOM 1736 N N . ARG A 1 223 ? 4.172 -12.267 -4.542 1.00 97.50 223 ARG A N 1
ATOM 1737 C CA . ARG A 1 223 ? 4.580 -10.900 -4.870 1.00 97.50 223 ARG A CA 1
ATOM 1738 C C . ARG A 1 223 ? 4.044 -10.527 -6.244 1.00 97.50 223 ARG A C 1
ATOM 1740 O O . ARG A 1 223 ? 4.116 -11.325 -7.177 1.00 97.50 223 ARG A O 1
ATOM 1747 N N . ASN A 1 224 ? 3.541 -9.306 -6.365 1.00 96.19 224 ASN A N 1
ATOM 1748 C CA . ASN A 1 224 ? 3.127 -8.714 -7.632 1.00 96.19 224 ASN A CA 1
ATOM 1749 C C . ASN A 1 224 ? 3.568 -7.255 -7.630 1.00 96.19 224 ASN A C 1
ATOM 1751 O O . ASN A 1 224 ? 2.923 -6.394 -7.020 1.00 96.19 224 ASN A O 1
ATOM 1755 N N . ASP A 1 225 ? 4.674 -6.996 -8.313 1.00 96.88 225 ASP A N 1
ATOM 1756 C CA . ASP A 1 225 ? 5.458 -5.782 -8.148 1.00 96.88 225 ASP A CA 1
ATOM 1757 C C . ASP A 1 225 ? 5.446 -4.946 -9.427 1.00 96.88 225 ASP A C 1
ATOM 1759 O O . ASP A 1 225 ? 5.329 -5.455 -10.550 1.00 96.88 225 ASP A O 1
ATOM 1763 N N . ARG A 1 226 ? 5.553 -3.629 -9.232 1.00 95.50 226 ARG A N 1
ATOM 1764 C CA . ARG A 1 226 ? 5.693 -2.646 -10.299 1.00 95.50 226 ARG A CA 1
ATOM 1765 C C . ARG A 1 226 ? 6.985 -2.936 -11.040 1.00 95.50 226 ARG A C 1
ATOM 1767 O O . ARG A 1 226 ? 8.063 -2.914 -10.442 1.00 95.50 226 ARG A O 1
ATOM 1774 N N . ALA A 1 227 ? 6.881 -3.186 -12.339 1.00 91.94 227 ALA A N 1
ATOM 1775 C CA . ALA A 1 227 ? 8.048 -3.364 -13.179 1.00 91.94 227 ALA A CA 1
ATOM 1776 C C . ALA A 1 227 ? 8.538 -2.002 -13.675 1.00 91.94 227 ALA A C 1
ATOM 1778 O O . ALA A 1 227 ? 7.775 -1.217 -14.236 1.00 91.94 227 ALA A O 1
ATOM 1779 N N . ARG A 1 228 ? 9.828 -1.745 -13.477 1.00 88.44 228 ARG A N 1
ATOM 1780 C CA . ARG A 1 228 ? 10.523 -0.549 -13.943 1.00 88.44 228 ARG A CA 1
ATOM 1781 C C . ARG A 1 228 ? 11.065 -0.840 -15.338 1.00 88.44 228 ARG A C 1
ATOM 1783 O O . ARG A 1 228 ? 10.298 -1.016 -16.275 1.00 88.44 228 ARG A O 1
ATOM 1790 N N . PHE A 1 229 ? 12.373 -0.961 -15.478 1.00 84.31 229 PHE A N 1
ATOM 1791 C CA . PHE A 1 229 ? 13.088 -1.105 -16.742 1.00 84.31 229 PHE A CA 1
ATOM 1792 C C . PHE A 1 229 ? 13.987 -2.347 -16.707 1.00 84.31 229 PHE A C 1
ATOM 1794 O O . PHE A 1 229 ? 14.366 -2.817 -15.631 1.00 84.31 229 PHE A O 1
ATOM 1801 N N . ALA A 1 230 ? 14.325 -2.907 -17.875 1.00 80.56 230 ALA A N 1
ATOM 1802 C CA . ALA A 1 230 ? 15.244 -4.048 -17.945 1.00 80.56 230 ALA A CA 1
ATOM 1803 C C . ALA A 1 230 ? 16.666 -3.645 -17.529 1.00 80.56 230 ALA A C 1
ATOM 1805 O O . ALA A 1 230 ? 17.279 -4.347 -16.723 1.00 80.56 230 ALA A O 1
ATOM 1806 N N . ASN A 1 231 ? 17.138 -2.506 -18.037 1.00 79.31 231 ASN A N 1
ATOM 1807 C CA . ASN A 1 231 ? 18.387 -1.847 -17.674 1.00 79.31 231 ASN A CA 1
ATOM 1808 C C . ASN A 1 231 ? 18.150 -0.346 -17.460 1.00 79.31 231 ASN A C 1
ATOM 1810 O O . ASN A 1 231 ? 17.153 0.212 -17.914 1.00 79.31 231 ASN A O 1
ATOM 1814 N N . ALA A 1 232 ? 19.065 0.325 -16.757 1.00 70.75 232 ALA A N 1
ATOM 1815 C CA . ALA A 1 232 ? 18.977 1.771 -16.572 1.00 70.75 232 ALA A CA 1
ATOM 1816 C C . ALA A 1 232 ? 18.978 2.487 -17.936 1.00 70.75 232 ALA A C 1
ATOM 1818 O O . ALA A 1 232 ? 19.879 2.268 -18.741 1.00 70.75 232 ALA A O 1
ATOM 1819 N N . GLY A 1 233 ? 17.971 3.329 -18.179 1.00 73.12 233 GLY A N 1
ATOM 1820 C CA . GLY A 1 233 ? 17.777 4.036 -19.452 1.00 73.12 233 GLY A CA 1
ATOM 1821 C C . GLY A 1 233 ? 16.826 3.346 -20.438 1.00 73.12 233 GLY A C 1
ATOM 1822 O O . GLY A 1 233 ? 16.392 3.996 -21.387 1.00 73.12 233 GLY A O 1
ATOM 1823 N N . ASP A 1 234 ? 16.448 2.085 -20.202 1.00 84.31 234 ASP A N 1
ATOM 1824 C CA . ASP A 1 234 ? 15.443 1.402 -21.023 1.00 84.31 234 ASP A CA 1
ATOM 1825 C C . ASP A 1 234 ? 14.033 1.969 -20.766 1.00 84.31 234 ASP A C 1
ATOM 1827 O O . ASP A 1 234 ? 13.741 2.452 -19.662 1.00 84.31 234 ASP A O 1
ATOM 1831 N N . PRO A 1 235 ? 13.116 1.877 -21.749 1.00 84.88 235 PRO A N 1
ATOM 1832 C CA . PRO A 1 235 ? 11.706 2.139 -21.499 1.00 84.88 235 PRO A CA 1
ATOM 1833 C C . PRO A 1 235 ? 11.146 1.173 -20.438 1.00 84.88 235 PRO A C 1
ATOM 1835 O O . PRO A 1 235 ? 11.681 0.073 -20.244 1.00 84.88 235 PRO A O 1
ATOM 1838 N N . PRO A 1 236 ? 10.053 1.559 -19.753 1.00 84.62 236 PRO A N 1
ATOM 1839 C CA . PRO A 1 236 ? 9.425 0.685 -18.777 1.00 84.62 236 PRO A CA 1
ATOM 1840 C C . PRO A 1 236 ? 8.964 -0.633 -19.415 1.00 84.62 236 PRO A C 1
ATOM 1842 O O . PRO A 1 236 ? 8.644 -0.682 -20.601 1.00 84.62 236 PRO A O 1
ATOM 1845 N N . LEU A 1 237 ? 8.900 -1.705 -18.623 1.00 87.19 237 LEU A N 1
ATOM 1846 C CA . LEU A 1 237 ? 8.500 -3.041 -19.088 1.00 87.19 237 LEU A CA 1
ATOM 1847 C C . LEU A 1 237 ? 6.999 -3.166 -19.382 1.00 87.19 237 LEU A C 1
ATOM 1849 O O . LEU A 1 237 ? 6.585 -4.128 -20.026 1.00 87.19 237 LEU A O 1
ATOM 1853 N N . LEU A 1 238 ? 6.209 -2.191 -18.929 1.00 89.19 238 LEU A N 1
ATOM 1854 C CA . LEU A 1 238 ? 4.784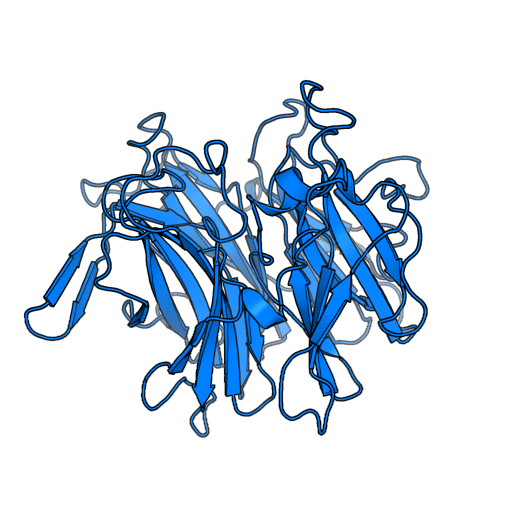 -2.028 -19.217 1.00 89.19 238 LEU A CA 1
ATOM 1855 C C . LEU A 1 238 ? 3.878 -3.194 -18.759 1.00 89.19 238 LEU A C 1
ATOM 1857 O O . LEU A 1 238 ? 2.841 -3.484 -19.363 1.00 89.19 238 LEU A O 1
ATOM 1861 N N . LYS A 1 239 ? 4.277 -3.883 -17.686 1.00 90.69 239 LYS A N 1
ATOM 1862 C CA . LYS A 1 239 ? 3.612 -5.077 -17.146 1.00 90.69 239 LYS A CA 1
ATOM 1863 C C . LYS A 1 239 ? 3.926 -5.272 -15.666 1.00 90.69 239 LYS A C 1
ATOM 1865 O O . LYS A 1 239 ? 4.855 -4.662 -15.145 1.00 90.69 239 LYS A O 1
ATOM 1870 N N . ARG A 1 240 ? 3.191 -6.158 -14.997 1.00 93.06 240 ARG A N 1
ATOM 1871 C CA . ARG A 1 240 ? 3.534 -6.629 -13.645 1.00 93.06 240 ARG A CA 1
ATOM 1872 C C . ARG A 1 240 ? 4.574 -7.748 -13.687 1.00 93.06 240 ARG A C 1
ATOM 1874 O O . ARG A 1 240 ? 4.530 -8.594 -14.581 1.00 93.06 240 ARG A O 1
ATOM 1881 N N . LEU A 1 241 ? 5.457 -7.783 -12.689 1.00 94.56 241 LEU A N 1
ATOM 1882 C CA . LEU A 1 241 ? 6.346 -8.920 -12.437 1.00 94.56 241 LEU A CA 1
ATOM 1883 C C . LEU A 1 241 ? 5.925 -9.638 -11.155 1.00 94.56 241 LEU A C 1
ATOM 1885 O O . LEU A 1 241 ? 5.628 -8.997 -10.146 1.00 94.56 241 LEU A O 1
ATOM 1889 N N . VAL A 1 242 ? 5.914 -10.968 -11.196 1.00 94.94 242 VAL A N 1
ATOM 1890 C CA . VAL A 1 242 ? 5.418 -11.811 -10.103 1.00 94.94 242 VAL A CA 1
ATOM 1891 C C . VAL A 1 242 ? 6.474 -12.794 -9.627 1.00 94.94 242 VAL A C 1
ATOM 1893 O O . VAL A 1 242 ? 7.281 -13.280 -10.417 1.00 94.94 242 VAL A O 1
ATOM 1896 N N . ALA A 1 243 ? 6.453 -13.098 -8.334 1.00 96.25 243 ALA A N 1
ATOM 1897 C CA . ALA A 1 243 ? 7.281 -14.133 -7.727 1.00 96.25 243 ALA A CA 1
ATOM 1898 C C . ALA A 1 243 ? 6.509 -14.814 -6.594 1.00 96.25 243 ALA A C 1
ATOM 1900 O O . ALA A 1 243 ? 5.710 -14.174 -5.909 1.00 96.25 243 ALA A O 1
ATOM 1901 N N . THR A 1 244 ? 6.761 -16.100 -6.372 1.00 96.44 244 THR A N 1
ATOM 1902 C CA . THR A 1 244 ? 6.150 -16.868 -5.278 1.00 96.44 244 THR A CA 1
ATOM 1903 C C . THR A 1 244 ? 7.211 -17.502 -4.402 1.00 96.44 244 THR A C 1
ATOM 1905 O O . THR A 1 244 ? 8.271 -17.882 -4.901 1.00 96.44 244 THR A O 1
ATOM 1908 N N . GLY A 1 245 ? 6.946 -17.637 -3.108 1.00 97.00 245 GLY A N 1
ATOM 1909 C CA . GLY A 1 245 ? 7.951 -18.138 -2.180 1.00 97.00 245 GLY A CA 1
ATOM 1910 C C . GLY A 1 245 ? 7.505 -18.177 -0.732 1.00 97.00 245 GLY A C 1
ATOM 1911 O O . GLY A 1 245 ? 6.359 -17.888 -0.404 1.00 97.00 245 GLY A O 1
ATOM 1912 N N . THR A 1 246 ? 8.432 -18.507 0.157 1.00 97.88 246 THR A N 1
ATOM 1913 C CA . THR A 1 246 ? 8.206 -18.469 1.606 1.00 97.88 246 THR A CA 1
ATOM 1914 C C . THR A 1 246 ? 9.295 -17.647 2.289 1.00 97.88 246 THR A C 1
ATOM 1916 O O . THR A 1 246 ? 10.369 -17.420 1.725 1.00 97.88 246 THR A O 1
ATOM 1919 N N . LEU A 1 247 ? 9.032 -17.191 3.518 1.00 97.50 247 LEU A N 1
ATOM 1920 C CA . LEU A 1 247 ? 10.013 -16.426 4.297 1.00 97.50 247 LEU A CA 1
ATOM 1921 C C . LEU A 1 247 ? 11.279 -17.242 4.621 1.00 97.50 247 LEU A C 1
ATOM 1923 O O . LEU A 1 247 ? 12.351 -16.662 4.764 1.00 97.50 247 LEU A O 1
ATOM 1927 N N . ASP A 1 248 ? 11.172 -18.573 4.671 1.00 94.69 248 ASP A N 1
ATOM 1928 C CA . ASP A 1 248 ? 12.287 -19.472 5.004 1.00 94.69 248 ASP A CA 1
ATOM 1929 C C . ASP A 1 248 ? 12.913 -20.149 3.774 1.00 94.69 248 ASP A C 1
ATOM 1931 O O . ASP A 1 248 ? 14.103 -20.448 3.764 1.00 94.69 248 ASP A O 1
ATOM 1935 N N . GLY A 1 249 ? 12.125 -20.387 2.721 1.00 93.38 249 GLY A N 1
ATOM 1936 C CA . GLY A 1 249 ? 12.553 -21.095 1.509 1.00 93.38 249 GLY A CA 1
ATOM 1937 C C . GLY A 1 249 ? 12.994 -20.187 0.360 1.00 93.38 249 GLY A C 1
ATOM 1938 O O . GLY A 1 249 ? 13.449 -20.685 -0.667 1.00 93.38 249 GLY A O 1
ATOM 1939 N N . GLY A 1 250 ? 12.858 -18.867 0.514 1.00 95.25 250 GLY A N 1
ATOM 1940 C CA . GLY A 1 250 ? 13.128 -17.901 -0.548 1.00 95.25 250 GLY A CA 1
ATOM 1941 C C . GLY A 1 250 ? 12.007 -17.822 -1.586 1.00 95.25 250 GLY A C 1
ATOM 1942 O O . GLY A 1 250 ? 10.942 -18.424 -1.436 1.00 95.25 250 GLY A O 1
ATOM 1943 N N . PHE A 1 251 ? 12.246 -17.034 -2.635 1.00 97.56 251 PHE A N 1
ATOM 1944 C CA . PHE A 1 251 ? 11.293 -16.769 -3.715 1.00 97.56 251 PHE A CA 1
ATOM 1945 C C . PHE A 1 251 ? 11.821 -17.261 -5.063 1.00 97.56 251 PHE A C 1
ATOM 1947 O O . PHE A 1 251 ? 13.024 -17.234 -5.328 1.00 97.56 251 PHE A O 1
ATOM 1954 N N . SER A 1 252 ? 10.900 -17.664 -5.938 1.00 96.44 252 SER A N 1
ATOM 1955 C CA . SER A 1 252 ? 11.171 -17.909 -7.355 1.00 96.44 252 SER A CA 1
ATOM 1956 C C . SER A 1 252 ? 11.768 -16.669 -8.023 1.00 96.44 252 SER A C 1
ATOM 1958 O O . SER A 1 252 ? 11.576 -15.550 -7.552 1.00 96.44 252 SER A O 1
ATOM 1960 N N . GLY A 1 253 ? 12.427 -16.824 -9.175 1.00 95.94 253 GLY A N 1
ATOM 1961 C CA . GLY A 1 253 ? 12.728 -15.677 -10.042 1.00 95.94 253 GLY A CA 1
ATOM 1962 C C . GLY A 1 253 ? 11.460 -14.879 -10.374 1.00 95.94 253 GLY A C 1
ATOM 1963 O O . GLY A 1 253 ? 10.380 -15.465 -10.487 1.00 95.94 253 GLY A O 1
ATOM 1964 N N . TYR A 1 254 ? 11.591 -13.557 -10.514 1.00 93.81 254 TYR A N 1
ATOM 1965 C CA . TYR A 1 254 ? 10.507 -12.723 -11.023 1.00 93.81 254 TYR A CA 1
ATOM 1966 C C . TYR A 1 254 ? 10.257 -13.056 -12.490 1.00 93.81 254 TYR A C 1
ATOM 1968 O O . TYR A 1 254 ? 11.174 -13.008 -13.315 1.00 93.81 254 TYR A O 1
ATOM 1976 N N . ALA A 1 255 ? 9.006 -13.359 -12.803 1.00 90.62 255 ALA A N 1
ATOM 1977 C CA . ALA A 1 255 ? 8.549 -13.671 -14.145 1.00 90.62 255 ALA A CA 1
ATOM 1978 C C . ALA A 1 255 ? 7.406 -12.743 -14.554 1.00 90.62 255 ALA A C 1
ATOM 1980 O O . ALA A 1 255 ? 6.756 -12.108 -13.718 1.00 90.62 255 ALA A O 1
ATOM 1981 N N . ASP A 1 256 ? 7.155 -12.688 -15.857 1.00 85.44 256 ASP A N 1
ATOM 1982 C CA . ASP A 1 256 ? 5.914 -12.129 -16.369 1.00 85.44 256 ASP A CA 1
ATOM 1983 C C . ASP A 1 256 ? 4.746 -12.935 -15.798 1.00 85.44 256 ASP A C 1
ATOM 1985 O O . ASP A 1 256 ? 4.792 -14.167 -15.763 1.00 85.44 256 ASP A O 1
ATOM 1989 N N . HIS A 1 257 ? 3.682 -12.254 -15.378 1.00 77.88 257 HIS A N 1
ATOM 1990 C CA . HIS A 1 257 ? 2.428 -12.956 -15.152 1.00 77.88 257 HIS A CA 1
ATOM 1991 C C . HIS A 1 257 ? 1.856 -13.343 -16.516 1.00 77.88 257 HIS A C 1
ATOM 1993 O O . HIS A 1 257 ? 1.356 -12.469 -17.218 1.00 77.88 257 HIS A O 1
ATOM 1999 N N . LEU A 1 258 ? 1.970 -14.613 -16.902 1.00 71.31 258 LEU A N 1
ATOM 2000 C CA . LEU A 1 258 ? 1.410 -15.128 -18.146 1.00 71.31 258 LEU A CA 1
ATOM 2001 C C . LEU A 1 258 ? 0.068 -15.794 -17.857 1.00 71.31 258 LEU A C 1
ATOM 2003 O O . LEU A 1 258 ? 0.014 -16.842 -17.217 1.00 71.31 258 LEU A O 1
ATOM 2007 N N . GLU A 1 259 ? -1.000 -15.197 -18.373 1.00 72.00 259 GLU A N 1
ATOM 2008 C CA . GLU A 1 259 ? -2.297 -15.853 -18.492 1.00 72.00 259 GLU A CA 1
ATOM 2009 C C . GLU A 1 259 ? -2.161 -17.135 -19.333 1.00 72.00 259 GLU A C 1
ATOM 2011 O O . GLU A 1 259 ? -1.290 -17.208 -20.210 1.00 72.00 259 GLU A O 1
ATOM 2016 N N . PRO A 1 260 ? -3.063 -18.121 -19.171 1.00 68.44 260 PRO A N 1
ATOM 2017 C CA . PRO A 1 260 ? -3.069 -19.333 -19.995 1.00 68.44 260 PRO A CA 1
ATOM 2018 C C . PRO A 1 260 ? -3.119 -19.087 -21.514 1.00 68.44 260 PRO A C 1
ATOM 2020 O O . PRO A 1 260 ? -2.722 -19.952 -22.289 1.00 68.44 260 PRO A O 1
ATOM 2023 N N . ASP A 1 261 ? -3.595 -17.918 -21.952 1.00 64.50 261 ASP A N 1
ATOM 2024 C CA . ASP A 1 261 ? -3.633 -17.502 -23.360 1.00 64.50 261 ASP A CA 1
ATOM 2025 C C . ASP A 1 261 ? -2.471 -16.578 -23.781 1.00 64.50 261 ASP A C 1
ATOM 2027 O O . ASP A 1 261 ? -2.496 -15.995 -24.866 1.00 64.50 261 ASP A O 1
ATOM 2031 N N . GLY A 1 262 ? -1.442 -16.452 -22.939 1.00 64.56 262 GLY A N 1
ATOM 2032 C CA . GLY A 1 262 ? -0.212 -15.709 -23.216 1.00 64.56 262 GLY A CA 1
ATOM 2033 C C . GLY A 1 262 ? -0.292 -14.202 -22.966 1.00 64.56 262 GLY A C 1
ATOM 2034 O O . GLY A 1 262 ? 0.682 -13.494 -23.227 1.00 64.56 262 GLY A O 1
ATOM 2035 N N . ARG A 1 263 ? -1.419 -13.682 -22.464 1.00 77.62 263 ARG A N 1
ATOM 2036 C CA . ARG A 1 263 ? -1.539 -12.268 -22.071 1.00 77.62 263 ARG A CA 1
ATOM 2037 C C . ARG A 1 263 ? -0.790 -11.986 -20.767 1.00 77.62 263 ARG A C 1
ATOM 2039 O O . ARG A 1 263 ? -0.671 -12.854 -19.912 1.00 77.62 263 ARG A O 1
ATOM 2046 N N . VAL A 1 264 ? -0.329 -10.745 -20.601 1.00 83.75 264 VAL A N 1
ATOM 2047 C CA . VAL A 1 264 ? 0.247 -10.247 -19.341 1.00 83.75 264 VAL A CA 1
ATOM 2048 C C . VAL A 1 264 ? -0.725 -9.338 -18.601 1.00 83.75 264 VAL A C 1
ATOM 2050 O O . VAL A 1 264 ? -1.614 -8.758 -19.225 1.00 83.75 264 VAL A O 1
ATOM 2053 N N . LEU A 1 265 ? -0.530 -9.156 -17.290 1.00 87.12 265 LEU A N 1
ATOM 2054 C CA . LEU A 1 265 ? -1.148 -8.043 -16.563 1.00 87.12 265 LEU A CA 1
ATOM 2055 C C . LEU A 1 265 ? -0.468 -6.730 -16.993 1.00 87.12 265 LEU A C 1
ATOM 2057 O O . LEU A 1 265 ? 0.695 -6.520 -16.629 1.00 87.12 265 LEU A O 1
ATOM 2061 N N . PRO A 1 266 ? -1.145 -5.859 -17.768 1.00 87.88 266 PRO A N 1
ATOM 2062 C CA . PRO A 1 266 ? -0.551 -4.613 -18.232 1.00 87.88 266 PRO A CA 1
ATOM 2063 C C . PRO A 1 266 ? -0.413 -3.629 -17.069 1.00 87.88 266 PRO A C 1
ATOM 2065 O O . PRO A 1 266 ? -1.281 -3.569 -16.200 1.00 87.88 266 PRO A O 1
ATOM 2068 N N . ASP A 1 267 ? 0.657 -2.841 -17.075 1.00 90.75 267 ASP A N 1
ATOM 2069 C CA . ASP A 1 267 ? 0.944 -1.851 -16.035 1.00 90.75 267 ASP A CA 1
ATOM 2070 C C . ASP A 1 267 ? 1.763 -0.700 -16.631 1.00 90.75 267 ASP A C 1
ATOM 2072 O O . ASP A 1 267 ? 2.784 -0.970 -17.247 1.00 90.75 267 ASP A O 1
ATOM 2076 N N . PRO A 1 268 ? 1.377 0.574 -16.480 1.00 91.75 268 PRO A N 1
ATOM 2077 C CA . PRO A 1 268 ? 2.060 1.698 -17.119 1.00 91.75 268 PRO A CA 1
ATOM 2078 C C . PRO A 1 268 ? 3.257 2.211 -16.299 1.00 91.75 268 PRO A C 1
ATOM 2080 O O . PRO A 1 268 ? 3.489 3.420 -16.258 1.00 91.75 268 PRO A O 1
ATOM 2083 N N . ASP A 1 269 ? 3.985 1.325 -15.610 1.00 91.50 269 ASP A N 1
ATOM 2084 C CA . ASP A 1 269 ? 4.969 1.677 -14.579 1.00 91.50 269 ASP A CA 1
ATOM 2085 C C . ASP A 1 269 ? 4.302 2.457 -13.429 1.00 91.50 269 ASP A C 1
ATOM 2087 O O . ASP A 1 269 ? 4.576 3.635 -13.173 1.00 91.50 269 ASP A O 1
ATOM 2091 N N . CYS A 1 270 ? 3.360 1.797 -12.750 1.00 94.75 270 CYS A N 1
ATOM 2092 C CA . CYS A 1 270 ? 2.578 2.365 -11.654 1.00 94.75 270 CYS A CA 1
ATOM 2093 C C . CYS A 1 270 ? 2.429 1.384 -10.484 1.00 94.75 270 CYS A C 1
ATOM 2095 O O . CYS A 1 270 ? 2.602 0.172 -10.611 1.00 94.75 270 CYS A O 1
ATOM 2097 N N . GLN A 1 271 ? 2.114 1.910 -9.305 1.00 97.00 271 GLN A N 1
ATOM 2098 C CA . GLN A 1 271 ? 1.660 1.080 -8.202 1.00 97.00 271 GLN A CA 1
ATOM 2099 C C . GLN A 1 271 ? 0.287 0.473 -8.531 1.00 97.00 271 GLN A C 1
ATOM 2101 O O . GLN A 1 271 ? -0.525 1.045 -9.259 1.00 97.00 271 GLN A O 1
ATOM 2106 N N . ALA A 1 272 ? 0.039 -0.702 -7.964 1.00 97.06 272 ALA A N 1
ATOM 2107 C CA . ALA A 1 272 ? -1.238 -1.393 -8.007 1.00 97.06 272 ALA A CA 1
ATOM 2108 C C . ALA A 1 272 ? -1.490 -2.047 -6.643 1.00 97.06 272 ALA A C 1
ATOM 2110 O O . ALA A 1 272 ? -0.593 -2.086 -5.803 1.00 97.06 272 ALA A O 1
ATOM 2111 N N . SER A 1 273 ? -2.683 -2.596 -6.426 1.00 98.44 273 SER A N 1
ATOM 2112 C CA . SER A 1 273 ? -3.014 -3.329 -5.203 1.00 98.44 273 SER A CA 1
ATOM 2113 C C . SER A 1 273 ? -3.469 -4.752 -5.483 1.00 98.44 273 SER A C 1
ATOM 2115 O O . SER A 1 273 ? -4.085 -5.048 -6.509 1.00 98.44 273 SER A O 1
ATOM 2117 N N . THR A 1 274 ? -3.179 -5.642 -4.538 1.00 97.50 274 THR A N 1
ATOM 2118 C CA . THR A 1 274 ? -3.707 -7.004 -4.503 1.00 97.50 274 THR A CA 1
ATOM 2119 C C . THR A 1 274 ? -4.471 -7.240 -3.206 1.00 97.50 274 THR A C 1
ATOM 2121 O O . THR A 1 274 ? -4.193 -6.620 -2.181 1.00 97.50 274 THR A O 1
ATOM 2124 N N . LEU A 1 275 ? -5.482 -8.104 -3.257 1.00 97.75 275 LEU A N 1
ATOM 2125 C CA . LEU A 1 275 ? -6.306 -8.454 -2.103 1.00 97.75 275 LEU A CA 1
ATOM 2126 C C . LEU A 1 275 ? -6.690 -9.927 -2.178 1.00 97.75 275 LEU A C 1
ATOM 2128 O O . LEU A 1 275 ? -7.310 -10.350 -3.151 1.00 97.75 275 LEU A O 1
ATOM 2132 N N . ARG A 1 276 ? -6.426 -10.688 -1.114 1.00 95.81 276 ARG A N 1
ATOM 2133 C CA . ARG A 1 276 ? -7.178 -11.920 -0.869 1.00 95.81 276 ARG A CA 1
ATOM 2134 C C . ARG A 1 276 ? -8.531 -11.559 -0.265 1.00 95.81 276 ARG A C 1
ATOM 2136 O O . ARG A 1 276 ? -8.592 -10.990 0.821 1.00 95.81 276 ARG A O 1
ATOM 2143 N N . PHE A 1 277 ? -9.602 -11.920 -0.960 1.00 94.62 277 PHE A N 1
ATOM 2144 C CA . PHE A 1 277 ? -10.965 -11.782 -0.470 1.00 94.62 277 PHE A CA 1
ATOM 2145 C C . PHE A 1 277 ? -11.413 -13.119 0.123 1.00 94.62 277 PHE A C 1
ATOM 2147 O O . PHE A 1 277 ? -11.661 -14.091 -0.596 1.00 94.62 277 PHE A O 1
ATOM 2154 N N . ALA A 1 278 ? -11.467 -13.167 1.451 1.00 84.81 278 ALA A N 1
ATOM 2155 C CA . ALA A 1 278 ? -11.843 -14.349 2.205 1.00 84.81 278 ALA A CA 1
ATOM 2156 C C . ALA A 1 278 ? -13.343 -14.632 2.033 1.00 84.81 278 ALA A C 1
ATOM 2158 O O . ALA A 1 278 ? -14.184 -13.751 2.221 1.00 84.81 278 ALA A O 1
ATOM 2159 N N . GLY A 1 279 ? -13.689 -15.865 1.674 1.00 80.62 279 GLY A N 1
ATOM 2160 C CA . GLY A 1 279 ? -15.072 -16.284 1.458 1.00 80.62 279 GLY A CA 1
ATOM 2161 C C . GLY A 1 279 ? -15.145 -17.572 0.648 1.00 80.62 279 GLY A C 1
ATOM 2162 O O . GLY A 1 279 ? -14.123 -18.113 0.251 1.00 80.62 279 GLY A O 1
ATOM 2163 N N . SER A 1 280 ? -16.353 -18.066 0.390 1.00 80.38 280 SER A N 1
ATOM 2164 C CA . SER A 1 280 ? -16.559 -19.237 -0.465 1.00 80.38 280 SER A CA 1
ATOM 2165 C C . SER A 1 280 ? -17.395 -18.858 -1.696 1.00 80.38 280 SER A C 1
ATOM 2167 O O . SER A 1 280 ? -18.466 -18.270 -1.519 1.00 80.38 280 SER A O 1
ATOM 2169 N N . PRO A 1 281 ? -16.925 -19.133 -2.927 1.00 84.81 281 PRO A N 1
ATOM 2170 C CA . PRO A 1 281 ? -15.553 -19.529 -3.269 1.00 84.81 281 PRO A CA 1
ATOM 2171 C C . PRO A 1 281 ? -14.527 -18.452 -2.874 1.00 84.81 281 PRO A C 1
ATOM 2173 O O . PRO A 1 281 ? -14.839 -17.262 -2.815 1.00 84.81 281 PRO A O 1
ATOM 2176 N N . ASN A 1 282 ? -13.294 -18.852 -2.586 1.00 82.62 282 ASN A N 1
ATOM 2177 C CA . ASN A 1 282 ? -12.241 -17.891 -2.273 1.00 82.62 282 ASN A CA 1
ATOM 2178 C C . ASN A 1 282 ? -11.759 -17.189 -3.552 1.00 82.62 282 ASN A C 1
ATOM 2180 O O . ASN A 1 282 ? -11.792 -17.764 -4.638 1.00 82.62 282 ASN A O 1
ATOM 2184 N N . ARG A 1 283 ? -11.320 -15.934 -3.422 1.00 91.25 283 ARG A N 1
ATOM 2185 C CA . ARG A 1 283 ? -10.956 -15.078 -4.558 1.00 91.25 283 ARG A CA 1
ATOM 2186 C C . ARG A 1 283 ? -9.707 -14.273 -4.226 1.00 91.25 283 ARG A C 1
ATOM 2188 O O . ARG A 1 283 ? -9.545 -13.828 -3.087 1.00 91.25 283 ARG A O 1
ATOM 2195 N N . ILE A 1 284 ? -8.874 -14.006 -5.223 1.00 95.25 284 ILE A N 1
ATOM 2196 C CA . ILE A 1 284 ? -7.921 -12.897 -5.153 1.00 95.25 284 ILE A CA 1
ATOM 2197 C C . ILE A 1 284 ? -8.295 -11.829 -6.179 1.00 95.25 284 ILE A C 1
ATOM 2199 O O . ILE A 1 284 ? -8.859 -12.131 -7.232 1.00 95.25 284 ILE A O 1
ATOM 2203 N N . LEU A 1 285 ? -8.005 -10.573 -5.854 1.00 97.00 285 LEU A N 1
ATOM 2204 C CA . LEU A 1 285 ? -8.230 -9.421 -6.714 1.00 97.00 285 LEU A CA 1
ATOM 2205 C C . LEU A 1 285 ? -6.920 -8.682 -6.967 1.00 97.00 285 LEU A C 1
ATOM 2207 O O . LEU A 1 285 ? -6.071 -8.590 -6.081 1.00 97.00 285 LEU A O 1
ATOM 2211 N N . PHE A 1 286 ? -6.805 -8.116 -8.162 1.00 97.00 286 PHE A N 1
ATOM 2212 C CA . PHE A 1 286 ? -5.767 -7.175 -8.560 1.00 97.00 286 PHE A CA 1
ATOM 2213 C C . PHE A 1 286 ? -6.444 -5.913 -9.099 1.00 97.00 286 PHE A C 1
ATOM 2215 O O . PHE A 1 286 ? -7.400 -5.997 -9.871 1.00 97.00 286 PHE A O 1
ATOM 2222 N N . LEU A 1 287 ? -5.979 -4.743 -8.674 1.00 97.69 287 LEU A N 1
ATOM 2223 C CA . LEU A 1 287 ? -6.512 -3.449 -9.085 1.00 97.69 287 LEU A CA 1
ATOM 2224 C C . LEU A 1 287 ? -5.356 -2.534 -9.466 1.00 97.69 287 LEU A C 1
ATOM 2226 O O . LEU A 1 287 ? -4.472 -2.269 -8.656 1.00 97.69 287 LEU A O 1
ATOM 2230 N N . GLY A 1 288 ? -5.394 -2.027 -10.691 1.00 95.62 288 GLY A N 1
ATOM 2231 C CA . GLY A 1 288 ? -4.383 -1.120 -11.213 1.00 95.62 288 GLY A CA 1
ATOM 2232 C C . GLY A 1 288 ? -4.851 -0.415 -12.484 1.00 95.62 288 GLY A C 1
ATOM 2233 O O . GLY A 1 288 ? -5.953 -0.692 -12.984 1.00 95.62 288 GLY A O 1
ATOM 2234 N N . PRO A 1 289 ? -4.035 0.505 -13.015 1.00 93.44 289 PRO A N 1
ATOM 2235 C CA . PRO A 1 289 ? -4.295 1.114 -14.307 1.00 93.44 289 PRO A CA 1
ATOM 2236 C C . PRO A 1 289 ? -4.342 0.081 -15.432 1.00 93.44 289 PRO A C 1
ATOM 2238 O O . PRO A 1 289 ? -3.523 -0.832 -15.502 1.00 93.44 289 PRO A O 1
ATOM 2241 N N . HIS A 1 290 ? -5.277 0.260 -16.355 1.00 86.94 290 HIS A N 1
ATOM 2242 C CA . HIS A 1 290 ? -5.332 -0.470 -17.609 1.00 86.94 290 HIS A CA 1
ATOM 2243 C C . HIS A 1 290 ? -5.051 0.502 -18.760 1.00 86.94 290 HIS A C 1
ATOM 2245 O O . HIS A 1 290 ? -5.994 1.110 -19.269 1.00 86.94 290 HIS A O 1
ATOM 2251 N N . PRO A 1 291 ? -3.781 0.639 -19.188 1.00 77.06 291 PRO A N 1
ATOM 2252 C CA . PRO A 1 291 ? -3.376 1.629 -20.191 1.00 77.06 291 PRO A CA 1
ATOM 2253 C C . PRO A 1 291 ? -4.072 1.470 -21.557 1.00 77.06 291 PRO A C 1
ATOM 2255 O O . PRO A 1 291 ? -4.072 2.385 -22.380 1.00 77.06 291 PRO A O 1
ATOM 2258 N N . GLY A 1 292 ? -4.689 0.312 -21.825 1.00 71.25 292 GLY A N 1
ATOM 2259 C CA . GLY A 1 292 ? -5.272 0.016 -23.129 1.00 71.25 292 GLY A CA 1
ATOM 2260 C C . GLY A 1 292 ? -4.192 0.064 -24.212 1.00 71.25 292 GLY A C 1
ATOM 2261 O O . GLY A 1 292 ? -3.206 -0.662 -24.121 1.00 71.25 292 GLY A O 1
ATOM 2262 N N . GLY A 1 293 ? -4.388 0.914 -25.225 1.00 63.50 293 GLY A N 1
ATOM 2263 C CA . GLY A 1 293 ? -3.419 1.149 -26.303 1.00 63.50 293 GLY A CA 1
ATOM 2264 C C . GLY A 1 293 ? -2.400 2.269 -26.040 1.00 63.50 293 GLY A C 1
ATOM 2265 O O . GLY A 1 293 ? -1.448 2.382 -26.806 1.00 63.50 293 GLY A O 1
ATOM 2266 N N . ASP A 1 294 ? -2.568 3.081 -24.988 1.00 69.81 294 ASP A N 1
ATOM 2267 C CA . ASP A 1 294 ? -1.583 4.090 -24.571 1.00 69.81 294 ASP A CA 1
ATOM 2268 C C . ASP A 1 294 ? -0.802 3.564 -23.372 1.00 69.81 294 ASP A C 1
ATOM 2270 O O . ASP A 1 294 ? -1.233 3.666 -22.223 1.00 69.81 294 ASP A O 1
ATOM 2274 N N . SER A 1 295 ? 0.377 3.013 -23.644 1.00 69.31 295 SER A N 1
ATOM 2275 C CA . SER A 1 295 ? 1.153 2.269 -22.663 1.00 69.31 295 SER A CA 1
ATOM 2276 C C . SER A 1 295 ? 1.525 3.040 -21.393 1.00 69.31 295 SER A C 1
ATOM 2278 O O . SER A 1 295 ? 1.864 2.399 -20.407 1.00 69.31 295 SER A O 1
ATOM 2280 N N . ARG A 1 296 ? 1.486 4.380 -21.371 1.00 79.81 296 ARG A N 1
ATOM 2281 C CA . ARG A 1 296 ? 1.859 5.159 -20.171 1.00 79.81 296 ARG A CA 1
ATOM 2282 C C . ARG A 1 296 ? 0.677 5.767 -19.424 1.00 79.81 296 ARG A C 1
ATOM 2284 O O . ARG A 1 296 ? 0.882 6.414 -18.395 1.00 79.81 296 ARG A O 1
ATOM 2291 N N . SER A 1 297 ? -0.548 5.554 -19.893 1.00 86.75 297 SER A N 1
ATOM 2292 C CA . SER A 1 297 ? -1.716 6.100 -19.214 1.00 86.75 297 SER A CA 1
ATOM 2293 C C . SER A 1 297 ? -1.982 5.384 -17.888 1.00 86.75 297 SER A C 1
ATOM 2295 O O . SER A 1 297 ? -2.148 4.166 -17.838 1.00 86.75 297 SER A O 1
ATOM 2297 N N . ARG A 1 298 ? -2.101 6.162 -16.803 1.00 91.31 298 ARG A N 1
ATOM 2298 C CA . ARG A 1 298 ? -2.532 5.679 -15.477 1.00 91.31 298 ARG A CA 1
ATOM 2299 C C . ARG A 1 298 ? -4.054 5.538 -15.344 1.00 91.31 298 ARG A C 1
ATOM 2301 O O . ARG A 1 298 ? -4.545 5.241 -14.261 1.00 91.31 298 ARG A O 1
ATOM 2308 N N . ALA A 1 299 ? -4.794 5.732 -16.432 1.00 89.44 299 ALA A N 1
ATOM 2309 C CA . ALA A 1 299 ? -6.239 5.573 -16.504 1.00 89.44 299 ALA A CA 1
ATOM 2310 C C . ALA A 1 299 ? -6.664 4.931 -17.843 1.00 89.44 299 ALA A C 1
ATOM 2312 O O . ALA A 1 299 ? -5.971 5.110 -18.845 1.00 89.44 299 ALA A O 1
ATOM 2313 N N . PRO A 1 300 ? -7.818 4.246 -17.914 1.00 90.19 300 PRO A N 1
ATOM 2314 C CA . PRO A 1 300 ? -8.753 3.964 -16.822 1.00 90.19 300 PRO A CA 1
ATOM 2315 C C . PRO A 1 300 ? -8.223 2.903 -15.847 1.00 90.19 300 PRO A C 1
ATOM 2317 O O . PRO A 1 300 ? -7.310 2.148 -16.164 1.00 90.19 300 PRO A O 1
ATOM 2320 N N . MET A 1 301 ? -8.836 2.803 -14.669 1.00 94.69 301 MET A N 1
ATOM 2321 C CA . MET A 1 301 ? -8.590 1.702 -13.732 1.00 94.69 301 MET A CA 1
ATOM 2322 C C . MET A 1 301 ? -9.384 0.450 -14.121 1.00 94.69 301 MET A C 1
ATOM 2324 O O . MET A 1 301 ? -10.516 0.533 -14.618 1.00 94.69 301 MET A O 1
ATOM 2328 N N . ARG A 1 302 ? -8.819 -0.726 -13.843 1.00 95.06 302 ARG A N 1
ATOM 2329 C CA . ARG A 1 302 ? -9.487 -2.020 -14.016 1.00 95.06 302 ARG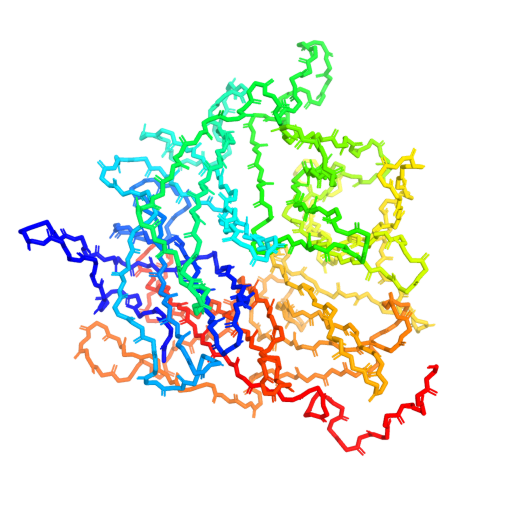 A CA 1
ATOM 2330 C C . ARG A 1 302 ? -9.265 -2.889 -12.789 1.00 95.06 302 ARG A C 1
ATOM 2332 O O . ARG A 1 302 ? -8.186 -2.895 -12.207 1.00 95.06 302 ARG A O 1
ATOM 2339 N N . VAL A 1 303 ? -10.298 -3.636 -12.419 1.00 96.75 303 VAL A N 1
ATOM 2340 C CA . VAL A 1 303 ? -10.188 -4.713 -11.437 1.00 96.75 303 VAL A CA 1
ATOM 2341 C C . VAL A 1 303 ? -10.180 -6.051 -12.162 1.00 96.75 303 VAL A C 1
ATOM 2343 O O . VAL A 1 303 ? -10.963 -6.269 -13.089 1.00 96.75 303 VAL A O 1
ATOM 2346 N N . TRP A 1 304 ? -9.293 -6.930 -11.724 1.00 94.75 304 TRP A N 1
ATOM 2347 C CA . TRP A 1 304 ? -9.157 -8.314 -12.139 1.00 94.75 304 TRP A CA 1
ATOM 2348 C C . TRP A 1 304 ? -9.429 -9.219 -10.943 1.00 94.75 304 TRP A C 1
ATOM 2350 O O . TRP A 1 304 ? -9.108 -8.868 -9.806 1.00 94.75 304 TRP A O 1
ATOM 2360 N N . MET A 1 305 ? -10.011 -10.386 -11.192 1.00 95.12 305 MET A N 1
ATOM 2361 C CA . MET A 1 305 ? -10.318 -11.375 -10.169 1.00 95.12 305 MET A CA 1
ATOM 2362 C C . MET A 1 305 ? -9.961 -12.782 -10.648 1.00 95.12 305 MET A C 1
ATOM 2364 O O . MET A 1 305 ? -10.251 -13.163 -11.785 1.00 95.12 305 MET A O 1
ATOM 2368 N N . SER A 1 306 ? -9.350 -13.540 -9.743 1.00 92.19 306 SER A N 1
ATOM 2369 C CA . SER A 1 306 ? -8.895 -14.912 -9.942 1.00 92.19 306 SER A CA 1
ATOM 2370 C C . SER A 1 306 ? -9.461 -15.824 -8.849 1.00 92.19 306 SER A C 1
ATOM 2372 O O . SER A 1 306 ? -9.599 -15.417 -7.691 1.00 92.19 306 SER A O 1
ATOM 2374 N N . TYR A 1 307 ? -9.779 -17.059 -9.239 1.00 91.44 307 TYR A N 1
ATOM 2375 C CA . TYR A 1 307 ? -10.186 -18.154 -8.348 1.00 91.44 307 TYR A CA 1
ATOM 2376 C C . TYR A 1 307 ? -9.087 -19.211 -8.164 1.00 91.44 307 TYR A C 1
ATOM 2378 O O . TYR A 1 307 ? -9.239 -20.107 -7.342 1.00 91.44 307 TYR A O 1
ATOM 2386 N N . ASP A 1 308 ? -7.994 -19.114 -8.921 1.00 89.06 308 ASP A N 1
ATOM 2387 C CA . ASP A 1 308 ? -6.900 -20.089 -8.987 1.00 89.06 308 ASP A CA 1
ATOM 2388 C C . ASP A 1 308 ? -5.588 -19.518 -8.426 1.00 89.06 308 ASP A C 1
ATOM 2390 O O . ASP A 1 308 ? -4.494 -19.872 -8.860 1.00 89.06 308 ASP A O 1
ATOM 2394 N N . ASP A 1 309 ? -5.700 -18.623 -7.438 1.00 89.31 309 ASP A N 1
ATOM 2395 C CA . ASP A 1 309 ? -4.567 -17.969 -6.775 1.00 89.31 309 ASP A CA 1
ATOM 2396 C C . ASP A 1 309 ? -3.628 -17.209 -7.714 1.00 89.31 309 ASP A C 1
ATOM 2398 O O . ASP A 1 309 ? -2.419 -17.129 -7.489 1.00 89.31 309 ASP A O 1
ATOM 2402 N N . GLY A 1 310 ? -4.208 -16.588 -8.739 1.00 88.00 310 GLY A N 1
ATOM 2403 C CA . GLY A 1 310 ? -3.475 -15.742 -9.669 1.00 88.00 310 GLY A CA 1
ATOM 2404 C C . GLY A 1 310 ? -2.651 -16.548 -10.653 1.00 88.00 310 GLY A C 1
ATOM 2405 O O . GLY A 1 310 ? -1.608 -16.059 -11.070 1.00 88.00 310 GLY A O 1
ATOM 2406 N N . VAL A 1 311 ? -3.097 -17.760 -11.006 1.00 86.12 311 VAL A N 1
ATOM 2407 C CA . VAL A 1 311 ? -2.617 -18.458 -12.204 1.00 86.12 311 VAL A CA 1
ATOM 2408 C C . VAL A 1 311 ? -3.222 -17.809 -13.451 1.00 86.12 311 VAL A C 1
ATOM 2410 O O . VAL A 1 311 ? -2.498 -17.596 -14.418 1.00 86.12 311 VAL A O 1
ATOM 2413 N N . GLY A 1 312 ? -4.495 -17.405 -13.407 1.00 87.31 312 GLY A N 1
ATOM 2414 C CA . GLY A 1 312 ? -5.101 -16.545 -14.425 1.00 87.31 312 GLY A CA 1
ATOM 2415 C C . GLY A 1 312 ? -6.157 -15.585 -13.871 1.00 87.31 312 GLY A C 1
ATOM 2416 O O . GLY A 1 312 ? -6.728 -15.802 -12.800 1.00 87.31 312 GLY A O 1
ATOM 2417 N N . TRP A 1 313 ? -6.461 -14.524 -14.622 1.00 90.50 313 TRP A N 1
ATOM 2418 C CA . TRP A 1 313 ? -7.414 -13.464 -14.266 1.00 90.50 313 TRP A CA 1
ATOM 2419 C C . TRP A 1 313 ? -8.557 -13.316 -15.289 1.00 90.50 313 TRP A C 1
ATOM 2421 O O . TRP A 1 313 ? -8.736 -12.260 -15.911 1.00 90.50 313 TRP A O 1
ATOM 2431 N N . PRO A 1 314 ? -9.406 -14.346 -15.465 1.00 88.12 314 PRO A N 1
ATOM 2432 C CA . PRO A 1 314 ? -10.440 -14.355 -16.503 1.00 88.12 314 PRO A CA 1
ATOM 2433 C C . PRO A 1 314 ? -11.621 -13.403 -16.235 1.00 88.12 314 PRO A C 1
ATOM 2435 O O . PRO A 1 314 ? -12.412 -13.126 -17.146 1.00 88.12 314 PRO A O 1
ATOM 2438 N N . TYR A 1 315 ? -11.769 -12.898 -15.005 1.00 92.12 315 TYR A N 1
ATOM 2439 C CA . TYR A 1 315 ? -12.839 -11.978 -14.612 1.00 92.12 315 TYR A CA 1
ATOM 2440 C C . TYR A 1 315 ? -12.277 -10.575 -14.450 1.00 92.12 315 TYR A C 1
ATOM 2442 O O . TYR A 1 315 ? -11.409 -10.343 -13.614 1.00 92.12 315 TYR A O 1
ATOM 2450 N N . THR A 1 316 ? -12.779 -9.625 -15.236 1.00 92.62 316 THR A N 1
ATOM 2451 C CA . THR A 1 316 ? -12.281 -8.247 -15.200 1.00 92.62 316 THR A CA 1
ATOM 2452 C C . THR A 1 316 ? -13.414 -7.258 -15.419 1.00 92.62 316 THR A C 1
ATOM 2454 O O . THR A 1 316 ? -14.356 -7.560 -16.157 1.00 92.62 316 THR A O 1
ATOM 2457 N N . ARG A 1 317 ? -13.306 -6.064 -14.831 1.00 93.88 317 ARG A N 1
ATOM 2458 C CA . ARG A 1 317 ? -14.252 -4.968 -15.062 1.00 93.88 317 ARG A CA 1
ATOM 2459 C C . ARG A 1 317 ? -13.529 -3.626 -15.098 1.00 93.88 317 ARG A C 1
ATOM 2461 O O . ARG A 1 317 ? -12.722 -3.328 -14.217 1.00 93.88 317 ARG A O 1
ATOM 2468 N N . LEU A 1 318 ? -13.806 -2.827 -16.127 1.00 93.50 318 LEU A N 1
ATOM 2469 C CA . LEU A 1 318 ? -13.344 -1.443 -16.200 1.00 93.50 318 LEU A CA 1
ATOM 2470 C C . LEU A 1 318 ? -14.147 -0.594 -15.214 1.00 93.50 318 LEU A C 1
ATOM 2472 O O . LEU A 1 318 ? -15.375 -0.646 -15.204 1.00 93.50 318 LEU A O 1
ATOM 2476 N N . LEU A 1 319 ? -13.456 0.195 -14.388 1.00 93.06 319 LEU A N 1
ATOM 2477 C CA . LEU A 1 319 ? -14.134 1.084 -13.440 1.00 93.06 319 LEU A CA 1
ATOM 2478 C C . LEU A 1 319 ? -14.716 2.318 -14.141 1.00 93.06 319 LEU A C 1
ATOM 2480 O O . LEU A 1 319 ? -15.722 2.856 -13.685 1.00 93.06 319 LEU A O 1
ATOM 2484 N N . GLY A 1 320 ? -14.126 2.722 -15.273 1.00 87.38 320 GLY A N 1
ATOM 2485 C CA . GLY A 1 320 ? -14.591 3.844 -16.097 1.00 87.38 320 GLY A CA 1
ATOM 2486 C C . GLY A 1 320 ? -16.008 3.669 -16.655 1.00 87.38 320 GLY A C 1
ATOM 2487 O O . GLY A 1 320 ? -16.715 4.657 -16.816 1.00 87.38 320 GLY A O 1
ATOM 2488 N N . ASP A 1 321 ? -16.465 2.426 -16.841 1.00 88.88 321 ASP A N 1
ATOM 2489 C CA . ASP A 1 321 ? -17.845 2.115 -17.249 1.00 88.88 321 ASP A CA 1
ATOM 2490 C C . ASP A 1 321 ? -18.871 2.445 -16.139 1.00 88.88 321 ASP A C 1
ATOM 2492 O O . ASP A 1 321 ? -20.079 2.458 -16.371 1.00 88.88 321 ASP A O 1
ATOM 2496 N N . PHE A 1 322 ? -18.390 2.701 -14.916 1.00 89.50 322 PHE A N 1
ATOM 2497 C CA . PHE A 1 322 ? -19.175 2.972 -13.711 1.00 89.50 322 PHE A CA 1
ATOM 2498 C C . PHE A 1 322 ? -18.598 4.203 -13.001 1.00 89.50 322 PHE A C 1
ATOM 2500 O O . PHE A 1 322 ? -17.973 4.070 -11.937 1.00 89.50 322 PHE A O 1
ATOM 2507 N N . PRO A 1 323 ? -18.746 5.401 -13.594 1.00 81.06 323 PRO A N 1
ATOM 2508 C CA . PRO A 1 323 ? -18.043 6.598 -13.151 1.00 81.06 323 PRO A CA 1
ATOM 2509 C C . PRO A 1 323 ? -18.329 6.908 -11.678 1.00 81.06 323 PRO A C 1
ATOM 2511 O O . PRO A 1 323 ? -19.467 6.843 -11.210 1.00 81.06 323 PRO A O 1
ATOM 2514 N N . ALA A 1 324 ? -17.268 7.219 -10.933 1.00 77.06 324 ALA A N 1
ATOM 2515 C CA . ALA A 1 324 ? -17.382 7.670 -9.554 1.00 77.06 324 ALA A CA 1
ATOM 2516 C C . ALA A 1 324 ? -17.998 9.081 -9.502 1.00 77.06 324 ALA A C 1
ATOM 2518 O O . ALA A 1 324 ? -17.883 9.840 -10.468 1.00 77.06 324 ALA A O 1
ATOM 2519 N N . PRO A 1 325 ? -18.611 9.476 -8.372 1.00 68.81 325 PRO A N 1
ATOM 2520 C CA . PRO A 1 325 ? -18.968 10.870 -8.141 1.00 68.81 325 PRO A CA 1
ATOM 2521 C C . PRO A 1 325 ? -17.738 11.774 -8.289 1.00 68.81 325 PRO A C 1
ATOM 2523 O O . PRO A 1 325 ? -16.699 11.502 -7.683 1.00 68.81 325 PRO A O 1
ATOM 2526 N N . GLN A 1 326 ? -17.877 12.845 -9.069 1.00 69.88 326 GLN A N 1
ATOM 2527 C CA . GLN A 1 326 ? -16.792 13.788 -9.336 1.00 69.88 326 GLN A CA 1
ATOM 2528 C C . GLN A 1 326 ? -16.478 14.628 -8.075 1.00 69.88 326 GLN A C 1
ATOM 2530 O O . GLN A 1 326 ? -17.423 15.092 -7.422 1.00 69.88 326 GLN A O 1
ATOM 2535 N N . PRO A 1 327 ? -15.196 14.825 -7.699 1.00 68.75 327 PRO A N 1
ATOM 2536 C CA . PRO A 1 327 ? -14.793 15.787 -6.669 1.00 68.75 327 PRO A CA 1
ATOM 2537 C C . PRO A 1 327 ? -15.184 17.211 -7.038 1.00 68.75 327 PRO A C 1
ATOM 2539 O O . PRO A 1 327 ? -15.599 17.479 -8.165 1.00 68.75 327 PRO A O 1
ATOM 2542 N N . LYS A 1 328 ? -15.044 18.136 -6.091 1.00 65.88 328 LYS A N 1
ATOM 2543 C CA . LYS A 1 328 ? -15.196 19.561 -6.375 1.00 65.88 328 LYS A CA 1
ATOM 2544 C C . LYS A 1 328 ? -13.849 20.130 -6.820 1.00 65.88 328 LYS A C 1
ATOM 2546 O O . LYS A 1 328 ? -12.831 19.800 -6.234 1.00 65.88 328 LYS A O 1
ATOM 2551 N N . GLY A 1 329 ? -13.843 20.981 -7.838 1.00 60.84 329 GLY A N 1
ATOM 2552 C CA . GLY A 1 329 ? -12.683 21.807 -8.152 1.00 60.84 329 GLY A CA 1
ATOM 2553 C C . GLY A 1 329 ? -12.499 22.908 -7.107 1.00 60.84 329 GLY A C 1
ATOM 2554 O O . GLY A 1 329 ? -13.364 23.113 -6.250 1.00 60.84 329 GLY A O 1
ATOM 2555 N N . ARG A 1 330 ? -11.396 23.661 -7.208 1.00 59.19 330 ARG A N 1
ATOM 2556 C CA . ARG A 1 330 ? -11.055 24.767 -6.285 1.00 59.19 330 ARG A CA 1
ATOM 2557 C C . ARG A 1 330 ? -12.154 25.825 -6.104 1.00 59.19 330 ARG A C 1
ATOM 2559 O O . ARG A 1 330 ? -12.163 26.532 -5.103 1.00 59.19 330 ARG A O 1
ATOM 2566 N N . ASP A 1 331 ? -13.068 25.969 -7.061 1.00 62.59 331 ASP A N 1
ATOM 2567 C CA . ASP A 1 331 ? -14.197 26.908 -6.998 1.00 62.59 331 ASP A CA 1
ATOM 2568 C C . ASP A 1 331 ? -15.425 26.346 -6.247 1.00 62.59 331 ASP A C 1
ATOM 2570 O O . ASP A 1 331 ? -16.484 26.979 -6.201 1.00 62.59 331 ASP A O 1
ATOM 2574 N N . GLY A 1 332 ? -15.306 25.144 -5.674 1.00 63.97 332 GLY A N 1
ATOM 2575 C CA . GLY A 1 332 ? -16.372 24.441 -4.968 1.00 63.97 332 GLY A CA 1
ATOM 2576 C C . GLY A 1 332 ? -17.415 23.785 -5.881 1.00 63.97 332 GLY A C 1
ATOM 2577 O O . GLY A 1 332 ? -18.380 23.202 -5.366 1.00 63.97 332 GLY A O 1
ATOM 2578 N N . ARG A 1 333 ? -17.254 23.849 -7.211 1.00 65.81 333 ARG A N 1
ATOM 2579 C CA . ARG A 1 333 ? -18.146 23.207 -8.192 1.00 65.81 333 ARG A CA 1
ATOM 2580 C C . ARG A 1 333 ? -17.628 21.818 -8.564 1.00 65.81 333 ARG A C 1
ATOM 2582 O O . ARG A 1 333 ? -16.428 21.599 -8.502 1.00 65.81 333 ARG A O 1
ATOM 2589 N N . PRO A 1 334 ? -18.485 20.862 -8.966 1.00 66.69 334 PRO A N 1
ATOM 2590 C CA . PRO A 1 334 ? -18.024 19.552 -9.422 1.00 66.69 334 PRO A CA 1
ATOM 2591 C C . PRO A 1 334 ? -17.001 19.671 -10.560 1.00 66.69 334 PRO A C 1
ATOM 2593 O O . PRO A 1 334 ? -17.280 20.287 -11.590 1.00 66.69 334 PRO A O 1
ATOM 2596 N N . ASN A 1 335 ? -15.836 19.055 -10.391 1.00 67.44 335 ASN A N 1
ATOM 2597 C CA . ASN A 1 335 ? -14.826 18.949 -11.424 1.00 67.44 335 ASN A CA 1
ATOM 2598 C C . ASN A 1 335 ? -15.176 17.793 -12.365 1.00 67.44 335 ASN A C 1
ATOM 2600 O O . ASN A 1 335 ? -14.781 16.647 -12.171 1.00 67.44 335 ASN A O 1
ATOM 2604 N N . VAL A 1 336 ? -15.945 18.112 -13.402 1.00 63.06 336 VAL A N 1
ATOM 2605 C CA . VAL A 1 336 ? -16.366 17.162 -14.444 1.00 63.06 336 VAL A CA 1
ATOM 2606 C C . VAL A 1 336 ? -15.225 16.684 -15.353 1.00 63.06 336 VAL A C 1
ATOM 2608 O O . VAL A 1 336 ? -15.440 15.785 -16.159 1.00 63.06 336 VAL A O 1
ATOM 2611 N N . ASN A 1 337 ? -14.020 17.238 -15.192 1.00 73.69 337 ASN A N 1
ATOM 2612 C CA . ASN A 1 337 ? -12.854 17.002 -16.041 1.00 73.69 337 ASN A CA 1
ATOM 2613 C C . ASN A 1 337 ? -11.711 16.309 -15.290 1.00 73.69 337 ASN A C 1
ATOM 2615 O O . ASN A 1 337 ? -10.550 16.573 -15.575 1.00 73.69 337 ASN A O 1
ATOM 2619 N N . GLY A 1 338 ? -11.963 15.470 -14.291 1.00 80.12 338 GLY A N 1
ATOM 2620 C CA . GLY A 1 338 ? -10.890 14.633 -13.750 1.00 80.12 338 GLY A CA 1
ATOM 2621 C C . GLY A 1 338 ? -11.137 13.154 -13.951 1.00 80.12 338 GLY A C 1
ATOM 2622 O O . GLY A 1 338 ? -12.220 12.713 -14.342 1.00 80.12 338 GLY A O 1
ATOM 2623 N N . VAL A 1 339 ? -10.071 12.389 -13.747 1.00 87.69 339 VAL A N 1
ATOM 2624 C CA . VAL A 1 339 ? -10.021 10.980 -14.116 1.00 87.69 339 VAL A CA 1
ATOM 2625 C C . VAL A 1 339 ? -9.504 10.155 -12.952 1.00 87.69 339 VAL A C 1
ATOM 2627 O O . VAL A 1 339 ? -8.480 10.462 -12.344 1.00 87.69 339 VAL A O 1
ATOM 2630 N N . GLU A 1 340 ? -10.237 9.083 -12.671 1.00 91.25 340 GLU A N 1
ATOM 2631 C CA . GLU A 1 340 ? -9.821 8.014 -11.775 1.00 91.25 340 GLU A CA 1
ATOM 2632 C C . GLU A 1 340 ? -8.676 7.229 -12.417 1.00 91.25 340 GLU A C 1
ATOM 2634 O O . GLU A 1 340 ? -8.832 6.651 -13.498 1.00 91.25 340 GLU A O 1
ATOM 2639 N N . GLY A 1 341 ? -7.532 7.204 -11.744 1.00 92.50 341 GLY A N 1
ATOM 2640 C CA . GLY A 1 341 ? -6.326 6.617 -12.296 1.00 92.50 341 GLY A CA 1
ATOM 2641 C C . GLY A 1 341 ? -5.090 6.910 -11.464 1.00 92.50 341 GLY A C 1
ATOM 2642 O O . GLY A 1 341 ? -4.863 8.049 -11.060 1.00 92.50 341 GLY A O 1
ATOM 2643 N N . GLY A 1 342 ? -4.268 5.885 -11.257 1.00 95.19 342 GLY A N 1
ATOM 2644 C CA . GLY A 1 342 ? -3.047 5.959 -10.466 1.00 95.19 342 GLY A CA 1
ATOM 2645 C C . GLY A 1 342 ? -3.001 4.868 -9.410 1.00 95.19 342 GLY A C 1
ATOM 2646 O O . GLY A 1 342 ? -3.402 3.730 -9.661 1.00 95.19 342 GLY A O 1
ATOM 2647 N N . TYR A 1 343 ? -2.494 5.227 -8.235 1.00 98.44 343 TYR A N 1
ATOM 2648 C CA . TYR A 1 343 ? -2.263 4.290 -7.145 1.00 98.44 343 TYR A CA 1
ATOM 2649 C C . TYR A 1 343 ? -3.596 3.814 -6.563 1.00 98.44 343 TYR A C 1
ATOM 2651 O O . TYR A 1 343 ? -4.609 4.522 -6.589 1.00 98.44 343 TYR A O 1
ATOM 2659 N N . SER A 1 344 ? -3.594 2.611 -5.998 1.00 98.69 344 SER A N 1
ATOM 2660 C CA . SER A 1 344 ? -4.758 2.032 -5.339 1.00 98.69 344 SER A CA 1
ATOM 2661 C C . SER A 1 344 ? -4.395 1.214 -4.103 1.00 98.69 344 SER A C 1
ATOM 2663 O O . SER A 1 344 ? -3.277 0.729 -3.952 1.00 98.69 344 SER A O 1
ATOM 2665 N N . SER A 1 345 ? -5.364 1.020 -3.214 1.00 98.88 345 SER A N 1
ATOM 2666 C CA . SER A 1 345 ? -5.262 0.095 -2.086 1.00 98.88 345 SER A CA 1
ATOM 2667 C C . SER A 1 345 ? -6.623 -0.536 -1.813 1.00 98.88 345 SER A C 1
ATOM 2669 O O . SER A 1 345 ? -7.650 0.143 -1.898 1.00 98.88 345 SER A O 1
ATOM 2671 N N . MET A 1 346 ? -6.641 -1.835 -1.510 1.00 98.81 346 MET A N 1
ATOM 2672 C CA . MET A 1 346 ? -7.864 -2.618 -1.335 1.00 98.81 346 MET A CA 1
ATOM 2673 C C . MET A 1 346 ? -7.935 -3.285 0.038 1.00 98.81 346 MET A C 1
ATOM 2675 O O . MET A 1 346 ? -6.931 -3.730 0.584 1.00 98.81 346 MET A O 1
ATOM 2679 N N . LEU A 1 347 ? -9.157 -3.433 0.546 1.00 98.31 347 LEU A N 1
ATOM 2680 C CA . LEU A 1 347 ? -9.492 -4.243 1.716 1.00 98.31 347 LEU A CA 1
ATOM 2681 C C . LEU A 1 347 ? -10.810 -4.989 1.500 1.00 98.31 347 LEU A C 1
ATOM 2683 O O . LEU A 1 347 ? -11.633 -4.600 0.671 1.00 98.31 347 LEU A O 1
ATOM 2687 N N . GLN A 1 348 ? -11.049 -6.022 2.304 1.00 97.56 348 GLN A N 1
ATOM 2688 C CA . GLN A 1 348 ? -12.380 -6.603 2.470 1.00 97.56 348 GLN A CA 1
ATOM 2689 C C . GLN A 1 348 ? -13.102 -5.930 3.643 1.00 97.56 348 GLN A C 1
ATOM 2691 O O . GLN A 1 348 ? -12.608 -5.945 4.776 1.00 97.56 348 GLN A O 1
ATOM 2696 N N . THR A 1 349 ? -14.274 -5.349 3.386 1.00 97.50 349 THR A N 1
ATOM 2697 C CA . THR A 1 349 ? -15.141 -4.755 4.409 1.00 97.50 349 THR A CA 1
ATOM 2698 C C . THR A 1 349 ? -15.876 -5.836 5.207 1.00 97.50 349 THR A C 1
ATOM 2700 O O . THR A 1 349 ? -15.995 -6.981 4.774 1.00 97.50 349 THR A O 1
ATOM 2703 N N . ALA A 1 350 ? -16.400 -5.478 6.382 1.00 95.00 350 ALA A N 1
ATOM 2704 C CA . ALA A 1 350 ? -17.132 -6.415 7.239 1.00 95.00 350 ALA A CA 1
ATOM 2705 C C . ALA A 1 350 ? -18.474 -6.881 6.649 1.00 95.00 350 ALA A C 1
ATOM 2707 O O . ALA A 1 350 ? -18.952 -7.959 6.982 1.00 95.00 350 ALA A O 1
ATOM 2708 N N . ASP A 1 351 ? -19.062 -6.102 5.742 1.00 95.38 351 ASP A N 1
ATOM 2709 C CA . ASP A 1 351 ? -20.262 -6.461 4.982 1.00 95.38 351 ASP A CA 1
ATOM 2710 C C . ASP A 1 351 ? -19.933 -7.122 3.628 1.00 95.38 351 ASP A C 1
ATOM 2712 O O . ASP A 1 351 ? -20.702 -7.021 2.671 1.00 95.38 351 ASP A O 1
ATOM 2716 N N . ASN A 1 352 ? -18.778 -7.797 3.551 1.00 94.44 352 ASN A N 1
ATOM 2717 C CA . ASN A 1 352 ? -18.328 -8.593 2.405 1.00 94.44 352 ASN A CA 1
ATOM 2718 C C . ASN A 1 352 ? -18.303 -7.819 1.080 1.00 94.44 352 ASN A C 1
ATOM 2720 O O . ASN A 1 352 ? -18.662 -8.342 0.029 1.00 94.44 352 ASN A O 1
ATOM 2724 N N . GLN A 1 353 ? -17.853 -6.568 1.111 1.00 96.75 353 GLN A N 1
ATOM 2725 C CA . GLN A 1 353 ? -17.523 -5.803 -0.089 1.00 96.75 353 GLN A CA 1
ATOM 2726 C C . GLN A 1 353 ? -16.007 -5.671 -0.206 1.00 96.75 353 GLN A C 1
ATOM 2728 O O . GLN A 1 353 ? -15.276 -5.715 0.783 1.00 96.75 353 GLN A O 1
ATOM 2733 N N . VAL A 1 354 ? -15.524 -5.463 -1.420 1.00 98.06 354 VAL A N 1
ATOM 2734 C CA . VAL A 1 354 ? -14.203 -4.884 -1.641 1.00 98.06 354 VAL A CA 1
ATOM 2735 C C . VAL A 1 354 ? -14.334 -3.384 -1.419 1.00 98.06 354 VAL A C 1
ATOM 2737 O O . VAL A 1 354 ? -15.173 -2.739 -2.046 1.00 98.06 354 VAL A O 1
ATOM 2740 N N . GLY A 1 355 ? -13.530 -2.836 -0.514 1.00 98.31 355 GLY A N 1
ATOM 2741 C CA . GLY A 1 355 ? -13.298 -1.402 -0.390 1.00 98.31 355 GLY A CA 1
ATOM 2742 C C . GLY A 1 355 ? -12.005 -1.042 -1.111 1.00 98.31 355 GLY A C 1
ATOM 2743 O O . GLY A 1 355 ? -10.985 -1.667 -0.839 1.00 98.31 355 GLY A O 1
ATOM 2744 N N . ALA A 1 356 ? -12.035 -0.062 -2.012 1.00 98.44 356 ALA A N 1
ATOM 2745 C CA . ALA A 1 356 ? -10.877 0.341 -2.804 1.00 98.44 356 ALA A CA 1
ATOM 2746 C C . ALA A 1 356 ? -10.664 1.856 -2.730 1.00 98.44 356 ALA A C 1
ATOM 2748 O O . ALA A 1 356 ? -11.524 2.617 -3.176 1.00 98.44 356 ALA A O 1
ATOM 2749 N N . ALA A 1 357 ? -9.528 2.291 -2.185 1.00 98.44 357 ALA A N 1
ATOM 2750 C CA . ALA A 1 357 ? -9.064 3.670 -2.303 1.00 98.44 357 ALA A CA 1
ATOM 2751 C C . ALA A 1 357 ? -8.248 3.824 -3.585 1.00 98.44 357 ALA A C 1
ATOM 2753 O O . ALA A 1 357 ? -7.394 2.984 -3.860 1.00 98.44 357 ALA A O 1
ATOM 2754 N N . ILE A 1 358 ? -8.537 4.853 -4.379 1.00 97.94 358 ILE A N 1
ATOM 2755 C CA . ILE A 1 358 ? -7.976 5.020 -5.724 1.00 97.94 358 ILE A CA 1
ATOM 2756 C C . ILE A 1 358 ? -7.653 6.496 -5.945 1.00 97.94 358 ILE A C 1
ATOM 2758 O O . ILE A 1 358 ? -8.483 7.358 -5.639 1.00 97.94 358 ILE A O 1
ATOM 2762 N N . GLU A 1 359 ? -6.459 6.782 -6.463 1.00 96.56 359 GLU A N 1
ATOM 2763 C CA . GLU A 1 359 ? -6.092 8.131 -6.890 1.00 96.56 359 GLU A CA 1
ATOM 2764 C C . GLU A 1 359 ? -7.022 8.631 -8.000 1.00 96.56 359 GLU A C 1
ATOM 2766 O O . GLU A 1 359 ? -7.438 7.911 -8.911 1.00 96.56 359 GLU A O 1
ATOM 2771 N N . TRP A 1 360 ? -7.340 9.911 -7.925 1.00 93.25 360 TRP A N 1
ATOM 2772 C CA . TRP A 1 360 ? -8.125 10.620 -8.913 1.00 93.25 360 TRP A CA 1
ATOM 2773 C C . TRP A 1 360 ? -7.446 11.960 -9.157 1.00 93.25 360 TRP A C 1
ATOM 2775 O O . TRP A 1 360 ? -7.069 12.650 -8.210 1.00 93.25 360 TRP A O 1
ATOM 2785 N N . GLY A 1 361 ? -7.260 12.329 -10.419 1.00 89.44 361 GLY A N 1
ATOM 2786 C CA . GLY A 1 361 ? -6.540 13.544 -10.772 1.00 89.44 361 GLY A CA 1
ATOM 2787 C C . GLY A 1 361 ? -7.354 14.480 -11.649 1.00 89.44 361 GLY A C 1
ATOM 2788 O O . GLY A 1 361 ? -7.882 14.056 -12.679 1.00 89.44 361 GLY A O 1
ATOM 2789 N N . GLU A 1 362 ? -7.354 15.766 -11.307 1.00 85.50 362 GLU A N 1
ATOM 2790 C CA . GLU A 1 362 ? -7.951 16.826 -12.129 1.00 85.50 362 GLU A CA 1
ATOM 2791 C C . GL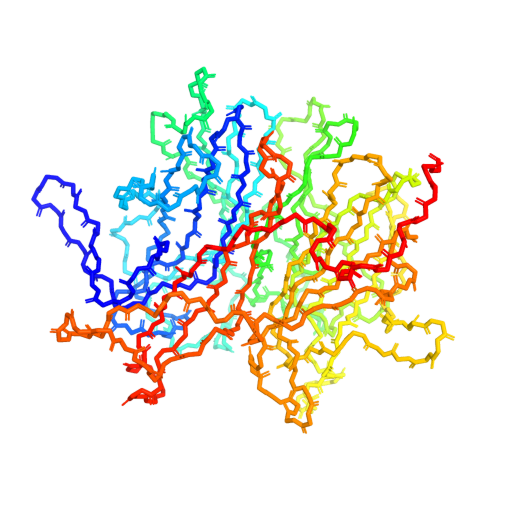U A 1 362 ? -7.282 16.915 -13.510 1.00 85.50 362 GLU A C 1
ATOM 2793 O O . GLU A 1 362 ? -6.093 16.642 -13.635 1.00 85.50 362 GLU A O 1
ATOM 2798 N N . GLN A 1 363 ? -7.991 17.286 -14.578 1.00 77.75 363 GLN A N 1
ATOM 2799 C CA . GLN A 1 363 ? -7.363 17.554 -15.890 1.00 77.75 363 GLN A CA 1
ATOM 2800 C C . GLN A 1 363 ? -7.405 19.029 -16.296 1.00 77.75 363 GLN A C 1
ATOM 2802 O O . GLN A 1 363 ? -7.004 19.370 -17.404 1.00 77.75 363 GLN A O 1
ATOM 2807 N N . ASN A 1 364 ? -7.854 19.919 -15.409 1.00 67.50 364 ASN A N 1
ATOM 2808 C CA . ASN A 1 364 ? -7.908 21.358 -15.693 1.00 67.50 364 ASN A CA 1
ATOM 2809 C C . ASN A 1 364 ? -6.534 22.045 -15.578 1.00 67.50 364 ASN A C 1
ATOM 2811 O O . ASN A 1 364 ? -6.395 23.202 -15.967 1.00 67.50 364 ASN A O 1
ATOM 2815 N N . SER A 1 365 ? -5.531 21.343 -15.052 1.00 63.62 365 SER A N 1
ATOM 2816 C CA . SER A 1 365 ? -4.140 21.783 -14.948 1.00 63.62 365 SER A CA 1
ATOM 2817 C C . SER A 1 365 ? -3.187 20.615 -15.225 1.00 63.62 365 SER A C 1
ATOM 2819 O O . SER A 1 365 ? -3.580 19.444 -15.248 1.00 63.62 365 SER A O 1
ATOM 2821 N N . SER A 1 366 ? -1.923 20.941 -15.489 1.00 71.94 366 SER A N 1
ATOM 2822 C CA . SER A 1 366 ? -0.860 19.992 -15.832 1.00 71.94 366 SER A CA 1
ATOM 2823 C C . SER A 1 366 ? 0.316 20.115 -14.869 1.00 71.94 366 SER A C 1
ATOM 2825 O O . SER A 1 366 ? 0.505 21.166 -14.268 1.00 71.94 366 SER A O 1
ATOM 2827 N N . GLY A 1 367 ? 1.152 19.080 -14.785 1.00 80.31 367 GLY A N 1
ATOM 2828 C CA . GLY A 1 367 ? 2.337 19.105 -13.925 1.00 80.31 367 GLY A CA 1
ATOM 2829 C C . GLY A 1 367 ? 1.974 19.126 -12.439 1.00 80.31 367 GLY A C 1
ATOM 2830 O O . GLY A 1 367 ? 0.975 18.520 -12.044 1.00 80.31 367 GLY A O 1
ATOM 2831 N N . SER A 1 368 ? 2.782 19.818 -11.639 1.00 82.44 368 SER A N 1
ATOM 2832 C CA . SER A 1 368 ? 2.678 19.861 -10.175 1.00 82.44 368 SER A CA 1
ATOM 2833 C C . SER A 1 368 ? 1.447 20.626 -9.659 1.00 82.44 368 SER A C 1
ATOM 2835 O O . SER A 1 368 ? 0.920 20.303 -8.595 1.00 82.44 368 SER A O 1
ATOM 2837 N N . ASP A 1 369 ? 0.887 21.534 -10.468 1.00 83.25 369 ASP A N 1
ATOM 2838 C CA . ASP A 1 369 ? -0.316 22.329 -10.155 1.00 83.25 369 ASP A CA 1
ATOM 2839 C C . ASP A 1 369 ? -1.631 21.528 -10.194 1.00 83.25 369 ASP A C 1
ATOM 2841 O O . ASP A 1 369 ? -2.713 22.041 -9.890 1.00 83.25 369 ASP A O 1
ATOM 2845 N N . LYS A 1 370 ? -1.581 20.269 -10.632 1.00 87.00 370 LYS A N 1
ATOM 2846 C CA . LYS A 1 370 ? -2.753 19.394 -10.698 1.00 87.00 370 LYS A CA 1
ATOM 2847 C C . LYS A 1 370 ? -3.129 18.890 -9.311 1.00 87.00 370 LYS A C 1
ATOM 2849 O O . LYS A 1 370 ? -2.372 18.141 -8.695 1.00 87.00 370 LYS A O 1
ATOM 2854 N N . ASN A 1 371 ? -4.315 19.250 -8.825 1.00 90.88 371 ASN A N 1
ATOM 2855 C CA . ASN A 1 371 ? -4.819 18.698 -7.574 1.00 90.88 371 ASN A CA 1
ATOM 2856 C C . ASN A 1 371 ? -5.073 17.188 -7.738 1.00 90.88 371 ASN A C 1
ATOM 2858 O O . ASN A 1 371 ? -5.675 16.723 -8.714 1.00 90.88 371 ASN A O 1
ATOM 2862 N N . MET A 1 372 ? -4.586 16.419 -6.767 1.00 93.38 372 MET A N 1
ATOM 2863 C CA . MET A 1 372 ? -4.809 14.980 -6.677 1.00 93.38 372 MET A CA 1
ATOM 2864 C C . MET A 1 372 ? -5.700 14.689 -5.477 1.00 93.38 372 MET A C 1
ATOM 2866 O O . MET A 1 372 ? -5.494 15.214 -4.386 1.00 93.38 372 MET A O 1
ATOM 2870 N N . SER A 1 373 ? -6.708 13.862 -5.703 1.00 94.50 373 SER A N 1
ATOM 2871 C CA . SER A 1 373 ? -7.680 13.412 -4.715 1.00 94.50 373 SER A CA 1
ATOM 2872 C C . SER A 1 373 ? -7.635 11.895 -4.598 1.00 94.50 373 SER A C 1
ATOM 2874 O O . SER A 1 373 ? -7.055 11.197 -5.431 1.00 94.50 373 SER A O 1
ATOM 2876 N N . ILE A 1 374 ? -8.307 11.364 -3.582 1.00 96.25 374 ILE A N 1
ATOM 2877 C CA . ILE A 1 374 ? -8.493 9.925 -3.418 1.00 96.25 374 ILE A CA 1
ATOM 2878 C C . ILE A 1 374 ? -9.987 9.657 -3.257 1.00 96.25 374 ILE A C 1
ATOM 2880 O O . ILE A 1 374 ? -10.655 10.193 -2.366 1.00 96.25 374 ILE A O 1
ATOM 2884 N N . ILE A 1 375 ? -10.522 8.788 -4.109 1.00 95.31 375 ILE A N 1
ATOM 2885 C CA . ILE A 1 375 ? -11.888 8.273 -3.993 1.00 95.31 375 ILE A CA 1
ATOM 2886 C C . ILE A 1 375 ? -11.893 6.941 -3.246 1.00 95.31 375 ILE A C 1
ATOM 2888 O O . ILE A 1 375 ? -10.883 6.248 -3.186 1.00 95.31 375 ILE A O 1
ATOM 2892 N N . PHE A 1 376 ? -13.051 6.564 -2.701 1.00 96.62 376 PHE A N 1
ATOM 2893 C CA . PHE A 1 376 ? -13.269 5.236 -2.132 1.00 96.62 376 PHE A CA 1
ATOM 2894 C C . PHE A 1 376 ? -14.449 4.564 -2.825 1.00 96.62 376 PHE A C 1
ATOM 2896 O O . PHE A 1 376 ? -15.572 5.077 -2.792 1.00 96.62 376 PHE A O 1
ATOM 2903 N N . ARG A 1 377 ? -14.191 3.421 -3.458 1.00 96.19 377 ARG A N 1
ATOM 2904 C CA . ARG A 1 377 ? -15.192 2.569 -4.101 1.00 96.19 377 ARG A CA 1
ATOM 2905 C C . ARG A 1 377 ? -15.529 1.380 -3.220 1.00 96.19 377 ARG A C 1
ATOM 2907 O O . ARG A 1 377 ? -14.697 0.893 -2.460 1.00 96.19 377 ARG A O 1
ATOM 2914 N N . ARG A 1 378 ? -16.765 0.905 -3.361 1.00 96.50 378 ARG A N 1
ATOM 2915 C CA . ARG A 1 378 ? -17.254 -0.321 -2.732 1.00 96.50 378 ARG A CA 1
ATOM 2916 C C . ARG A 1 378 ? -17.956 -1.159 -3.785 1.00 96.50 378 ARG A C 1
ATOM 2918 O O . ARG A 1 378 ? -18.808 -0.627 -4.494 1.00 96.50 378 ARG A O 1
ATOM 2925 N N . PHE A 1 379 ? -17.599 -2.430 -3.896 1.00 95.94 379 PHE A N 1
ATOM 2926 C CA . PHE A 1 379 ? -18.254 -3.36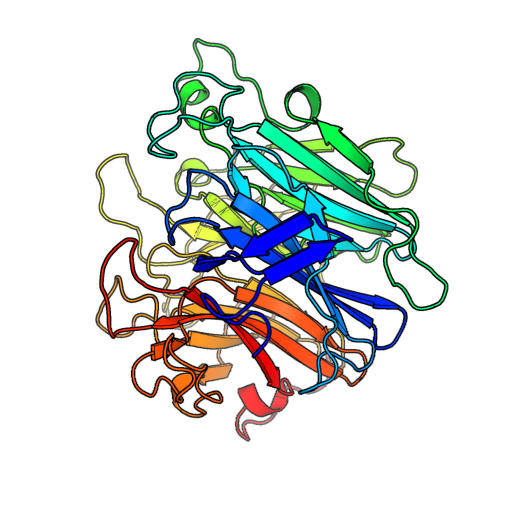3 -4.810 1.00 95.94 379 PHE A CA 1
ATOM 2927 C C . PHE A 1 379 ? -18.112 -4.801 -4.316 1.00 95.94 379 PHE A C 1
ATOM 2929 O O . PHE A 1 379 ? -17.120 -5.164 -3.687 1.00 95.94 379 PHE A O 1
ATOM 2936 N N . HIS A 1 380 ? -19.096 -5.637 -4.623 1.00 94.56 380 HIS A N 1
ATOM 2937 C CA . HIS A 1 380 ? -19.032 -7.062 -4.322 1.00 94.56 380 HIS A CA 1
ATOM 2938 C C . HIS A 1 380 ? -18.214 -7.788 -5.407 1.00 94.56 380 HIS A C 1
ATOM 2940 O O . HIS A 1 380 ? -18.318 -7.409 -6.575 1.00 94.56 380 HIS A O 1
ATOM 2946 N N . PRO A 1 381 ? -17.450 -8.854 -5.105 1.00 93.25 381 PRO A N 1
ATOM 2947 C CA . PRO A 1 381 ? -16.717 -9.607 -6.131 1.00 93.25 381 PRO A CA 1
ATOM 2948 C C . PRO A 1 381 ? -17.586 -10.125 -7.294 1.00 93.25 381 PRO A C 1
ATOM 2950 O O . PRO A 1 381 ? -17.156 -10.112 -8.445 1.00 93.25 381 PRO A O 1
ATOM 2953 N N . THR A 1 382 ? -18.852 -10.472 -7.045 1.00 92.00 382 THR A N 1
ATOM 2954 C CA . THR A 1 382 ? -19.797 -10.877 -8.112 1.00 92.00 382 THR A CA 1
ATOM 2955 C C . THR A 1 382 ? -20.094 -9.760 -9.116 1.00 92.00 382 THR A C 1
ATOM 2957 O O . THR A 1 382 ? -20.412 -1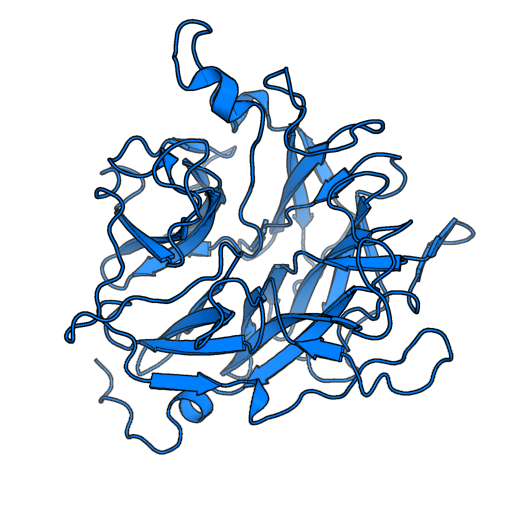0.038 -10.273 1.00 92.00 382 THR A O 1
ATOM 2960 N N . TRP A 1 383 ? -19.946 -8.490 -8.722 1.00 94.81 383 TRP A N 1
ATOM 2961 C CA . TRP A 1 383 ? -19.991 -7.382 -9.671 1.00 94.81 383 TRP A CA 1
ATOM 2962 C C . TRP A 1 383 ? -18.825 -7.481 -10.660 1.00 94.81 383 TRP A C 1
ATOM 2964 O O . TRP A 1 383 ? -19.030 -7.258 -11.845 1.00 94.81 383 TRP A O 1
ATOM 2974 N N . VAL A 1 384 ? -17.632 -7.913 -10.249 1.00 94.31 384 VAL A N 1
ATOM 2975 C CA . VAL A 1 384 ? -16.517 -8.147 -11.187 1.00 94.31 384 VAL A CA 1
ATOM 2976 C C . VAL A 1 384 ? -16.837 -9.294 -12.152 1.00 94.31 384 VAL A C 1
ATOM 2978 O O . VAL A 1 384 ? -16.519 -9.206 -13.336 1.00 94.31 384 VAL A O 1
ATOM 2981 N N . ALA A 1 385 ? -17.531 -10.335 -11.681 1.00 90.75 385 ALA A N 1
ATOM 2982 C CA . ALA A 1 385 ? -17.930 -11.471 -12.515 1.00 90.75 385 ALA A CA 1
ATOM 2983 C C . ALA A 1 385 ? -18.965 -11.117 -13.602 1.00 90.75 385 ALA A C 1
ATOM 2985 O O . ALA A 1 385 ? -19.041 -11.802 -14.621 1.00 90.75 385 ALA A O 1
ATOM 2986 N N . ASN A 1 386 ? -19.743 -10.044 -13.410 1.00 89.50 386 ASN A N 1
ATOM 2987 C CA . ASN A 1 386 ? -20.700 -9.505 -14.384 1.00 89.50 386 ASN A CA 1
ATOM 2988 C C . ASN A 1 386 ? -21.647 -10.566 -14.990 1.00 89.50 386 ASN A C 1
ATOM 2990 O O . ASN A 1 386 ? -21.788 -10.671 -16.207 1.00 89.50 386 ASN A O 1
ATOM 2994 N N . GLY A 1 387 ? -22.269 -11.381 -14.133 1.00 83.94 387 GLY A N 1
ATOM 2995 C CA . GLY A 1 387 ? -23.233 -12.411 -14.542 1.00 83.94 387 GLY A CA 1
ATOM 2996 C C . GLY A 1 387 ? -22.613 -13.717 -15.048 1.00 83.94 387 GLY A C 1
ATOM 2997 O O . GLY A 1 387 ? -23.349 -14.660 -15.328 1.00 83.94 387 GLY A O 1
ATOM 2998 N N . ARG A 1 388 ? -21.279 -13.812 -15.134 1.00 87.62 388 ARG A N 1
ATOM 2999 C CA . ARG A 1 388 ? -20.601 -15.095 -15.354 1.00 87.62 388 ARG A CA 1
ATOM 3000 C C . ARG A 1 388 ? -20.715 -15.959 -14.090 1.00 87.62 388 ARG A C 1
ATOM 3002 O O . ARG A 1 388 ? -20.568 -15.413 -12.993 1.00 87.62 388 ARG A O 1
ATOM 3009 N N . PRO A 1 389 ? -20.974 -17.272 -14.224 1.00 82.62 389 PRO A N 1
ATOM 3010 C CA . PRO A 1 389 ? -21.071 -18.163 -13.077 1.00 82.62 389 PRO A CA 1
ATOM 3011 C C . PRO A 1 389 ? -19.738 -18.207 -12.332 1.00 82.62 389 PRO A C 1
ATOM 3013 O O . PRO A 1 389 ? -18.673 -18.266 -12.946 1.00 82.62 389 PRO A O 1
ATOM 3016 N N . GLU A 1 390 ? -19.805 -18.174 -11.006 1.00 82.62 390 GLU A N 1
ATOM 3017 C CA . GLU A 1 390 ? -18.638 -18.443 -10.174 1.00 82.62 390 GLU A CA 1
ATOM 3018 C C . GLU A 1 390 ? -18.379 -19.958 -10.145 1.00 82.62 390 GLU A C 1
ATOM 3020 O O . GLU A 1 390 ? -19.335 -20.740 -10.220 1.00 82.62 390 GLU A O 1
ATOM 3025 N N . PRO A 1 391 ? -17.112 -20.398 -10.056 1.00 81.12 391 PRO A N 1
ATOM 3026 C CA . PRO A 1 391 ? -16.823 -21.808 -9.852 1.00 81.12 391 PRO A CA 1
ATOM 3027 C C . PRO A 1 391 ? -17.439 -22.286 -8.526 1.00 81.12 391 PRO A C 1
ATOM 3029 O O . PRO A 1 391 ? -17.609 -21.485 -7.598 1.00 81.12 391 PRO A O 1
ATOM 3032 N N . PRO A 1 392 ? -17.779 -23.582 -8.416 1.00 72.50 392 PRO A N 1
ATOM 3033 C CA . PRO A 1 392 ? -18.243 -24.137 -7.154 1.00 72.50 392 PRO A CA 1
ATOM 3034 C C . PRO A 1 392 ? -17.189 -23.920 -6.052 1.00 72.50 392 PRO A C 1
ATOM 3036 O O . PRO A 1 392 ? -15.996 -23.854 -6.358 1.00 72.50 392 PRO A O 1
ATOM 3039 N N . PRO A 1 393 ? -17.611 -23.814 -4.779 1.00 68.06 393 PRO A N 1
ATOM 3040 C CA . PRO A 1 393 ? -16.708 -23.857 -3.634 1.00 68.06 393 PRO A CA 1
ATOM 3041 C C . PRO A 1 393 ? -15.697 -25.000 -3.764 1.00 68.06 393 PRO A C 1
ATOM 3043 O O . PRO A 1 393 ? -16.104 -26.154 -3.905 1.00 68.06 393 PRO A O 1
ATOM 3046 N N . GLY A 1 394 ? -14.409 -24.650 -3.764 1.00 57.81 394 GLY A N 1
ATOM 3047 C CA . GLY A 1 394 ? -13.293 -25.597 -3.732 1.00 57.81 394 GLY A CA 1
ATOM 3048 C C . GLY A 1 394 ? -12.935 -26.039 -2.325 1.00 57.81 394 GLY A C 1
ATOM 3049 O O . GLY A 1 394 ? -13.277 -25.297 -1.371 1.00 57.81 394 GLY A O 1
#

Radius of gyration: 19.64 Å; chains: 1; bounding box: 55×52×49 Å

InterPro domains:
  IPR011040 Sialidase [PF13859] (25-182)
  IPR026856 Sialidase family [PTHR10628] (16-380)
  IPR036278 Sialidase superfamily [SSF50939] (17-385)